Protein AF-A0A5C7N679-F1 (afdb_monomer_lite)

pLDDT: mean 85.64, std 17.84, range [25.0, 98.94]

Secondary structure (DSSP, 8-state):
----S----HHHHHTTS-HHHHHHHHHHH-S-HHHHHHHHHHHHHHHH---HHHHHHHHHTT--SEEEEES-TTSHHHHHHHHHHHHTT----EEEEEES-HHHHHHHHHHHTT-TTEEEEE--TTS--SPTT-EEEEEE-S-GGG-S-HHHHHHHHHHHEEEEEEEEEEEEBP--SS-HHHHHHHHHHHHHHHHTTS----B-HHHHHHHHHHTT-EEEEEEEETTEEEEEEE--------S---PPPPPPHHHHHHHHHGGGBTTB-HHHHHHHHH-EEEEE--STTHHHHHHHHHHHT--EEEEE---B--GGGTTT-TT-STTTTTSBHHHHHHHHHHHH-TT-EEEEETT---TTTHHHHHTT-SEEEE---TT-HHHHHHHHHHHHHTT--EEEEEEETTEEEEEEE-TTS--HHHHHT--TT--HHHHHHHHHHHHSTT-GGGGT--GGG-BTTTTB----HHHHHHHHHHHHHHHHHHHH-GGG---TTEEEEEETTTTEEEEEE-TTGGGSHHHHHHHHHHHHHHHHHHHHHTSTTSTTSS--PPP--

Sequence (557 aa):
MNDAREEETMEQVLKGFGPEKQAALERAYDSPSWWYDVRGFFILTFSYNSSLWRQIHFFEKNLSKEHLEVAVGSGTLLSMILAWHRLRGGRPGRLTGVDYAAPMLAGARRRFKNNPRVRLEQRDIVRLADPDNTYRTANIANAIHCFPDVDGGLREIFRVLRPGGTLRFNALLHPTQGPRFLRAIAARINRWGMRKGILHRPYTAADILGRARAAGFAIESVVRAGHSLEVVAVKPAALAVGTPLARPALPAADRFYREAFQRNVGILSEGSMERLRNACVAVPGLGGVGGQHALSLTRMGVGRLKLADMDQFEWANLNRQAGANARTIGRNKIDVMIEQTTAINPHLRVEAFPNGVTEGNMEEFLAGADAVVDGLDGFCVRVRRRMFQVAREKGIPVVTAGPMGHGAALLVFTPDGMSADDYFDWRDGMSDLELLIAFFAGLSPTLPHLRYMDPARVDLAAHRGPSVNSACLLCAGLATTEIVRCLTEPDQARPAPHYTTYDPYLRTLDTGRLWWGNRSPWRRLGRWWAYRRLESARSVLTRPGNVERSVETPNID

Foldseek 3Di:
DDDDPPPPDPVVVPVVDDPVVVVLVVVLLPDALVVVVVLLVVLCCLQQVFDLVVLLVLVLVQADQFEEEEQCFLVPSVVSSVVVCVVVVHDGHAYEYEHQDPNRLVSNCVVCVPPPRYHYDNDDLLDDPAAFQRGQEYEHRSPCQLHPDNLSNLLSVLRNHHAFGKYKYKFFAQQPDDDPVSSVVSVVSQVVCCVSSNGVDGDDPCVVVVSNVVSQWDWPDWDRGRRMIITITTNHRPPPPDDPPPPPPDDDQVVCLCVQQVVCDPVDPPLLLVLQQPAEEEQQAQAQQSLLLLQLSLSNNRQEYEYFDQDFAAPVRVQGGPQHDPVRGPPQSQVSSCVNSCVSPVRHHYHYHNNTQDLVCLLVSCPRHQEYEYNDQLLPLVSVLSNQVSCLVVQYKYWYWDQQQLKIKIAIAGNPEDGPCQQLVDDPPDDSLLSSLSCVCSRDVVSPSVVPADPVQDDPPVSDGDDGNNSSNNSSVRRSVLVSCCRRPVVPHDHPQWMWMQRVVVRDIDIDGPPRRCPPPVSVVVSVVVSVVVVVVVVVVPPPPPPPPDDDDDDDD

Radius of gyration: 36.44 Å; chains: 1; bounding box: 81×62×92 Å

Structure (mmCIF, N/CA/C/O backbone):
data_AF-A0A5C7N679-F1
#
_entry.id   AF-A0A5C7N679-F1
#
loop_
_atom_site.group_PDB
_atom_site.id
_atom_site.type_symbol
_atom_site.label_atom_id
_atom_site.label_alt_id
_atom_site.label_comp_id
_atom_site.label_asym_id
_atom_site.label_entity_id
_atom_site.label_seq_id
_atom_site.pdbx_PDB_ins_code
_atom_site.Cartn_x
_atom_site.Cartn_y
_atom_site.Cartn_z
_atom_site.occupancy
_atom_site.B_iso_or_equiv
_atom_site.auth_seq_id
_atom_site.auth_comp_id
_atom_site.auth_asym_id
_atom_site.auth_atom_id
_atom_site.pdbx_PDB_model_num
ATOM 1 N N . MET A 1 1 ? 14.368 -24.242 -59.804 1.00 26.20 1 MET A N 1
ATOM 2 C CA . MET A 1 1 ? 13.034 -23.929 -60.352 1.00 26.20 1 MET A CA 1
ATOM 3 C C . MET A 1 1 ? 12.296 -23.184 -59.250 1.00 26.20 1 MET A C 1
ATOM 5 O O . MET A 1 1 ? 11.711 -23.810 -58.381 1.00 26.20 1 MET A O 1
ATOM 9 N N . ASN A 1 2 ? 12.776 -21.971 -58.990 1.00 25.00 2 ASN A N 1
ATOM 10 C CA . ASN A 1 2 ? 12.304 -20.684 -59.531 1.00 25.00 2 ASN A CA 1
ATOM 11 C C . ASN A 1 2 ? 11.229 -20.136 -58.590 1.00 25.00 2 ASN A C 1
ATOM 13 O O . ASN A 1 2 ? 10.173 -20.738 -58.440 1.00 25.00 2 ASN A O 1
ATOM 17 N N . ASP A 1 3 ? 11.593 -19.156 -57.763 1.00 31.22 3 ASP A N 1
ATOM 18 C CA . ASP A 1 3 ? 11.579 -17.728 -58.139 1.00 31.22 3 ASP A CA 1
ATOM 19 C C . ASP A 1 3 ? 10.199 -17.334 -58.652 1.00 31.22 3 ASP A C 1
ATOM 21 O O . ASP A 1 3 ? 9.928 -17.414 -59.847 1.00 31.22 3 ASP A O 1
ATOM 25 N N . ALA A 1 4 ? 9.310 -16.967 -57.726 1.00 29.12 4 ALA A N 1
ATOM 26 C CA . ALA A 1 4 ? 8.029 -16.348 -58.073 1.00 29.12 4 ALA A CA 1
ATOM 27 C C . ALA A 1 4 ? 7.384 -15.519 -56.941 1.00 29.12 4 ALA A C 1
ATOM 29 O O . ALA A 1 4 ? 6.202 -15.200 -57.043 1.00 29.12 4 ALA A O 1
ATOM 30 N N . ARG A 1 5 ? 8.080 -15.189 -55.837 1.00 29.84 5 ARG A N 1
ATOM 31 C CA . ARG A 1 5 ? 7.468 -14.409 -54.733 1.00 29.84 5 ARG A CA 1
ATOM 32 C C . ARG A 1 5 ? 8.348 -13.330 -54.081 1.00 29.84 5 ARG A C 1
ATOM 34 O O . ARG A 1 5 ? 7.970 -12.818 -53.038 1.00 29.84 5 ARG A O 1
ATOM 41 N N . GLU A 1 6 ? 9.455 -12.934 -54.709 1.00 34.31 6 GLU A N 1
ATOM 42 C CA . GLU A 1 6 ? 10.266 -11.769 -54.292 1.00 34.31 6 GLU A CA 1
ATOM 43 C C . GLU A 1 6 ? 10.361 -10.707 -55.406 1.00 34.31 6 GLU A C 1
ATOM 45 O O . GLU A 1 6 ? 11.412 -10.132 -55.663 1.00 34.31 6 GLU A O 1
ATOM 50 N N . GLU A 1 7 ? 9.240 -10.422 -56.068 1.00 32.59 7 GLU A N 1
ATOM 51 C CA . GLU A 1 7 ? 9.049 -9.184 -56.835 1.00 32.59 7 GLU A CA 1
ATOM 52 C C . GLU A 1 7 ? 7.925 -8.372 -56.185 1.00 32.59 7 GLU A C 1
ATOM 54 O O . GLU A 1 7 ? 6.836 -8.202 -56.726 1.00 32.59 7 GLU A O 1
ATOM 59 N N . GLU A 1 8 ? 8.187 -7.873 -54.979 1.00 35.06 8 GLU A N 1
ATOM 60 C CA . GLU A 1 8 ? 7.526 -6.652 -54.526 1.00 35.06 8 GLU A CA 1
ATOM 61 C C . GLU A 1 8 ? 8.344 -5.497 -55.119 1.00 35.06 8 GLU A C 1
ATOM 63 O O . GLU A 1 8 ? 9.450 -5.172 -54.683 1.00 35.06 8 GLU A O 1
ATOM 68 N N . THR A 1 9 ? 7.865 -4.998 -56.255 1.00 38.69 9 THR A N 1
ATOM 69 C CA . THR A 1 9 ? 8.595 -4.148 -57.193 1.00 38.69 9 THR A CA 1
ATOM 70 C C . THR A 1 9 ? 9.058 -2.849 -56.528 1.00 38.69 9 THR A C 1
ATOM 72 O O . THR A 1 9 ? 8.274 -2.150 -55.885 1.00 38.69 9 THR A O 1
ATOM 75 N N . MET A 1 10 ? 10.317 -2.469 -56.775 1.00 34.78 10 MET A N 1
ATOM 76 C CA . MET A 1 10 ? 10.946 -1.167 -56.466 1.00 34.78 10 MET A CA 1
ATOM 77 C C . MET A 1 10 ? 10.026 0.045 -56.746 1.00 34.78 10 MET A C 1
ATOM 79 O O . MET A 1 10 ? 10.097 1.077 -56.082 1.00 34.78 10 MET A O 1
ATOM 83 N N . GLU A 1 11 ? 9.102 -0.114 -57.691 1.00 35.72 11 GLU A N 1
ATOM 84 C CA . GLU A 1 11 ? 8.033 0.815 -58.049 1.00 35.72 11 GLU A CA 1
ATOM 85 C C . GLU A 1 11 ? 7.125 1.231 -56.871 1.00 35.72 11 GLU A C 1
ATOM 87 O O . GLU A 1 11 ? 6.665 2.371 -56.822 1.00 35.72 11 GLU A O 1
ATOM 92 N N . GLN A 1 12 ? 6.887 0.355 -55.888 1.00 41.44 12 GLN A N 1
ATOM 93 C CA . GLN A 1 12 ? 6.050 0.662 -54.720 1.00 41.44 12 GLN A CA 1
ATOM 94 C C . GLN A 1 12 ? 6.784 1.493 -53.660 1.00 41.44 12 GLN A C 1
ATOM 96 O O . GLN A 1 12 ? 6.175 2.358 -53.032 1.00 41.44 12 GLN A O 1
ATOM 101 N N . VAL A 1 13 ? 8.097 1.300 -53.510 1.00 43.62 13 VAL A N 1
ATOM 102 C CA . VAL A 1 13 ? 8.947 2.088 -52.598 1.00 43.62 13 VAL A CA 1
ATOM 103 C C . VAL A 1 13 ? 9.184 3.498 -53.153 1.00 43.62 13 VAL A C 1
ATOM 105 O O . VAL A 1 13 ? 9.263 4.472 -52.404 1.00 43.62 13 VAL A O 1
ATOM 108 N N . LEU A 1 14 ? 9.239 3.629 -54.480 1.00 38.81 14 LEU A N 1
ATOM 109 C CA . LEU A 1 14 ? 9.498 4.896 -55.160 1.00 38.81 14 LEU A CA 1
ATOM 110 C C . LEU A 1 14 ? 8.283 5.845 -55.202 1.00 38.81 14 LEU A C 1
ATOM 112 O O . LEU A 1 14 ? 8.474 7.057 -55.282 1.00 38.81 14 LEU A O 1
ATOM 116 N N . LYS A 1 15 ? 7.049 5.338 -55.041 1.00 42.28 15 LYS A N 1
ATOM 117 C CA . LYS A 1 15 ? 5.807 6.147 -55.016 1.00 42.28 15 LYS A CA 1
ATOM 118 C C . LYS A 1 15 ? 5.725 7.170 -53.870 1.00 42.28 15 LYS A C 1
ATOM 120 O O . LYS A 1 15 ? 4.871 8.052 -53.913 1.00 42.28 15 LYS A O 1
ATOM 125 N N . GLY A 1 16 ? 6.598 7.082 -52.863 1.00 43.94 16 GLY A N 1
ATOM 126 C CA . GLY A 1 16 ? 6.663 8.033 -51.747 1.00 43.94 16 GLY A CA 1
ATOM 127 C C . GLY A 1 16 ? 7.459 9.317 -52.023 1.00 43.94 16 GLY A C 1
ATOM 128 O O . GLY A 1 16 ? 7.422 10.238 -51.206 1.00 43.94 16 GLY A O 1
ATOM 129 N N . PHE A 1 17 ? 8.180 9.413 -53.145 1.00 43.03 17 PHE A N 1
ATOM 130 C CA . PHE A 1 17 ? 9.034 10.560 -53.464 1.00 43.03 17 PHE A CA 1
ATOM 131 C C . PHE A 1 17 ? 8.640 11.199 -54.799 1.00 43.03 17 PHE A C 1
ATOM 133 O O . PHE A 1 17 ? 8.327 10.517 -55.765 1.00 43.03 17 PHE A O 1
ATOM 140 N N . GLY A 1 18 ? 8.668 12.534 -54.866 1.00 49.78 18 GLY A N 1
ATOM 141 C CA . GLY A 1 18 ? 8.356 13.259 -56.101 1.00 49.78 18 GLY A CA 1
ATOM 142 C C . GLY A 1 18 ? 9.326 12.931 -57.257 1.00 49.78 18 GLY A C 1
ATOM 143 O O . GLY A 1 18 ? 10.506 12.658 -57.005 1.00 49.78 18 GLY A O 1
ATOM 144 N N . PRO A 1 19 ? 8.869 13.027 -58.522 1.00 41.88 19 PRO A N 1
ATOM 145 C CA . PRO A 1 19 ? 9.570 12.518 -59.711 1.00 41.88 19 PRO A CA 1
ATOM 146 C C . PRO A 1 19 ? 10.970 13.118 -59.942 1.00 41.88 19 PRO A C 1
ATOM 148 O O . PRO A 1 19 ? 11.866 12.446 -60.451 1.00 41.88 19 PRO A O 1
ATOM 151 N N . GLU A 1 20 ? 11.219 14.355 -59.503 1.00 44.34 20 GLU A N 1
ATOM 152 C CA . GLU A 1 20 ? 12.545 14.984 -59.602 1.00 44.34 20 GLU A CA 1
ATOM 153 C C . GLU A 1 20 ? 13.582 14.388 -58.634 1.00 44.34 20 GLU A C 1
ATOM 155 O O . GLU A 1 20 ? 14.764 14.281 -58.969 1.00 44.34 20 GLU A O 1
ATOM 160 N N . LYS A 1 21 ? 13.155 13.970 -57.433 1.00 46.31 21 LYS A N 1
ATOM 161 C CA . LYS A 1 21 ? 14.034 13.350 -56.425 1.00 46.31 21 LYS A CA 1
ATOM 162 C C . LYS A 1 21 ? 14.440 11.937 -56.833 1.00 46.31 21 LYS A C 1
ATOM 164 O O . LYS A 1 21 ? 15.575 11.540 -56.588 1.00 46.31 21 LYS A O 1
ATOM 169 N N . GLN A 1 22 ? 13.526 11.221 -57.481 1.00 44.91 22 GLN A N 1
ATOM 170 C CA . GLN A 1 22 ? 13.715 9.864 -57.981 1.00 44.91 22 GLN A CA 1
ATOM 171 C C . GLN A 1 22 ? 14.787 9.822 -59.085 1.00 44.91 22 GLN A C 1
ATOM 173 O O . GLN A 1 22 ? 15.786 9.116 -58.958 1.00 44.91 22 GLN A O 1
ATOM 178 N N . ALA A 1 23 ? 14.673 10.710 -60.080 1.00 44.03 23 ALA A N 1
ATOM 179 C CA . ALA A 1 23 ? 15.636 10.826 -61.177 1.00 44.03 23 ALA A CA 1
ATOM 180 C C . ALA A 1 23 ? 17.018 11.362 -60.741 1.00 44.03 23 ALA A C 1
ATOM 182 O O . ALA A 1 23 ? 18.040 11.055 -61.363 1.00 44.03 23 ALA A O 1
ATOM 183 N N . ALA A 1 24 ? 17.068 12.187 -59.687 1.00 46.34 24 ALA A N 1
ATOM 184 C CA . ALA A 1 24 ? 18.317 12.691 -59.113 1.00 46.34 24 ALA A CA 1
ATOM 185 C C . ALA A 1 24 ? 19.047 11.637 -58.265 1.00 46.34 24 ALA A C 1
ATOM 187 O O . ALA A 1 24 ? 20.281 11.637 -58.252 1.00 46.34 24 ALA A O 1
ATOM 188 N N . LEU A 1 25 ? 18.304 10.746 -57.591 1.00 43.22 25 LEU A N 1
ATOM 189 C CA . LEU A 1 25 ? 18.869 9.566 -56.944 1.00 43.22 25 LEU A CA 1
ATOM 190 C C . LEU A 1 25 ? 19.418 8.626 -58.018 1.00 43.22 25 LEU A C 1
ATOM 192 O O . LEU A 1 25 ? 20.622 8.458 -58.072 1.00 43.22 25 LEU A O 1
ATOM 196 N N . GLU A 1 26 ? 18.616 8.117 -58.951 1.00 45.22 26 GLU A N 1
ATOM 197 C CA . GLU A 1 26 ? 19.078 7.137 -59.954 1.00 45.22 26 GLU A CA 1
ATOM 198 C C . GLU A 1 26 ? 20.355 7.576 -60.705 1.00 45.22 26 GLU A C 1
ATOM 200 O O . GLU A 1 26 ? 21.325 6.822 -60.771 1.00 45.22 26 GLU A O 1
ATOM 205 N N . ARG A 1 27 ? 20.449 8.846 -61.137 1.00 43.62 27 ARG A N 1
ATOM 206 C CA . ARG A 1 27 ? 21.659 9.381 -61.802 1.00 43.62 27 ARG A CA 1
ATOM 207 C C . ARG A 1 27 ? 22.878 9.554 -60.900 1.00 43.62 27 ARG A C 1
ATOM 209 O O . ARG A 1 27 ? 24.001 9.605 -61.402 1.00 43.62 27 ARG A O 1
ATOM 216 N N . ALA A 1 28 ? 22.700 9.719 -59.592 1.00 44.72 28 ALA A N 1
ATOM 217 C CA . ALA A 1 28 ? 23.833 9.799 -58.680 1.00 44.72 28 ALA A CA 1
ATOM 218 C C . ALA A 1 28 ? 24.531 8.433 -58.540 1.00 44.72 28 ALA A C 1
ATOM 220 O O . ALA A 1 28 ? 25.751 8.437 -58.376 1.00 44.72 28 ALA A O 1
ATOM 221 N N . TYR A 1 29 ? 23.789 7.319 -58.682 1.00 49.06 29 TYR A N 1
ATOM 222 C CA . TYR A 1 29 ? 24.202 5.941 -58.357 1.00 49.06 29 TYR A CA 1
ATOM 223 C C . TYR A 1 29 ? 24.706 5.069 -59.518 1.00 49.06 29 TYR A C 1
ATOM 225 O O . TYR A 1 29 ? 25.180 3.964 -59.265 1.00 49.06 29 TYR A O 1
ATOM 233 N N . ASP A 1 30 ? 24.773 5.605 -60.740 1.00 45.53 30 ASP A N 1
ATOM 234 C CA . ASP A 1 30 ? 25.374 4.947 -61.919 1.00 45.53 30 ASP A CA 1
ATOM 235 C C . ASP A 1 30 ? 26.914 5.072 -62.016 1.00 45.53 30 ASP A C 1
ATOM 237 O O . ASP A 1 30 ? 27.542 4.642 -62.985 1.00 45.53 30 ASP A O 1
ATOM 241 N N . SER A 1 31 ? 27.576 5.681 -61.025 1.00 50.59 31 SER A N 1
ATOM 242 C CA . SER A 1 31 ? 29.038 5.838 -61.043 1.00 50.59 31 SER A CA 1
ATOM 243 C C . SER A 1 31 ? 29.770 4.574 -60.550 1.00 50.59 31 SER A C 1
ATOM 245 O O . SER A 1 31 ? 29.370 3.998 -59.537 1.00 50.59 31 SER A O 1
ATOM 247 N N . PRO A 1 32 ? 30.903 4.170 -61.162 1.00 53.72 32 PRO A N 1
ATOM 248 C CA . PRO A 1 32 ? 31.710 3.044 -60.687 1.00 53.72 32 PRO A CA 1
ATOM 249 C C . PRO A 1 32 ? 32.093 3.167 -59.200 1.00 53.72 32 PRO A C 1
ATOM 251 O O . PRO A 1 32 ? 32.480 4.244 -58.747 1.00 53.72 32 PRO A O 1
ATOM 254 N N . SER A 1 33 ? 32.080 2.059 -58.444 1.00 54.28 33 SER A N 1
ATOM 255 C CA . SER A 1 33 ? 32.361 2.039 -56.989 1.00 54.28 33 SER A CA 1
ATOM 256 C C . SER A 1 33 ? 33.676 2.727 -56.575 1.00 54.28 33 SER A C 1
ATOM 258 O O . SER A 1 33 ? 33.769 3.221 -55.454 1.00 54.28 33 SER A O 1
ATOM 260 N N . TRP A 1 34 ? 34.685 2.794 -57.452 1.00 53.50 34 TRP A N 1
ATOM 261 C CA . TRP A 1 34 ? 35.951 3.486 -57.175 1.00 53.50 34 TRP A CA 1
ATOM 262 C C . TRP A 1 34 ? 35.807 5.020 -57.168 1.00 53.50 34 TRP A C 1
ATOM 264 O O . TRP A 1 34 ? 36.483 5.699 -56.400 1.00 53.50 34 TRP A O 1
ATOM 274 N N . TRP A 1 35 ? 34.890 5.579 -57.966 1.00 56.06 35 TRP A N 1
ATOM 275 C CA . TRP A 1 35 ? 34.603 7.018 -58.004 1.00 56.06 35 TRP A CA 1
ATOM 276 C C . TRP A 1 35 ? 33.903 7.490 -56.723 1.00 56.06 35 TRP A C 1
ATOM 278 O O . TRP A 1 35 ? 34.140 8.599 -56.241 1.00 56.06 35 TRP A O 1
ATOM 288 N N . TYR A 1 36 ? 33.090 6.613 -56.133 1.00 60.97 36 TYR A N 1
ATOM 289 C CA . TYR A 1 36 ? 32.485 6.799 -54.816 1.00 60.97 36 TYR A CA 1
ATOM 290 C C . TYR A 1 36 ? 33.511 6.799 -53.686 1.00 60.97 36 TYR A C 1
ATOM 292 O O . TYR A 1 36 ? 33.451 7.670 -52.821 1.00 60.97 36 TYR A O 1
ATOM 300 N N . ASP A 1 37 ? 34.476 5.878 -53.720 1.00 60.97 37 ASP A N 1
ATOM 301 C CA . ASP A 1 37 ? 35.570 5.830 -52.746 1.00 60.97 37 ASP A CA 1
ATOM 302 C C . ASP A 1 37 ? 36.425 7.111 -52.805 1.00 60.97 37 ASP A C 1
ATOM 304 O O . ASP A 1 37 ? 36.747 7.688 -51.767 1.00 60.97 37 ASP A O 1
ATOM 308 N N . VAL A 1 38 ? 36.712 7.621 -54.009 1.00 60.47 38 VAL A N 1
ATOM 309 C CA . VAL A 1 38 ? 37.451 8.881 -54.205 1.00 60.47 38 VAL A CA 1
ATOM 310 C C . VAL A 1 38 ? 36.631 10.091 -53.740 1.00 60.47 38 VAL A C 1
ATOM 312 O O . VAL A 1 38 ? 37.129 10.906 -52.965 1.00 60.47 38 VAL A O 1
ATOM 315 N N . ARG A 1 39 ? 35.357 10.218 -54.140 1.00 63.72 39 ARG A N 1
ATOM 316 C CA . ARG A 1 39 ? 34.488 11.330 -53.697 1.00 63.72 39 ARG A CA 1
ATOM 317 C C . ARG A 1 39 ? 34.245 11.316 -52.192 1.00 63.72 39 ARG A C 1
ATOM 319 O O . ARG A 1 39 ? 34.300 12.374 -51.569 1.00 63.72 39 ARG A O 1
ATOM 326 N N . GLY A 1 40 ? 33.994 10.142 -51.618 1.00 63.44 40 GLY A N 1
ATOM 327 C CA . GLY A 1 40 ? 33.841 9.948 -50.180 1.00 63.44 40 GLY A CA 1
ATOM 328 C C . GLY A 1 40 ? 35.111 10.339 -49.434 1.00 63.44 40 GLY A C 1
ATOM 329 O O . GLY A 1 40 ? 35.040 11.113 -48.487 1.00 63.44 40 GLY A O 1
ATOM 330 N N . PHE A 1 41 ? 36.281 9.914 -49.917 1.00 62.12 41 PHE A N 1
ATOM 331 C CA . PHE A 1 41 ? 37.571 10.322 -49.363 1.00 62.12 41 PHE A CA 1
ATOM 332 C C . PHE A 1 41 ? 37.755 11.847 -49.383 1.00 62.12 41 PHE A C 1
ATOM 334 O O . PHE A 1 41 ? 38.037 12.433 -48.343 1.00 62.12 41 PHE A O 1
ATOM 341 N N . PHE A 1 42 ? 37.500 12.521 -50.510 1.00 61.53 42 PHE A N 1
ATOM 342 C CA . PHE A 1 42 ? 37.608 13.984 -50.599 1.00 61.53 42 PHE A CA 1
ATOM 343 C C . PHE A 1 42 ? 36.637 14.720 -49.662 1.00 61.53 42 PHE A C 1
ATOM 345 O O . PHE A 1 42 ? 37.033 15.673 -48.989 1.00 61.53 42 PHE A O 1
ATOM 352 N N . ILE A 1 43 ? 35.376 14.283 -49.581 1.00 63.41 43 ILE A N 1
ATOM 353 C CA . ILE A 1 43 ? 34.402 14.869 -48.650 1.00 63.41 43 ILE A CA 1
ATOM 354 C C . ILE A 1 43 ? 34.868 14.646 -47.209 1.00 63.41 43 ILE A C 1
ATOM 356 O O . ILE A 1 43 ? 34.898 15.590 -46.430 1.00 63.41 43 ILE A O 1
ATOM 360 N N . LEU A 1 44 ? 35.301 13.441 -46.844 1.00 65.88 44 LEU A N 1
ATOM 361 C CA . LEU A 1 44 ? 35.725 13.133 -45.480 1.00 65.88 44 LEU A CA 1
ATOM 362 C C . LEU A 1 44 ? 36.993 13.895 -45.083 1.00 65.88 44 LEU A C 1
ATOM 364 O O . LEU A 1 44 ? 37.023 14.500 -44.016 1.00 65.88 44 LEU A O 1
ATOM 368 N N . THR A 1 45 ? 38.012 13.958 -45.937 1.00 62.62 45 THR A N 1
ATOM 369 C CA . THR A 1 45 ? 39.275 14.643 -45.625 1.00 62.62 45 THR A CA 1
ATOM 370 C C . THR A 1 45 ? 39.074 16.134 -45.348 1.00 62.62 45 THR A C 1
ATOM 372 O O . THR A 1 45 ? 39.597 16.645 -44.357 1.00 62.62 45 THR A O 1
ATOM 375 N N . PHE A 1 46 ? 38.276 16.834 -46.161 1.00 65.06 46 PHE A N 1
ATOM 376 C CA . PHE A 1 46 ? 38.078 18.280 -46.011 1.00 65.06 46 PHE A CA 1
ATOM 377 C C . PHE A 1 46 ? 36.900 18.652 -45.104 1.00 65.06 46 PHE A C 1
ATOM 379 O O . PHE A 1 46 ? 36.983 19.647 -44.383 1.00 65.06 46 PHE A O 1
ATOM 386 N N . SER A 1 47 ? 35.817 17.869 -45.101 1.00 69.81 47 SER A N 1
ATOM 387 C CA . SER A 1 47 ? 34.651 18.153 -44.261 1.00 69.81 47 SER A CA 1
ATOM 388 C C . SER A 1 47 ? 34.842 17.697 -42.824 1.00 69.81 47 SER A C 1
ATOM 390 O O . SER A 1 47 ? 34.390 18.421 -41.949 1.00 69.81 47 SER A O 1
ATOM 392 N N . TYR A 1 48 ? 35.515 16.569 -42.546 1.00 72.50 48 TYR A N 1
ATOM 393 C CA . TYR A 1 48 ? 35.801 16.165 -41.160 1.00 72.50 48 TYR A CA 1
ATOM 394 C C . TYR A 1 48 ? 37.030 16.881 -40.595 1.00 72.50 48 TYR A C 1
ATOM 396 O O . TYR A 1 48 ? 37.083 17.097 -39.386 1.00 72.50 48 TYR A O 1
ATOM 404 N N . ASN A 1 49 ? 38.009 17.253 -41.432 1.00 76.88 49 ASN A N 1
ATOM 405 C CA . ASN A 1 49 ? 39.305 17.776 -40.981 1.00 76.88 49 ASN A CA 1
ATOM 406 C C . ASN A 1 49 ? 39.926 16.885 -39.876 1.00 76.88 49 ASN A C 1
ATOM 408 O O . ASN A 1 49 ? 40.345 17.351 -38.816 1.00 76.88 49 ASN A O 1
ATOM 412 N N . SER A 1 50 ? 39.890 15.568 -40.103 1.00 77.88 50 SER A N 1
ATOM 413 C CA . SER A 1 50 ? 40.384 14.521 -39.202 1.00 77.88 50 SER A CA 1
ATOM 414 C C . SER A 1 50 ? 41.205 13.511 -40.002 1.00 77.88 50 SER A C 1
ATOM 416 O O . SER A 1 50 ? 40.899 13.249 -41.166 1.00 77.88 50 SER A O 1
ATOM 418 N N . SER A 1 51 ? 42.250 12.939 -39.399 1.00 82.69 51 SER A N 1
ATOM 419 C CA . SER A 1 51 ? 43.118 11.987 -40.093 1.00 82.69 51 SER A CA 1
ATOM 420 C C . SER A 1 51 ? 42.470 10.605 -40.208 1.00 82.69 51 SER A C 1
ATOM 422 O O . SER A 1 51 ? 41.788 10.128 -39.299 1.00 82.69 51 SER A O 1
ATOM 424 N N . LEU A 1 52 ? 42.733 9.922 -41.323 1.00 84.06 52 LEU A N 1
ATOM 425 C CA . LEU A 1 52 ? 42.255 8.558 -41.561 1.00 84.06 52 LEU A CA 1
ATOM 426 C C . LEU A 1 52 ? 42.736 7.581 -40.473 1.00 84.06 52 LEU A C 1
ATOM 428 O O . LEU A 1 52 ? 41.967 6.754 -39.992 1.00 84.06 52 LEU A O 1
ATOM 432 N N . TRP A 1 53 ? 43.982 7.731 -40.014 1.00 87.38 53 TRP A N 1
ATOM 433 C CA . TRP A 1 53 ? 44.546 6.931 -38.922 1.00 87.38 53 TRP A CA 1
ATOM 434 C C . TRP A 1 53 ? 43.796 7.092 -37.604 1.00 87.38 53 TRP A C 1
ATOM 436 O O . TRP A 1 53 ? 43.583 6.110 -36.892 1.00 87.38 53 TRP A O 1
ATOM 446 N N . ARG A 1 54 ? 43.350 8.313 -37.290 1.00 89.25 54 ARG A N 1
ATOM 447 C CA . ARG A 1 54 ? 42.541 8.565 -36.099 1.00 89.25 54 ARG A CA 1
ATOM 448 C C . ARG A 1 54 ? 41.205 7.831 -36.178 1.00 89.25 54 ARG A C 1
ATOM 450 O O . ARG A 1 54 ? 40.815 7.186 -35.209 1.00 89.25 54 ARG A O 1
ATOM 457 N N . GLN A 1 55 ? 40.548 7.873 -37.336 1.00 87.81 55 GLN A N 1
ATOM 458 C CA . GLN A 1 55 ? 39.277 7.179 -37.556 1.00 87.81 55 GLN A CA 1
ATOM 459 C C . GLN A 1 55 ? 39.442 5.660 -37.421 1.00 87.81 55 GLN A C 1
ATOM 461 O O . GLN A 1 55 ? 38.680 5.023 -36.697 1.00 87.81 55 GLN A O 1
ATOM 466 N N . ILE A 1 56 ? 40.486 5.090 -38.033 1.00 90.75 56 ILE A N 1
ATOM 467 C CA . ILE A 1 56 ? 40.817 3.664 -37.898 1.00 90.75 56 ILE A CA 1
ATOM 468 C C . ILE A 1 56 ? 41.011 3.293 -36.424 1.00 90.75 56 ILE A C 1
ATOM 470 O O . ILE A 1 56 ? 40.394 2.347 -35.940 1.00 90.75 56 ILE A O 1
ATOM 474 N N . HIS A 1 57 ? 41.814 4.065 -35.687 1.00 90.62 57 HIS A N 1
ATOM 475 C CA . HIS A 1 57 ? 42.086 3.817 -34.271 1.00 90.62 57 HIS A CA 1
ATOM 476 C C . HIS A 1 57 ? 40.837 3.948 -33.384 1.00 90.62 57 HIS A C 1
ATOM 478 O O . HIS A 1 57 ? 40.698 3.241 -32.384 1.00 90.62 57 HIS A O 1
ATOM 484 N N . PHE A 1 58 ? 39.930 4.862 -33.730 1.00 92.88 58 PHE A N 1
ATOM 485 C CA . PHE A 1 58 ? 38.693 5.081 -32.992 1.00 92.88 58 PHE A CA 1
ATOM 486 C C . PHE A 1 58 ? 37.715 3.907 -33.141 1.00 92.88 58 PHE A C 1
ATOM 488 O O . PHE A 1 58 ? 37.212 3.407 -32.130 1.00 92.88 58 PHE A O 1
ATOM 495 N N . PHE A 1 59 ? 37.475 3.445 -34.371 1.00 94.25 59 PHE A N 1
ATOM 496 C CA . PHE A 1 59 ? 36.505 2.381 -34.651 1.00 94.25 59 PHE A CA 1
ATOM 497 C C . PHE A 1 59 ? 37.037 0.974 -34.359 1.00 94.25 59 PHE A C 1
ATOM 499 O O . PHE A 1 59 ? 36.273 0.116 -33.917 1.00 94.25 59 PHE A O 1
ATOM 506 N N . GLU A 1 60 ? 38.343 0.735 -34.528 1.00 93.06 60 GLU A N 1
ATOM 507 C CA . GLU A 1 60 ? 38.963 -0.574 -34.270 1.00 93.06 60 GLU A CA 1
ATOM 508 C C . GLU A 1 60 ? 38.766 -1.042 -32.827 1.00 93.06 60 GLU A C 1
ATOM 510 O O . GLU A 1 60 ? 38.427 -2.198 -32.587 1.00 93.06 60 GLU A O 1
ATOM 515 N N . LYS A 1 61 ? 38.878 -0.122 -31.869 1.00 91.56 61 LYS A N 1
ATOM 516 C CA . LYS A 1 61 ? 38.675 -0.393 -30.440 1.00 91.56 61 LYS A CA 1
ATOM 517 C C . LYS A 1 61 ? 37.264 -0.877 -30.080 1.00 91.56 61 LYS A C 1
ATOM 519 O O . LYS A 1 61 ? 37.060 -1.294 -28.945 1.00 91.56 61 LYS A O 1
ATOM 524 N N . ASN A 1 62 ? 36.291 -0.780 -30.990 1.00 93.50 62 ASN A N 1
ATOM 525 C CA . ASN A 1 62 ? 34.928 -1.267 -30.770 1.00 93.50 62 ASN A CA 1
ATOM 526 C C . ASN A 1 62 ? 34.661 -2.633 -31.412 1.00 93.50 62 ASN A C 1
ATOM 528 O O . ASN A 1 62 ? 33.561 -3.167 -31.278 1.00 93.50 62 ASN A O 1
ATOM 532 N N . LEU A 1 63 ? 35.616 -3.203 -32.149 1.00 91.31 63 LEU A N 1
ATOM 533 C CA . LEU A 1 63 ? 35.415 -4.509 -32.764 1.00 91.31 63 LEU A CA 1
ATOM 534 C C . LEU A 1 63 ? 35.337 -5.600 -31.692 1.00 91.31 63 LEU A C 1
ATOM 536 O O . LEU A 1 63 ? 36.155 -5.669 -30.778 1.00 91.31 63 LEU A O 1
ATOM 540 N N . SER A 1 64 ? 34.332 -6.467 -31.816 1.00 86.75 64 SER A N 1
ATOM 541 C CA . SER A 1 64 ? 34.081 -7.560 -30.875 1.00 86.75 64 SER A CA 1
ATOM 542 C C . SER A 1 64 ? 33.757 -8.870 -31.603 1.00 86.75 64 SER A C 1
ATOM 544 O O . SER A 1 64 ? 33.906 -8.984 -32.823 1.00 86.75 64 SER A O 1
ATOM 546 N N . LYS A 1 65 ? 33.334 -9.897 -30.850 1.00 81.19 65 LYS A N 1
ATOM 547 C CA . LYS A 1 65 ? 32.949 -11.194 -31.423 1.00 81.19 65 LYS A CA 1
ATOM 548 C C . LYS A 1 65 ? 31.671 -11.132 -32.274 1.00 81.19 65 LYS A C 1
ATOM 550 O O . LYS A 1 65 ? 31.523 -11.969 -33.157 1.00 81.19 65 LYS A O 1
ATOM 555 N N . GLU A 1 66 ? 30.774 -10.183 -32.009 1.00 90.38 66 GLU A N 1
ATOM 556 C CA . GLU A 1 66 ? 29.485 -10.015 -32.698 1.00 90.38 66 GLU A CA 1
ATOM 557 C C . GLU A 1 66 ? 29.294 -8.527 -32.988 1.00 90.38 66 GLU A C 1
ATOM 559 O O . GLU A 1 66 ? 28.832 -7.766 -32.129 1.00 90.38 66 GLU A O 1
ATOM 564 N N . HIS A 1 67 ? 29.718 -8.119 -34.181 1.00 95.12 67 HIS A N 1
ATOM 565 C CA . HIS A 1 67 ? 29.806 -6.717 -34.569 1.00 95.12 67 HIS A CA 1
ATOM 566 C C . HIS A 1 67 ? 28.833 -6.369 -35.695 1.00 95.12 67 HIS A C 1
ATOM 568 O O . HIS A 1 67 ? 28.732 -7.114 -36.675 1.00 95.12 67 HIS A O 1
ATOM 574 N N . LEU A 1 68 ? 28.171 -5.221 -35.565 1.00 96.00 68 LEU A N 1
ATOM 575 C CA . LEU A 1 68 ? 27.354 -4.602 -36.605 1.00 96.00 68 LEU A CA 1
ATOM 576 C C . LEU A 1 68 ? 28.084 -3.384 -37.184 1.00 96.00 68 LEU A C 1
ATOM 578 O O . LEU A 1 68 ? 28.305 -2.401 -36.482 1.00 96.00 68 LEU A O 1
ATOM 582 N N . GLU A 1 69 ? 28.423 -3.429 -38.468 1.00 95.50 69 GLU A N 1
ATOM 583 C CA . GLU A 1 69 ? 28.931 -2.268 -39.201 1.00 95.50 69 GLU A CA 1
ATOM 584 C C . GLU A 1 69 ? 27.779 -1.662 -40.009 1.00 95.50 69 GLU A C 1
ATOM 586 O O . GLU A 1 69 ? 27.265 -2.276 -40.948 1.00 95.50 69 GLU A O 1
ATOM 591 N N . VAL A 1 70 ? 27.350 -0.466 -39.623 1.00 93.81 70 VAL A N 1
ATOM 592 C CA . VAL A 1 70 ? 26.214 0.228 -40.228 1.00 93.81 70 VAL A CA 1
ATOM 593 C C . VAL A 1 70 ? 26.689 1.172 -41.322 1.00 93.81 70 VAL A C 1
ATOM 595 O O . VAL A 1 70 ? 27.613 1.953 -41.098 1.00 93.81 70 VAL A O 1
ATOM 598 N N . ALA A 1 71 ? 25.998 1.147 -42.466 1.00 89.50 71 ALA A N 1
ATOM 599 C CA . ALA A 1 71 ? 26.356 1.902 -43.664 1.00 89.50 71 ALA A CA 1
ATOM 600 C C . ALA A 1 71 ? 27.795 1.583 -44.097 1.00 89.50 71 ALA A C 1
ATOM 602 O O . ALA A 1 71 ? 28.661 2.452 -44.203 1.00 89.50 71 ALA A O 1
ATOM 603 N N . VAL A 1 72 ? 28.045 0.285 -44.308 1.00 89.12 72 VAL A N 1
ATOM 604 C CA . VAL A 1 72 ? 29.370 -0.258 -44.648 1.00 89.12 72 VAL A CA 1
ATOM 605 C C . VAL A 1 72 ? 29.926 0.317 -45.958 1.00 89.12 72 VAL A C 1
ATOM 607 O O . VAL A 1 72 ? 31.143 0.293 -46.187 1.00 89.12 72 VAL A O 1
ATOM 610 N N . GLY A 1 73 ? 29.063 0.851 -46.825 1.00 87.25 73 GLY A N 1
ATOM 611 C CA . GLY A 1 73 ? 29.439 1.401 -48.112 1.00 87.25 73 GLY A CA 1
ATOM 612 C C . GLY A 1 73 ? 30.112 0.347 -48.988 1.00 87.25 73 GLY A C 1
ATOM 613 O O . GLY A 1 73 ? 29.762 -0.832 -48.972 1.00 87.25 73 GLY A O 1
ATOM 614 N N . SER A 1 74 ? 31.155 0.754 -49.712 1.00 84.81 74 SER A N 1
ATOM 615 C CA . SER A 1 74 ? 31.996 -0.181 -50.462 1.00 84.81 74 SER A CA 1
ATOM 616 C C . SER A 1 74 ? 32.795 -1.103 -49.530 1.00 84.81 74 SER A C 1
ATOM 618 O O . SER A 1 74 ? 33.354 -2.095 -49.984 1.00 84.81 74 SER A O 1
ATOM 620 N N . GLY A 1 75 ? 32.908 -0.802 -48.231 1.00 87.00 75 GLY A N 1
ATOM 621 C CA . GLY A 1 75 ? 33.715 -1.555 -47.271 1.00 87.00 75 GLY A CA 1
ATOM 622 C C . GLY A 1 75 ? 35.188 -1.140 -47.188 1.00 87.00 75 GLY A C 1
ATOM 623 O O . GLY A 1 75 ? 35.982 -1.854 -46.573 1.00 87.00 75 GLY A O 1
ATOM 624 N N . THR A 1 76 ? 35.585 -0.014 -47.796 1.00 87.81 76 THR A N 1
ATOM 625 C CA . THR A 1 76 ? 36.988 0.448 -47.823 1.00 87.81 76 THR A CA 1
ATOM 626 C C . THR A 1 76 ? 37.504 0.696 -46.410 1.00 87.81 76 THR A C 1
ATOM 628 O O . THR A 1 76 ? 38.471 0.063 -45.986 1.00 87.81 76 THR A O 1
ATOM 631 N N . LEU A 1 77 ? 36.816 1.546 -45.643 1.00 87.94 77 LEU A N 1
ATOM 632 C CA . LEU A 1 77 ? 37.219 1.876 -44.277 1.00 87.94 77 LEU A CA 1
ATOM 633 C C . LEU A 1 77 ? 37.167 0.650 -43.360 1.00 87.94 77 LEU A C 1
ATOM 635 O O . LEU A 1 77 ? 38.124 0.394 -42.632 1.00 87.94 77 LEU A O 1
ATOM 639 N N . LEU A 1 78 ? 36.113 -0.163 -43.469 1.00 91.38 78 LEU A N 1
ATOM 640 C CA . LEU A 1 78 ? 36.008 -1.412 -42.720 1.00 91.38 78 LEU A CA 1
ATOM 641 C C . LEU A 1 78 ? 37.202 -2.345 -42.993 1.00 91.38 78 LEU A C 1
ATOM 643 O O . LEU A 1 78 ? 37.738 -2.953 -42.068 1.00 91.38 78 LEU A O 1
ATOM 647 N N . SER A 1 79 ? 37.667 -2.442 -44.243 1.00 91.38 79 SER A N 1
ATOM 648 C CA . SER A 1 79 ? 38.820 -3.287 -44.574 1.00 91.38 79 SER A CA 1
ATOM 649 C C . SER A 1 79 ? 40.111 -2.805 -43.908 1.00 91.38 79 SER A C 1
ATOM 651 O O . SER A 1 79 ? 40.890 -3.626 -43.423 1.00 91.38 79 SER A O 1
ATOM 653 N N . MET A 1 80 ? 40.294 -1.486 -43.798 1.00 91.19 80 MET A N 1
ATOM 654 C CA . MET A 1 80 ? 41.434 -0.880 -43.110 1.00 91.19 80 MET A CA 1
ATOM 655 C C . MET A 1 80 ? 41.355 -1.086 -41.595 1.00 91.19 80 MET A C 1
ATOM 657 O O . MET A 1 80 ? 42.356 -1.449 -40.978 1.00 91.19 80 MET A O 1
ATOM 661 N N . ILE A 1 81 ? 40.167 -0.920 -41.001 1.00 91.69 81 ILE A N 1
ATOM 662 C CA . ILE A 1 81 ? 39.921 -1.185 -39.576 1.00 91.69 81 ILE A CA 1
ATOM 663 C C . ILE A 1 81 ? 40.241 -2.651 -39.256 1.00 91.69 81 ILE A C 1
ATOM 665 O O . ILE A 1 81 ? 40.964 -2.927 -38.302 1.00 91.69 81 ILE A O 1
ATOM 669 N N . LEU A 1 82 ? 39.767 -3.597 -40.074 1.00 90.88 82 LEU A N 1
ATOM 670 C CA . LEU A 1 82 ? 40.030 -5.025 -39.881 1.00 90.88 82 LEU A CA 1
ATOM 671 C C . LEU A 1 82 ? 41.509 -5.385 -40.070 1.00 90.88 82 LEU A C 1
ATOM 673 O O . LEU A 1 82 ? 42.026 -6.213 -39.320 1.00 90.88 82 LEU A O 1
ATOM 677 N N . ALA A 1 83 ? 42.192 -4.785 -41.049 1.00 91.00 83 ALA A N 1
ATOM 678 C CA . ALA A 1 83 ? 43.627 -4.981 -41.245 1.00 91.00 83 ALA A CA 1
ATOM 679 C C . ALA A 1 83 ? 44.420 -4.490 -40.025 1.00 91.00 83 ALA A C 1
ATOM 681 O O . ALA A 1 83 ? 45.237 -5.233 -39.484 1.00 91.00 83 ALA A O 1
ATOM 682 N N . TRP A 1 84 ? 44.115 -3.286 -39.535 1.00 91.50 84 TRP A N 1
ATOM 683 C CA . TRP A 1 84 ? 44.740 -2.720 -38.342 1.00 91.50 84 TRP A CA 1
ATOM 684 C C . TRP A 1 84 ? 44.457 -3.547 -37.082 1.00 91.50 84 TRP A C 1
ATOM 686 O O . TRP A 1 84 ? 45.378 -3.863 -36.332 1.00 91.50 84 TRP A O 1
ATOM 696 N N . HIS A 1 85 ? 43.209 -3.978 -36.883 1.00 90.00 85 HIS A N 1
ATOM 697 C CA . HIS A 1 85 ? 42.825 -4.831 -35.759 1.00 90.00 85 HIS A CA 1
ATOM 698 C C . HIS A 1 85 ? 43.630 -6.138 -35.739 1.00 90.00 85 HIS A C 1
ATOM 700 O O . HIS A 1 85 ? 44.137 -6.538 -34.694 1.00 90.00 85 HIS A O 1
ATOM 706 N N . ARG A 1 86 ? 43.821 -6.771 -36.908 1.00 88.44 86 ARG A N 1
ATOM 707 C CA . ARG A 1 86 ? 44.650 -7.981 -37.046 1.00 88.44 86 ARG A CA 1
ATOM 708 C C . ARG A 1 86 ? 46.120 -7.720 -36.739 1.00 88.44 86 ARG A C 1
ATOM 710 O O . ARG A 1 86 ? 46.728 -8.524 -36.041 1.00 88.44 86 ARG A O 1
ATOM 717 N N . LEU A 1 87 ? 46.675 -6.606 -37.221 1.00 89.62 87 LEU A N 1
ATOM 718 C CA . LEU A 1 87 ? 48.060 -6.214 -36.930 1.00 89.62 87 LEU A CA 1
ATOM 719 C C . LEU A 1 87 ? 48.303 -6.032 -35.425 1.00 89.62 87 LEU A C 1
ATOM 721 O O . LEU A 1 87 ? 49.394 -6.316 -34.945 1.00 89.62 87 LEU A O 1
ATOM 725 N N . ARG A 1 88 ? 47.280 -5.631 -34.660 1.00 87.88 88 ARG A N 1
ATOM 726 C CA . ARG A 1 88 ? 47.336 -5.524 -33.192 1.00 87.88 88 ARG A CA 1
ATOM 727 C C . ARG A 1 88 ? 47.045 -6.835 -32.449 1.00 87.88 88 ARG A C 1
ATOM 729 O O . ARG A 1 88 ? 46.846 -6.814 -31.238 1.00 87.88 88 ARG A O 1
ATOM 736 N N . GLY A 1 89 ? 46.992 -7.965 -33.154 1.00 82.19 89 GLY A N 1
ATOM 737 C CA . GLY A 1 89 ? 46.681 -9.279 -32.581 1.00 82.19 89 GLY A CA 1
ATOM 738 C C . GLY A 1 89 ? 45.186 -9.534 -32.351 1.00 82.19 89 GLY A C 1
ATOM 739 O O . GLY A 1 89 ? 44.810 -10.585 -31.829 1.00 82.19 89 GLY A O 1
ATOM 740 N N . GLY A 1 90 ? 44.318 -8.607 -32.760 1.00 81.62 90 GLY A N 1
ATOM 741 C CA . GLY A 1 90 ? 42.872 -8.745 -32.684 1.00 81.62 90 GLY A CA 1
ATOM 742 C C . GLY A 1 90 ? 42.343 -9.821 -33.633 1.00 81.62 90 GLY A C 1
ATOM 743 O O . GLY A 1 90 ? 42.768 -9.955 -34.784 1.00 81.62 90 GLY A O 1
ATOM 744 N N . ARG A 1 91 ? 41.376 -10.608 -33.156 1.00 77.62 91 ARG A N 1
ATOM 745 C CA . ARG A 1 91 ? 40.683 -11.625 -33.955 1.00 77.62 91 ARG A CA 1
ATOM 746 C C . ARG A 1 91 ? 39.213 -11.223 -34.075 1.00 77.62 91 ARG A C 1
ATOM 748 O O . ARG A 1 91 ? 38.448 -11.525 -33.158 1.00 77.62 91 ARG A O 1
ATOM 755 N N . PRO A 1 92 ? 38.800 -10.579 -35.183 1.00 68.69 92 PRO A N 1
ATOM 756 C CA . PRO A 1 92 ? 37.411 -10.175 -35.344 1.00 68.69 92 PRO A CA 1
ATOM 757 C C . PRO A 1 92 ? 36.539 -11.435 -35.397 1.00 68.69 92 PRO A C 1
ATOM 759 O O . PRO A 1 92 ? 36.912 -12.426 -36.045 1.00 68.69 92 PRO A O 1
ATOM 762 N N . GLY A 1 93 ? 35.423 -11.422 -34.664 1.00 79.00 93 GLY A N 1
ATOM 763 C CA . GLY A 1 93 ? 34.448 -12.512 -34.697 1.00 79.00 93 GLY A CA 1
ATOM 764 C C . GLY A 1 93 ? 33.551 -12.420 -35.926 1.00 79.00 93 GLY A C 1
ATOM 765 O O . GLY A 1 93 ? 34.032 -12.147 -37.023 1.00 79.00 93 GLY A O 1
ATOM 766 N N . ARG A 1 94 ? 32.251 -12.659 -35.751 1.00 88.25 94 ARG A N 1
ATOM 767 C CA . ARG A 1 94 ? 31.250 -12.497 -36.806 1.00 88.25 94 ARG A CA 1
ATOM 768 C C . ARG A 1 94 ? 30.923 -11.014 -36.968 1.00 88.25 94 ARG A C 1
ATOM 770 O O . ARG A 1 94 ? 30.500 -10.359 -36.015 1.00 88.25 94 ARG A O 1
ATOM 777 N N . LEU A 1 95 ? 31.102 -10.511 -38.183 1.00 93.44 95 LEU A N 1
ATOM 778 C CA . LEU A 1 95 ? 30.801 -9.137 -38.554 1.00 93.44 95 LEU A CA 1
ATOM 779 C C . LEU A 1 95 ? 29.652 -9.124 -39.556 1.00 93.44 95 LEU A C 1
ATOM 781 O O . LEU A 1 95 ? 29.707 -9.820 -40.569 1.00 93.44 95 LEU A O 1
ATOM 785 N N . THR A 1 96 ? 28.623 -8.333 -39.272 1.00 94.50 96 THR A N 1
ATOM 786 C CA . THR A 1 96 ? 27.515 -8.080 -40.199 1.00 94.50 96 THR A CA 1
ATOM 787 C C . THR A 1 96 ? 27.617 -6.640 -40.675 1.00 94.50 96 THR A C 1
ATOM 789 O O . THR A 1 96 ? 27.514 -5.727 -39.866 1.00 94.50 96 THR A O 1
ATOM 792 N N . GLY A 1 97 ? 27.885 -6.443 -41.962 1.00 93.38 97 GLY A N 1
ATOM 793 C CA . GLY A 1 97 ? 27.875 -5.134 -42.604 1.00 93.38 97 GLY A CA 1
ATOM 794 C C . GLY A 1 97 ? 26.551 -4.918 -43.321 1.00 93.38 97 GLY A C 1
ATOM 795 O O . GLY A 1 97 ? 26.149 -5.762 -44.125 1.00 93.38 97 GLY A O 1
ATOM 796 N N . VAL A 1 98 ? 25.887 -3.803 -43.037 1.00 92.94 98 VAL A N 1
ATOM 797 C CA . VAL A 1 98 ? 24.603 -3.450 -43.652 1.00 92.94 98 VAL A CA 1
ATOM 798 C C . VAL A 1 98 ? 24.715 -2.148 -44.428 1.00 92.94 98 VAL A C 1
ATOM 800 O O . VAL A 1 98 ? 25.399 -1.215 -44.005 1.00 92.94 98 VAL A O 1
ATOM 803 N N . ASP A 1 99 ? 24.044 -2.089 -45.571 1.00 89.62 99 ASP A N 1
ATOM 804 C CA . ASP A 1 99 ? 23.862 -0.866 -46.350 1.00 89.62 99 ASP A CA 1
ATOM 805 C C . ASP A 1 99 ? 22.509 -0.923 -47.062 1.00 89.62 99 ASP A C 1
ATOM 807 O O . ASP A 1 99 ? 22.037 -2.008 -47.406 1.00 89.62 99 ASP A O 1
ATOM 811 N N . TYR A 1 100 ? 21.889 0.226 -47.309 1.00 82.62 100 TYR A N 1
ATOM 812 C CA . TYR A 1 100 ? 20.615 0.272 -48.024 1.00 82.62 100 TYR A CA 1
ATOM 813 C C . TYR A 1 100 ? 20.819 0.180 -49.548 1.00 82.62 100 TYR A C 1
ATOM 815 O O . TYR A 1 100 ? 19.931 -0.287 -50.265 1.00 82.62 100 TYR A O 1
ATOM 823 N N . ALA A 1 101 ? 21.996 0.579 -50.052 1.00 79.44 101 ALA A N 1
ATOM 824 C CA . ALA A 1 101 ? 22.287 0.673 -51.478 1.00 79.44 101 ALA A CA 1
ATOM 825 C C . ALA A 1 101 ? 22.986 -0.590 -52.019 1.00 79.44 101 ALA A C 1
ATOM 827 O O . ALA A 1 101 ? 24.156 -0.861 -51.728 1.00 79.44 101 ALA A O 1
ATOM 828 N N . ALA A 1 102 ? 22.300 -1.328 -52.898 1.00 76.31 102 ALA A N 1
ATOM 829 C CA . ALA A 1 102 ? 22.850 -2.512 -53.569 1.00 76.31 102 ALA A CA 1
ATOM 830 C C . ALA A 1 102 ? 24.205 -2.268 -54.283 1.00 76.31 102 ALA A C 1
ATOM 832 O O . ALA A 1 102 ? 25.101 -3.111 -54.142 1.00 76.31 102 ALA A O 1
ATOM 833 N N . PRO A 1 103 ? 24.430 -1.129 -54.982 1.00 76.56 103 PRO A N 1
ATOM 834 C CA . PRO A 1 103 ? 25.717 -0.855 -55.630 1.00 76.56 103 PRO A CA 1
ATOM 835 C C . PRO A 1 103 ? 26.888 -0.730 -54.646 1.00 76.56 103 PRO A C 1
ATOM 837 O O . PRO A 1 103 ? 27.992 -1.197 -54.933 1.00 76.56 103 PRO A O 1
ATOM 840 N N . MET A 1 104 ? 26.653 -0.162 -53.458 1.00 79.62 104 MET A N 1
ATOM 841 C CA . MET A 1 104 ? 27.683 -0.030 -52.421 1.00 79.62 104 MET A CA 1
ATOM 842 C C . MET A 1 104 ? 28.091 -1.410 -51.895 1.00 79.62 104 MET A C 1
ATOM 844 O O . MET A 1 104 ? 29.280 -1.739 -51.824 1.00 79.62 104 MET A O 1
ATOM 848 N N . LEU A 1 105 ? 27.109 -2.285 -51.662 1.00 83.94 105 LEU A N 1
ATOM 849 C CA . LEU A 1 105 ? 27.363 -3.662 -51.242 1.00 83.94 105 LEU A CA 1
ATOM 850 C C . LEU A 1 105 ? 28.070 -4.501 -52.302 1.00 83.94 105 LEU A C 1
ATOM 852 O O . LEU A 1 105 ? 28.814 -5.408 -51.934 1.00 83.94 105 LEU A O 1
ATOM 856 N N . ALA A 1 106 ? 27.899 -4.224 -53.596 1.00 81.88 106 ALA A N 1
ATOM 857 C CA . ALA A 1 106 ? 28.641 -4.927 -54.643 1.00 81.88 106 ALA A CA 1
ATOM 858 C C . ALA A 1 106 ? 30.163 -4.726 -54.493 1.00 81.88 106 ALA A C 1
ATOM 860 O O . ALA A 1 106 ? 30.934 -5.689 -54.591 1.00 81.88 106 ALA A O 1
ATOM 861 N N . GLY A 1 107 ? 30.594 -3.500 -54.168 1.00 81.94 107 GLY A N 1
ATOM 862 C CA . GLY A 1 107 ? 31.987 -3.187 -53.838 1.00 81.94 107 GLY A CA 1
ATOM 863 C C . GLY A 1 107 ? 32.472 -3.937 -52.593 1.00 81.94 107 GLY A C 1
ATOM 864 O O . GLY A 1 107 ? 33.531 -4.574 -52.620 1.00 81.94 107 GLY A O 1
ATOM 865 N N . ALA A 1 108 ? 31.657 -3.955 -51.535 1.00 86.56 108 ALA A N 1
ATOM 866 C CA . ALA A 1 108 ? 31.977 -4.657 -50.291 1.00 86.56 108 ALA A CA 1
ATOM 867 C C . ALA A 1 108 ? 32.070 -6.172 -50.484 1.00 86.56 108 ALA A C 1
ATOM 869 O O . ALA A 1 108 ? 33.020 -6.800 -50.013 1.00 86.56 108 ALA A O 1
ATOM 870 N N . ARG A 1 109 ? 31.143 -6.764 -51.240 1.00 88.31 109 ARG A N 1
ATOM 871 C CA . ARG A 1 109 ? 31.126 -8.199 -51.558 1.00 88.31 109 ARG A CA 1
ATOM 872 C C . ARG A 1 109 ? 32.366 -8.607 -52.335 1.00 88.31 109 ARG A C 1
ATOM 874 O O . ARG A 1 109 ? 32.960 -9.634 -52.021 1.00 88.31 109 ARG A O 1
ATOM 881 N N . ARG A 1 110 ? 32.813 -7.789 -53.295 1.00 87.00 110 ARG A N 1
ATOM 882 C CA . ARG A 1 110 ? 34.077 -8.032 -54.005 1.00 87.00 110 ARG A CA 1
ATOM 883 C C . ARG A 1 110 ? 35.269 -7.984 -53.047 1.00 87.00 110 ARG A C 1
ATOM 885 O O . ARG A 1 110 ? 36.121 -8.866 -53.096 1.00 87.00 110 ARG A O 1
ATOM 892 N N . ARG A 1 111 ? 35.308 -6.990 -52.156 1.00 88.75 111 ARG A N 1
ATOM 893 C CA . ARG A 1 111 ? 36.408 -6.771 -51.203 1.00 88.75 111 ARG A CA 1
ATOM 894 C C . ARG A 1 111 ? 36.514 -7.861 -50.135 1.00 88.75 111 ARG A C 1
ATOM 896 O O . ARG A 1 111 ? 37.618 -8.242 -49.757 1.00 88.75 111 ARG A O 1
ATOM 903 N N . PHE A 1 112 ? 35.383 -8.384 -49.671 1.00 90.88 112 PHE A N 1
ATOM 904 C CA . PHE A 1 112 ? 35.319 -9.388 -48.608 1.00 90.88 112 PHE A CA 1
ATOM 905 C C . PHE A 1 112 ? 34.991 -10.804 -49.100 1.00 90.88 112 PHE A C 1
ATOM 907 O O . PHE A 1 112 ? 34.753 -11.678 -48.271 1.00 90.88 112 PHE A O 1
ATOM 914 N N . LYS A 1 113 ? 35.051 -11.066 -50.415 1.00 87.88 113 LYS A N 1
ATOM 915 C CA . LYS A 1 113 ? 34.701 -12.359 -51.039 1.00 87.88 113 LYS A CA 1
ATOM 916 C C . LYS A 1 113 ? 35.351 -13.571 -50.361 1.00 87.88 113 LYS A C 1
ATOM 918 O O . LYS A 1 113 ? 34.711 -14.602 -50.204 1.00 87.88 113 LYS A O 1
ATOM 923 N N . ASN A 1 114 ? 36.604 -13.427 -49.926 1.00 84.94 114 ASN A N 1
ATOM 924 C CA . ASN A 1 114 ? 37.388 -14.508 -49.317 1.00 84.94 114 ASN A CA 1
ATOM 925 C C . ASN A 1 114 ? 37.401 -14.456 -47.777 1.00 84.94 114 ASN A C 1
ATOM 927 O O . ASN A 1 114 ? 38.234 -15.101 -47.144 1.00 84.94 114 ASN A O 1
ATOM 931 N N . ASN A 1 115 ? 36.529 -13.658 -47.153 1.00 85.56 115 ASN A N 1
ATOM 932 C CA . ASN A 1 115 ? 36.464 -13.515 -45.703 1.00 85.56 115 ASN A CA 1
ATOM 933 C C . ASN A 1 115 ? 35.141 -14.085 -45.161 1.00 85.56 115 ASN A C 1
ATOM 935 O O . ASN A 1 115 ? 34.158 -13.349 -45.067 1.00 85.56 115 ASN A O 1
ATOM 939 N N . PRO A 1 116 ? 35.110 -15.358 -44.725 1.00 82.12 116 PRO A N 1
ATOM 940 C CA . PRO A 1 116 ? 33.875 -16.023 -44.297 1.00 82.12 116 PRO A CA 1
ATOM 941 C C . PRO A 1 116 ? 33.268 -15.436 -43.013 1.00 82.12 116 PRO A C 1
ATOM 943 O O . PRO A 1 116 ? 32.158 -15.792 -42.632 1.00 82.12 116 PRO A O 1
ATOM 946 N N . ARG A 1 117 ? 33.984 -14.543 -42.318 1.00 85.44 117 ARG A N 1
ATOM 947 C CA . ARG A 1 117 ? 33.508 -13.894 -41.089 1.00 85.44 117 ARG A CA 1
ATOM 948 C C . ARG A 1 117 ? 32.718 -12.611 -41.337 1.00 85.44 117 ARG A C 1
ATOM 950 O O . ARG A 1 117 ? 32.132 -12.090 -40.390 1.00 85.44 117 ARG A O 1
ATOM 957 N N . VAL A 1 118 ? 32.731 -12.093 -42.566 1.00 90.62 118 VAL A N 1
ATOM 958 C CA . VAL A 1 118 ? 32.038 -10.859 -42.948 1.00 90.62 118 VAL A CA 1
ATOM 959 C C . VAL A 1 118 ? 30.798 -11.223 -43.754 1.00 90.62 118 VAL A C 1
ATOM 961 O O . VAL A 1 118 ? 30.896 -11.711 -44.876 1.00 90.62 118 VAL A O 1
ATOM 964 N N . ARG A 1 119 ? 29.625 -10.970 -43.177 1.00 92.06 119 ARG A N 1
ATOM 965 C CA . ARG A 1 119 ? 28.331 -11.099 -43.847 1.00 92.06 119 ARG A CA 1
ATOM 966 C C . ARG A 1 119 ? 27.869 -9.716 -44.291 1.00 92.06 119 ARG A C 1
ATOM 968 O O . ARG A 1 119 ? 27.916 -8.787 -43.494 1.00 92.06 119 ARG A O 1
ATOM 975 N N . LEU A 1 120 ? 27.446 -9.582 -45.544 1.00 92.06 120 LEU A N 1
ATOM 976 C CA . LEU A 1 120 ? 27.036 -8.307 -46.135 1.00 92.06 120 LEU A CA 1
ATOM 977 C C . LEU A 1 120 ? 25.599 -8.391 -46.628 1.00 92.06 120 LEU A C 1
ATOM 979 O O . LEU A 1 120 ? 25.291 -9.226 -47.482 1.00 92.06 120 LEU A O 1
ATOM 983 N N . GLU A 1 121 ? 24.738 -7.522 -46.112 1.00 89.94 121 GLU A N 1
ATOM 984 C CA . GLU A 1 121 ? 23.293 -7.605 -46.324 1.00 89.94 121 GLU A CA 1
ATOM 985 C C . GLU A 1 121 ? 22.714 -6.250 -46.714 1.00 89.94 121 GLU A C 1
ATOM 987 O O . GLU A 1 121 ? 23.067 -5.225 -46.130 1.00 89.94 121 GLU A O 1
ATOM 992 N N . GLN A 1 122 ? 21.819 -6.257 -47.703 1.00 89.81 122 GLN A N 1
ATOM 993 C CA . GLN A 1 122 ? 21.073 -5.063 -48.079 1.00 89.81 122 GLN A CA 1
ATOM 994 C C . GLN A 1 122 ? 19.915 -4.888 -47.108 1.00 89.81 122 GLN A C 1
ATOM 996 O O . GLN A 1 122 ? 19.032 -5.741 -47.061 1.00 89.81 122 GLN A O 1
ATOM 1001 N N . ARG A 1 123 ? 19.963 -3.841 -46.283 1.00 86.12 123 ARG A N 1
ATOM 1002 C CA . ARG A 1 123 ? 18.995 -3.608 -45.203 1.00 86.12 123 ARG A CA 1
ATOM 1003 C C . ARG A 1 123 ? 18.824 -2.119 -44.941 1.00 86.12 123 ARG A C 1
ATOM 1005 O O . ARG A 1 123 ? 19.784 -1.356 -45.044 1.00 86.12 123 ARG A O 1
ATOM 1012 N N . ASP A 1 124 ? 17.615 -1.738 -44.548 1.00 84.69 124 ASP A N 1
ATOM 1013 C CA . ASP A 1 124 ? 17.335 -0.402 -44.035 1.00 84.69 124 ASP A CA 1
ATOM 1014 C C . ASP A 1 124 ? 17.701 -0.321 -42.546 1.00 84.69 124 ASP A C 1
ATOM 1016 O O . ASP A 1 124 ? 17.347 -1.192 -41.750 1.00 84.69 124 ASP A O 1
ATOM 1020 N N . ILE A 1 125 ? 18.424 0.731 -42.162 1.00 84.31 125 ILE A N 1
ATOM 1021 C CA . ILE A 1 125 ? 18.888 0.923 -40.790 1.00 84.31 125 ILE A CA 1
ATOM 1022 C C . ILE A 1 125 ? 17.764 1.300 -39.826 1.00 84.31 125 ILE A C 1
ATOM 1024 O O . ILE A 1 125 ? 17.917 1.092 -38.627 1.00 84.31 125 ILE A O 1
ATOM 1028 N N . VAL A 1 126 ? 16.637 1.822 -40.321 1.00 83.38 126 VAL A N 1
ATOM 1029 C CA . VAL A 1 126 ? 15.473 2.092 -39.460 1.00 83.38 126 VAL A CA 1
ATOM 1030 C C . VAL A 1 126 ? 14.665 0.833 -39.139 1.00 83.38 126 VAL A C 1
ATOM 1032 O O . VAL A 1 126 ? 13.796 0.879 -38.270 1.00 83.38 126 VAL A O 1
ATOM 1035 N N . ARG A 1 127 ? 14.937 -0.293 -39.817 1.00 85.19 127 ARG A N 1
ATOM 1036 C CA . ARG A 1 127 ? 14.238 -1.567 -39.611 1.00 85.19 127 ARG A CA 1
ATOM 1037 C C . ARG A 1 127 ? 15.155 -2.756 -39.905 1.00 85.19 127 ARG A C 1
ATOM 1039 O O . ARG A 1 127 ? 15.120 -3.358 -40.978 1.00 85.19 127 ARG A O 1
ATOM 1046 N N . LEU A 1 128 ? 15.965 -3.118 -38.919 1.00 86.69 128 LEU A N 1
ATOM 1047 C CA . LEU A 1 128 ? 16.823 -4.291 -38.967 1.00 86.69 128 LEU A CA 1
ATOM 1048 C C . LEU A 1 128 ? 15.994 -5.545 -38.664 1.00 86.69 128 LEU A C 1
ATOM 1050 O O . LEU A 1 128 ? 15.315 -5.636 -37.648 1.00 86.69 128 LEU A O 1
ATOM 1054 N N . ALA A 1 129 ? 16.093 -6.563 -39.517 1.00 83.88 129 ALA A N 1
ATOM 1055 C CA . ALA A 1 129 ? 15.409 -7.843 -39.306 1.00 83.88 129 ALA A CA 1
ATOM 1056 C C . ALA A 1 129 ? 15.983 -8.667 -38.130 1.00 83.88 129 ALA A C 1
ATOM 1058 O O . ALA A 1 129 ? 15.483 -9.749 -37.827 1.00 83.88 129 ALA A O 1
ATOM 1059 N N . ASP A 1 130 ? 17.055 -8.194 -37.489 1.00 89.69 130 ASP A N 1
ATOM 1060 C CA . ASP A 1 130 ? 17.705 -8.903 -36.392 1.00 89.69 130 ASP A CA 1
ATOM 1061 C C . ASP A 1 130 ? 16.865 -8.832 -35.103 1.00 89.69 130 ASP A C 1
ATOM 1063 O O . ASP A 1 130 ? 16.277 -7.786 -34.802 1.00 89.69 130 ASP A O 1
ATOM 1067 N N . PRO A 1 131 ? 16.836 -9.906 -34.294 1.00 89.81 131 PRO A N 1
ATOM 1068 C CA . PRO A 1 131 ? 16.223 -9.875 -32.972 1.00 89.81 131 PRO A CA 1
ATOM 1069 C C . PRO A 1 131 ? 16.860 -8.835 -32.041 1.00 89.81 131 PRO A C 1
ATOM 1071 O O . PRO A 1 131 ? 18.002 -8.398 -32.228 1.00 89.81 131 PRO A O 1
ATOM 1074 N N . ASP A 1 132 ? 16.137 -8.480 -30.985 1.00 90.00 132 ASP A N 1
ATOM 1075 C CA . ASP A 1 132 ? 16.658 -7.642 -29.908 1.00 90.00 132 ASP A CA 1
ATOM 1076 C C . ASP A 1 132 ? 17.938 -8.250 -29.316 1.00 90.00 132 ASP A C 1
ATOM 1078 O O . ASP A 1 132 ? 18.057 -9.467 -29.161 1.00 90.00 132 ASP A O 1
ATOM 1082 N N . ASN A 1 133 ? 18.893 -7.402 -28.924 1.00 91.56 133 ASN A N 1
ATOM 1083 C CA . ASN A 1 133 ? 20.117 -7.831 -28.232 1.00 91.56 133 ASN A CA 1
ATOM 1084 C C . ASN A 1 133 ? 20.997 -8.830 -29.028 1.00 91.56 133 ASN A C 1
ATOM 1086 O O . ASN A 1 133 ? 21.715 -9.660 -28.458 1.00 91.56 133 ASN A O 1
ATOM 1090 N N . THR A 1 134 ? 20.985 -8.740 -30.355 1.00 91.69 134 THR A N 1
ATOM 1091 C CA . THR A 1 134 ? 21.815 -9.560 -31.247 1.00 91.69 134 THR A CA 1
ATOM 1092 C C . THR A 1 134 ? 23.306 -9.214 -31.150 1.00 91.69 134 THR A C 1
ATOM 1094 O O . THR A 1 134 ? 24.138 -10.111 -30.992 1.00 91.69 134 THR A O 1
ATOM 1097 N N . TYR A 1 135 ? 23.662 -7.927 -31.202 1.00 94.12 135 TYR A N 1
ATOM 1098 C CA . TYR A 1 135 ? 25.046 -7.466 -31.358 1.00 94.12 135 TYR A CA 1
ATOM 1099 C C . TYR A 1 135 ? 25.662 -6.984 -30.046 1.00 94.12 135 TYR A C 1
ATOM 1101 O O . TYR A 1 135 ? 25.000 -6.366 -29.216 1.00 94.12 135 TYR A O 1
ATOM 1109 N N . ARG A 1 136 ? 26.965 -7.221 -29.858 1.00 93.44 136 ARG A N 1
ATOM 1110 C CA . ARG A 1 136 ? 27.712 -6.670 -28.713 1.00 93.44 136 ARG A CA 1
ATOM 1111 C C . ARG A 1 136 ? 28.204 -5.262 -28.981 1.00 93.44 136 ARG A C 1
ATOM 1113 O O . ARG A 1 136 ? 28.226 -4.442 -28.071 1.00 93.44 136 ARG A O 1
ATOM 1120 N N . THR A 1 137 ? 28.624 -5.001 -30.212 1.00 96.00 137 THR A N 1
ATOM 1121 C CA . THR A 1 137 ? 29.161 -3.701 -30.598 1.00 96.00 137 THR A CA 1
ATOM 1122 C C . THR A 1 137 ? 28.659 -3.294 -31.972 1.00 96.00 137 THR A C 1
ATOM 1124 O O . THR A 1 137 ? 28.460 -4.146 -32.838 1.00 96.00 137 THR A O 1
ATOM 1127 N N . ALA A 1 138 ? 28.468 -1.994 -32.174 1.00 97.00 138 ALA A N 1
ATOM 1128 C CA . ALA A 1 138 ? 28.057 -1.427 -33.449 1.00 97.00 138 ALA A CA 1
ATOM 1129 C C . ALA A 1 138 ? 28.901 -0.201 -33.802 1.00 97.00 138 ALA A C 1
ATOM 1131 O O . ALA A 1 138 ? 29.244 0.597 -32.928 1.00 97.00 138 ALA A O 1
ATOM 1132 N N . ASN A 1 139 ? 29.223 -0.042 -35.080 1.00 97.31 139 ASN A N 1
ATOM 1133 C CA . ASN A 1 139 ? 29.891 1.141 -35.607 1.00 97.31 139 ASN A CA 1
ATOM 1134 C C . ASN A 1 139 ? 29.015 1.824 -36.659 1.00 97.31 139 ASN A C 1
ATOM 1136 O O . ASN A 1 139 ? 28.429 1.155 -37.505 1.00 97.31 139 ASN A O 1
ATOM 1140 N N . ILE A 1 140 ? 28.979 3.157 -36.632 1.00 95.19 140 ILE A N 1
ATOM 1141 C CA . ILE A 1 140 ? 28.549 3.985 -37.767 1.00 95.19 140 ILE A CA 1
ATOM 1142 C C . ILE A 1 140 ? 29.766 4.802 -38.199 1.00 95.19 140 ILE A C 1
ATOM 1144 O O . ILE A 1 140 ? 30.010 5.907 -37.696 1.00 95.19 140 ILE A O 1
ATOM 1148 N N . ALA A 1 141 ? 30.568 4.234 -39.093 1.00 91.31 141 ALA A N 1
ATOM 1149 C CA . ALA A 1 141 ? 31.799 4.861 -39.536 1.00 91.31 141 ALA A CA 1
ATOM 1150 C C . ALA A 1 141 ? 31.529 5.864 -40.662 1.00 91.31 141 ALA A C 1
ATOM 1152 O O . ALA A 1 141 ? 31.192 5.489 -41.778 1.00 91.31 141 ALA A O 1
ATOM 1153 N N . ASN A 1 142 ? 31.700 7.157 -40.376 1.00 87.81 142 ASN A N 1
ATOM 1154 C CA . ASN A 1 142 ? 31.602 8.253 -41.345 1.00 87.81 142 ASN A CA 1
ATOM 1155 C C . ASN A 1 142 ? 30.258 8.369 -42.084 1.00 87.81 142 ASN A C 1
ATOM 1157 O O . ASN A 1 142 ? 30.224 8.911 -43.185 1.00 87.81 142 ASN A O 1
ATOM 1161 N N . ALA A 1 143 ? 29.158 7.888 -41.501 1.00 88.38 143 ALA A N 1
ATOM 1162 C CA . ALA A 1 143 ? 27.902 7.749 -42.244 1.00 88.38 143 ALA A CA 1
ATOM 1163 C C . ALA A 1 143 ? 26.658 8.333 -41.560 1.00 88.38 143 ALA A C 1
ATOM 1165 O O . ALA A 1 143 ? 25.635 8.500 -42.215 1.00 88.38 143 ALA A O 1
ATOM 1166 N N . ILE A 1 144 ? 26.716 8.715 -40.278 1.00 89.31 144 ILE A N 1
ATOM 1167 C CA . ILE A 1 144 ? 25.513 9.159 -39.540 1.00 89.31 144 ILE A CA 1
ATOM 1168 C C . ILE A 1 144 ? 24.861 10.422 -40.135 1.00 89.31 144 ILE A C 1
ATOM 1170 O O . ILE A 1 144 ? 23.673 10.673 -39.976 1.00 89.31 144 ILE A O 1
ATOM 1174 N N . HIS A 1 145 ? 25.637 11.235 -40.851 1.00 86.31 145 HIS A N 1
ATOM 1175 C CA . HIS A 1 145 ? 25.166 12.431 -41.549 1.00 86.31 145 HIS A CA 1
ATOM 1176 C C . HIS A 1 145 ? 24.520 12.141 -42.910 1.00 86.31 145 HIS A C 1
ATOM 1178 O O . HIS A 1 145 ? 23.970 13.051 -43.530 1.00 86.31 145 HIS A O 1
ATOM 1184 N N . CYS A 1 146 ? 24.580 10.891 -43.367 1.00 83.12 146 CYS A N 1
ATOM 1185 C CA . CYS A 1 146 ? 23.940 10.406 -44.584 1.00 83.12 146 CYS A CA 1
ATOM 1186 C C . CYS A 1 146 ? 22.570 9.771 -44.306 1.00 83.12 146 CYS A C 1
ATOM 1188 O O . CYS A 1 146 ? 21.861 9.448 -45.251 1.00 83.12 146 CYS A O 1
ATOM 1190 N N . PHE A 1 147 ? 22.199 9.568 -43.036 1.00 86.19 147 PHE A N 1
ATOM 1191 C CA . PHE A 1 147 ? 20.953 8.890 -42.681 1.00 86.19 147 PHE A CA 1
ATOM 1192 C C . PHE A 1 147 ? 19.759 9.820 -42.942 1.00 86.19 147 PHE A C 1
ATOM 1194 O O . PHE A 1 147 ? 19.769 10.943 -42.431 1.00 86.19 147 PHE A O 1
ATOM 1201 N N . PRO A 1 148 ? 18.731 9.373 -43.690 1.00 81.38 148 PRO A N 1
ATOM 1202 C CA . PRO A 1 148 ? 17.480 10.118 -43.842 1.00 81.38 148 PRO A CA 1
ATOM 1203 C C . PRO A 1 148 ? 16.728 10.257 -42.512 1.00 81.38 148 PRO A C 1
ATOM 1205 O O . PRO A 1 148 ? 16.262 11.344 -42.183 1.00 81.38 148 PRO A O 1
ATOM 1208 N N . ASP A 1 149 ? 16.678 9.178 -41.723 1.00 86.00 149 ASP A N 1
ATOM 1209 C CA . ASP A 1 149 ? 16.119 9.153 -40.369 1.00 86.00 149 ASP A CA 1
ATOM 1210 C C . ASP A 1 149 ? 17.161 8.641 -39.364 1.00 86.00 149 ASP A C 1
ATOM 1212 O O . ASP A 1 149 ? 17.389 7.444 -39.172 1.00 86.00 149 ASP A O 1
ATOM 1216 N N . VAL A 1 150 ? 17.824 9.596 -38.719 1.00 92.06 150 VAL A N 1
ATOM 1217 C CA . VAL A 1 150 ? 18.852 9.340 -37.703 1.00 92.06 150 VAL A CA 1
ATOM 1218 C C . VAL A 1 150 ? 18.232 8.819 -36.413 1.00 92.06 150 VAL A C 1
ATOM 1220 O O . VAL A 1 150 ? 18.846 7.994 -35.741 1.00 92.06 150 VAL A O 1
ATOM 1223 N N . ASP A 1 151 ? 17.035 9.286 -36.056 1.00 91.31 151 ASP A N 1
ATOM 1224 C CA . ASP A 1 151 ? 16.399 8.922 -34.790 1.00 91.31 151 ASP A CA 1
ATOM 1225 C C . ASP A 1 151 ? 15.895 7.479 -34.850 1.00 91.31 151 ASP A C 1
ATOM 1227 O O . ASP A 1 151 ? 16.125 6.709 -33.917 1.00 91.31 151 ASP A O 1
ATOM 1231 N N . GLY A 1 152 ? 15.271 7.091 -35.967 1.00 89.00 152 GLY A N 1
ATOM 1232 C CA . GLY A 1 152 ? 14.908 5.706 -36.257 1.00 89.00 152 GLY A CA 1
ATOM 1233 C C . GLY A 1 152 ? 16.130 4.795 -36.283 1.00 89.00 152 GLY A C 1
ATOM 1234 O O . GLY A 1 152 ? 16.140 3.784 -35.585 1.00 89.00 152 GLY A O 1
ATOM 1235 N N . GLY A 1 153 ? 17.197 5.194 -36.984 1.00 92.81 153 GLY A N 1
ATOM 1236 C CA . GLY A 1 153 ? 18.433 4.411 -37.041 1.00 92.81 153 GLY A CA 1
ATOM 1237 C C . GLY A 1 153 ? 19.081 4.215 -35.666 1.00 92.81 153 GLY A C 1
ATOM 1238 O O . GLY A 1 153 ? 19.482 3.107 -35.320 1.00 92.81 153 GLY A O 1
ATOM 1239 N N . LEU A 1 154 ? 19.148 5.262 -34.836 1.00 95.88 154 LEU A N 1
ATOM 1240 C CA . LEU A 1 154 ? 19.694 5.156 -33.478 1.00 95.88 154 LEU A CA 1
ATOM 1241 C C . LEU A 1 154 ? 18.817 4.287 -32.564 1.00 95.88 154 LEU A C 1
ATOM 1243 O O . LEU A 1 154 ? 19.367 3.485 -31.810 1.00 95.88 154 LEU A O 1
ATOM 1247 N N . ARG A 1 155 ? 17.481 4.400 -32.638 1.00 94.12 155 ARG A N 1
ATOM 1248 C CA . ARG A 1 155 ? 16.555 3.530 -31.884 1.00 94.12 155 ARG A CA 1
ATOM 1249 C C . ARG A 1 155 ? 16.706 2.067 -32.280 1.00 94.12 155 ARG A C 1
ATOM 1251 O O . ARG A 1 155 ? 16.733 1.196 -31.413 1.00 94.12 155 ARG A O 1
ATOM 1258 N N . GLU A 1 156 ? 16.849 1.797 -33.568 1.00 94.38 156 GLU A N 1
ATOM 1259 C CA . GLU A 1 156 ? 16.965 0.432 -34.060 1.00 94.38 156 GLU A CA 1
ATOM 1260 C C . GLU A 1 156 ? 18.313 -0.195 -33.688 1.00 94.38 156 GLU A C 1
ATOM 1262 O O . GLU A 1 156 ? 18.370 -1.330 -33.212 1.00 94.38 156 GLU A O 1
ATOM 1267 N N . ILE A 1 157 ? 19.401 0.576 -33.770 1.00 95.81 157 ILE A N 1
ATOM 1268 C CA . ILE A 1 157 ? 20.715 0.151 -33.270 1.00 95.81 157 ILE A CA 1
ATOM 1269 C C . ILE A 1 157 ? 20.667 -0.095 -31.755 1.00 95.81 157 ILE A C 1
ATOM 1271 O O . ILE A 1 157 ? 21.228 -1.080 -31.270 1.00 95.81 157 ILE A O 1
ATOM 1275 N N . PHE A 1 158 ? 19.974 0.759 -30.994 1.00 94.81 158 PHE A N 1
ATOM 1276 C CA . PHE A 1 158 ? 19.755 0.544 -29.564 1.00 94.81 158 PHE A CA 1
ATOM 1277 C C . PHE A 1 158 ? 19.006 -0.768 -29.297 1.00 94.81 158 PHE A C 1
ATOM 1279 O O . PHE A 1 158 ? 19.389 -1.524 -28.402 1.00 94.81 158 PHE A O 1
ATOM 1286 N N . ARG A 1 159 ? 17.973 -1.087 -30.083 1.00 94.38 159 ARG A N 1
ATOM 1287 C CA . ARG A 1 159 ? 17.200 -2.331 -29.960 1.00 94.38 159 ARG A CA 1
ATOM 1288 C C . ARG A 1 159 ? 18.076 -3.571 -30.167 1.00 94.38 159 ARG A C 1
ATOM 1290 O O . ARG A 1 159 ? 18.096 -4.460 -29.310 1.00 94.38 159 ARG A O 1
ATOM 1297 N N . VAL A 1 160 ? 18.851 -3.612 -31.253 1.00 94.50 160 VAL A N 1
ATOM 1298 C CA . VAL A 1 160 ? 19.660 -4.791 -31.615 1.00 94.50 160 VAL A CA 1
ATOM 1299 C C . VAL A 1 160 ? 20.959 -4.925 -30.815 1.00 94.50 160 VAL A C 1
ATOM 1301 O O . VAL A 1 160 ? 21.545 -6.007 -30.794 1.00 94.50 160 VAL A O 1
ATOM 1304 N N . LEU A 1 161 ? 21.434 -3.874 -30.141 1.00 94.31 161 LEU A N 1
ATOM 1305 C CA . LEU A 1 161 ? 22.573 -3.977 -29.226 1.00 94.31 161 LEU A CA 1
ATOM 1306 C C . LEU A 1 161 ? 22.184 -4.680 -27.923 1.00 94.31 161 LEU A C 1
ATOM 1308 O O . LEU A 1 161 ? 21.100 -4.476 -27.385 1.00 94.31 161 LEU A O 1
ATOM 1312 N N . ARG A 1 162 ? 23.086 -5.495 -27.375 1.00 92.75 162 ARG A N 1
ATOM 1313 C CA . ARG A 1 162 ? 22.941 -6.104 -26.043 1.00 92.75 162 ARG A CA 1
ATOM 1314 C C . ARG A 1 162 ? 23.010 -5.043 -24.943 1.00 92.75 162 ARG A C 1
ATOM 1316 O O . ARG A 1 162 ? 23.692 -4.036 -25.133 1.00 92.75 162 ARG A O 1
ATOM 1323 N N . PRO A 1 163 ? 22.378 -5.256 -23.775 1.00 89.75 163 PRO A N 1
ATOM 1324 C CA . PRO A 1 163 ? 22.628 -4.422 -22.602 1.00 89.75 163 PRO A CA 1
ATOM 1325 C C . PRO A 1 163 ? 24.129 -4.424 -22.268 1.00 89.75 163 PRO A C 1
ATOM 1327 O O . PRO A 1 163 ? 24.764 -5.478 -22.279 1.00 89.75 163 PRO A O 1
ATOM 1330 N N . GLY A 1 164 ? 24.708 -3.247 -22.030 1.00 89.88 164 GLY A N 1
ATOM 1331 C CA . GLY A 1 164 ? 26.158 -3.052 -21.903 1.00 89.88 164 GLY A CA 1
ATOM 1332 C C . GLY A 1 164 ? 26.925 -3.012 -23.234 1.00 89.88 164 GLY A C 1
ATOM 1333 O O . GLY A 1 164 ? 28.143 -2.856 -23.228 1.00 89.88 164 GLY A O 1
ATOM 1334 N N . GLY A 1 165 ? 26.246 -3.155 -24.375 1.00 93.50 165 GLY A N 1
ATOM 1335 C CA . GLY A 1 165 ? 26.847 -3.062 -25.703 1.00 93.50 165 GLY A CA 1
ATOM 1336 C C . GLY A 1 165 ? 27.186 -1.625 -26.104 1.00 93.50 165 GLY A C 1
ATOM 1337 O O . GLY A 1 165 ? 26.515 -0.675 -25.693 1.00 93.50 165 GLY A O 1
ATOM 1338 N N . THR A 1 166 ? 28.218 -1.466 -26.933 1.00 96.19 166 THR A N 1
ATOM 1339 C CA . THR A 1 166 ? 28.765 -0.157 -27.324 1.00 96.19 166 THR A CA 1
ATOM 1340 C C . THR A 1 166 ? 28.509 0.187 -28.788 1.00 96.19 166 THR A C 1
ATOM 1342 O O . THR A 1 166 ? 28.883 -0.547 -29.707 1.00 96.19 166 THR A O 1
ATOM 1345 N N . LEU A 1 167 ? 27.950 1.373 -29.008 1.00 97.62 167 LEU A N 1
ATOM 1346 C CA . LEU A 1 167 ? 27.885 2.056 -30.291 1.00 97.62 167 LEU A CA 1
ATOM 1347 C C . LEU A 1 167 ? 29.016 3.089 -30.378 1.00 97.62 167 LEU A C 1
ATOM 1349 O O . LEU A 1 167 ? 29.127 3.970 -29.525 1.00 97.62 167 LEU A O 1
ATOM 1353 N N . ARG A 1 168 ? 29.826 3.033 -31.438 1.00 97.56 168 ARG A N 1
ATOM 1354 C CA . ARG A 1 168 ? 30.725 4.135 -31.803 1.00 97.56 168 ARG A CA 1
ATOM 1355 C C . ARG A 1 168 ? 30.301 4.761 -33.113 1.00 97.56 168 ARG A C 1
ATOM 1357 O O . ARG A 1 168 ? 30.091 4.067 -34.102 1.00 97.56 168 ARG A O 1
ATOM 1364 N N . PHE A 1 169 ? 30.223 6.081 -33.140 1.00 96.50 169 PHE A N 1
ATOM 1365 C CA . PHE A 1 169 ? 29.951 6.817 -34.367 1.00 96.50 169 PHE A CA 1
ATOM 1366 C C . PHE A 1 169 ? 30.723 8.123 -34.393 1.00 96.50 169 PHE A C 1
ATOM 1368 O O . PHE A 1 169 ? 31.156 8.632 -33.356 1.00 96.50 169 PHE A O 1
ATOM 1375 N N . ASN A 1 170 ? 30.884 8.678 -35.590 1.00 93.75 170 ASN A N 1
ATOM 1376 C CA . ASN A 1 170 ? 31.401 10.024 -35.745 1.00 93.75 170 ASN A CA 1
ATOM 1377 C C . ASN A 1 170 ? 30.469 10.912 -36.579 1.00 93.75 170 ASN A C 1
ATOM 1379 O O . ASN A 1 170 ? 30.058 10.582 -37.691 1.00 93.75 170 ASN A O 1
ATOM 1383 N N . ALA A 1 171 ? 30.127 12.071 -36.025 1.00 92.19 171 ALA A N 1
ATOM 1384 C CA . ALA A 1 171 ? 29.183 13.000 -36.627 1.00 92.19 171 ALA A CA 1
ATOM 1385 C C . ALA A 1 171 ? 29.899 14.190 -37.262 1.00 92.19 171 ALA A C 1
ATOM 1387 O O . ALA A 1 171 ? 30.747 14.820 -36.628 1.00 92.19 171 ALA A O 1
ATOM 1388 N N . LEU A 1 172 ? 29.519 14.521 -38.497 1.00 91.00 172 LEU A N 1
ATOM 1389 C CA . LEU A 1 172 ? 29.979 15.731 -39.167 1.00 91.00 172 LEU A CA 1
ATOM 1390 C C . LEU A 1 172 ? 29.318 16.955 -38.525 1.00 91.00 172 LEU A C 1
ATOM 1392 O O . LEU A 1 172 ? 28.093 17.058 -38.480 1.00 91.00 172 LEU A O 1
ATOM 1396 N N . LEU A 1 173 ? 30.126 17.895 -38.054 1.00 90.56 173 LEU A N 1
ATOM 1397 C CA . LEU A 1 173 ? 29.677 19.118 -37.403 1.00 90.56 173 LEU A CA 1
ATOM 1398 C C . LEU A 1 173 ? 29.683 20.300 -38.370 1.00 90.56 173 LEU A C 1
ATOM 1400 O O . LEU A 1 173 ? 30.408 20.324 -39.366 1.00 90.56 173 LEU A O 1
ATOM 1404 N N . HIS A 1 174 ? 28.917 21.338 -38.037 1.00 89.12 174 HIS A N 1
ATOM 1405 C CA . HIS A 1 174 ? 29.075 22.626 -38.708 1.00 89.12 174 HIS A CA 1
ATOM 1406 C C . HIS A 1 174 ? 30.523 23.141 -38.560 1.00 89.12 174 HIS A C 1
ATOM 1408 O O . HIS A 1 174 ? 31.083 23.084 -37.457 1.00 89.12 174 HIS A O 1
ATOM 1414 N N . PRO A 1 175 ? 31.141 23.667 -39.638 1.00 84.62 175 PRO A N 1
ATOM 1415 C CA . PRO A 1 175 ? 32.529 24.115 -39.617 1.00 84.62 175 PRO A CA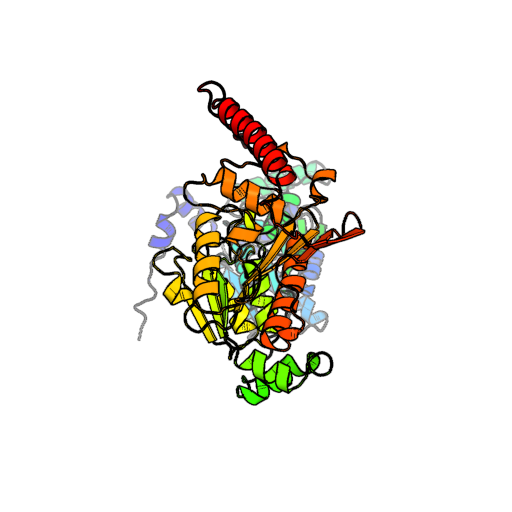 1
ATOM 1416 C C . PRO A 1 175 ? 32.675 25.442 -38.858 1.00 84.62 175 PRO A C 1
ATOM 1418 O O . PRO A 1 175 ? 32.707 26.522 -39.445 1.00 84.62 175 PRO A O 1
ATOM 1421 N N . THR A 1 176 ? 32.754 25.359 -37.528 1.00 80.56 176 THR A N 1
ATOM 1422 C CA . THR A 1 176 ? 32.804 26.519 -36.620 1.00 80.56 176 THR A CA 1
ATOM 1423 C C . THR A 1 176 ? 34.200 26.840 -36.077 1.00 80.56 176 THR A C 1
ATOM 1425 O O . THR A 1 176 ? 34.378 27.875 -35.445 1.00 80.56 176 THR A O 1
ATOM 1428 N N . GLN A 1 177 ? 35.208 25.996 -36.328 1.00 75.31 177 GLN A N 1
ATOM 1429 C CA . GLN A 1 177 ? 36.564 26.110 -35.758 1.00 75.31 177 GLN A CA 1
ATOM 1430 C C . GLN A 1 177 ? 37.664 26.042 -36.835 1.00 75.31 177 GLN A C 1
ATOM 1432 O O . GLN A 1 177 ? 37.413 25.583 -37.942 1.00 75.31 177 GLN A O 1
ATOM 1437 N N . GLY A 1 178 ? 38.881 26.503 -36.530 1.00 77.69 178 GLY A N 1
ATOM 1438 C CA . GLY A 1 178 ? 40.021 26.510 -37.466 1.00 77.69 178 GLY A CA 1
ATOM 1439 C C . GLY A 1 178 ? 40.074 27.735 -38.396 1.00 77.69 178 GLY A C 1
ATOM 1440 O O . GLY A 1 178 ? 39.217 28.609 -38.288 1.00 77.69 178 GLY A O 1
ATOM 1441 N N . PRO A 1 179 ? 41.069 27.847 -39.295 1.00 81.62 179 PRO A N 1
ATOM 1442 C CA . PRO A 1 179 ? 41.271 29.014 -40.163 1.00 81.62 179 PRO A CA 1
ATOM 1443 C C . PRO A 1 179 ? 40.062 29.354 -41.046 1.00 81.62 179 PRO A C 1
ATOM 1445 O O . PRO A 1 179 ? 39.420 28.471 -41.615 1.00 81.62 179 PRO A O 1
ATOM 1448 N N . ARG A 1 180 ? 39.769 30.653 -41.215 1.00 82.25 180 ARG A N 1
ATOM 1449 C CA . ARG A 1 180 ? 38.576 31.147 -41.936 1.00 82.25 180 ARG A CA 1
ATOM 1450 C C . ARG A 1 180 ? 38.457 30.595 -43.362 1.00 82.25 180 ARG A C 1
ATOM 1452 O O . ARG A 1 180 ? 37.349 30.270 -43.783 1.00 82.25 180 ARG A O 1
ATOM 1459 N N . PHE A 1 181 ? 39.575 30.448 -44.074 1.00 81.44 181 PHE A N 1
ATOM 1460 C CA . PHE A 1 181 ? 39.587 29.911 -45.436 1.00 81.44 181 PHE A CA 1
ATOM 1461 C C . PHE A 1 181 ? 39.224 28.414 -45.480 1.00 81.44 181 PHE A C 1
ATOM 1463 O O . PHE A 1 181 ? 38.391 28.018 -46.293 1.00 81.44 181 PHE A O 1
ATOM 1470 N N . LEU A 1 182 ? 39.747 27.597 -44.555 1.00 79.94 182 LEU A N 1
ATOM 1471 C CA . LEU A 1 182 ? 39.416 26.168 -44.460 1.00 79.94 182 LEU A CA 1
ATOM 1472 C C . LEU A 1 182 ? 37.947 25.954 -44.088 1.00 79.94 182 LEU A C 1
ATOM 1474 O O . LEU A 1 182 ? 37.279 25.118 -44.694 1.00 79.94 182 LEU A O 1
ATOM 1478 N N . ARG A 1 183 ? 37.402 26.771 -43.175 1.00 84.94 183 ARG A N 1
ATOM 1479 C CA . ARG A 1 183 ? 35.966 26.738 -42.842 1.00 84.94 183 ARG A CA 1
ATOM 1480 C C . ARG A 1 183 ? 35.090 27.063 -44.052 1.00 84.94 183 ARG A C 1
ATOM 1482 O O . ARG A 1 183 ? 34.054 26.432 -44.247 1.00 84.94 183 ARG A O 1
ATOM 1489 N N . ALA A 1 184 ? 35.495 28.036 -44.871 1.00 82.81 184 ALA A N 1
ATOM 1490 C CA . ALA A 1 184 ? 34.760 28.416 -46.076 1.00 82.81 184 ALA A CA 1
ATOM 1491 C C . ALA A 1 184 ? 34.761 27.295 -47.129 1.00 82.81 184 ALA A C 1
ATOM 1493 O O . ALA A 1 184 ? 33.719 27.025 -47.733 1.00 82.81 184 ALA A O 1
ATOM 1494 N N . ILE A 1 185 ? 35.897 26.609 -47.300 1.00 82.81 185 ILE A N 1
ATOM 1495 C CA . ILE A 1 185 ? 36.024 25.434 -48.172 1.00 82.81 185 ILE A CA 1
ATOM 1496 C C . ILE A 1 185 ? 35.136 24.295 -47.658 1.00 82.81 185 ILE A C 1
ATOM 1498 O O . ILE A 1 185 ? 34.286 23.815 -48.407 1.00 82.81 185 ILE A O 1
ATOM 1502 N N . ALA A 1 186 ? 35.242 23.932 -46.376 1.00 82.62 186 ALA A N 1
ATOM 1503 C CA . ALA A 1 186 ? 34.421 22.887 -45.761 1.00 82.62 186 ALA A CA 1
ATOM 1504 C C . ALA A 1 186 ? 32.917 23.190 -45.890 1.00 82.62 186 ALA A C 1
ATOM 1506 O O . ALA A 1 186 ? 32.129 22.333 -46.285 1.00 82.62 186 ALA A O 1
ATOM 1507 N N . ALA A 1 187 ? 32.502 24.440 -45.659 1.00 84.12 187 ALA A N 1
ATOM 1508 C CA . ALA A 1 187 ? 31.113 24.855 -45.835 1.00 84.12 187 ALA A CA 1
ATOM 1509 C C . ALA A 1 187 ? 30.645 24.753 -47.299 1.00 84.12 187 ALA A C 1
ATOM 1511 O O . ALA A 1 187 ? 29.499 24.379 -47.559 1.00 84.12 187 ALA A O 1
ATOM 1512 N N . ARG A 1 188 ? 31.513 25.070 -48.270 1.00 84.50 188 ARG A N 1
ATOM 1513 C CA . ARG A 1 188 ? 31.207 24.944 -49.704 1.00 84.50 188 ARG A CA 1
ATOM 1514 C C . ARG A 1 188 ? 31.071 23.478 -50.120 1.00 84.50 188 ARG A C 1
ATOM 1516 O O . ARG A 1 188 ? 30.138 23.163 -50.858 1.00 84.50 188 ARG A O 1
ATOM 1523 N N . ILE A 1 189 ? 31.938 22.605 -49.608 1.00 81.81 189 ILE A N 1
ATOM 1524 C CA . ILE A 1 189 ? 31.875 21.154 -49.827 1.00 81.81 189 ILE A CA 1
ATOM 1525 C C . ILE A 1 189 ? 30.601 20.580 -49.202 1.00 81.81 189 ILE A C 1
ATOM 1527 O O . ILE A 1 189 ? 29.861 19.891 -49.897 1.00 81.81 189 ILE A O 1
ATOM 1531 N N . ASN A 1 190 ? 30.260 20.949 -47.963 1.00 83.19 190 ASN A N 1
ATOM 1532 C CA . ASN A 1 190 ? 29.022 20.504 -47.312 1.00 83.19 190 ASN A CA 1
ATOM 1533 C C . ASN A 1 190 ? 27.779 20.933 -48.110 1.00 83.19 190 ASN A C 1
ATOM 1535 O O . ASN A 1 190 ? 26.900 20.117 -48.374 1.00 83.19 190 ASN A O 1
ATOM 1539 N N . ARG A 1 191 ? 27.717 22.192 -48.575 1.00 83.56 191 ARG A N 1
ATOM 1540 C CA . ARG A 1 191 ? 26.616 22.673 -49.437 1.00 83.56 191 ARG A CA 1
ATOM 1541 C C . ARG A 1 191 ? 26.536 21.946 -50.774 1.00 83.56 191 ARG A C 1
ATOM 1543 O O . ARG A 1 191 ? 25.455 21.810 -51.341 1.00 83.56 191 ARG A O 1
ATOM 1550 N N . TRP A 1 192 ? 27.670 21.543 -51.333 1.00 82.56 192 TRP A N 1
ATOM 1551 C CA . TRP A 1 192 ? 27.690 20.745 -52.553 1.00 82.56 192 TRP A CA 1
ATOM 1552 C C . TRP A 1 192 ? 27.236 19.302 -52.292 1.00 82.56 192 TRP A C 1
ATOM 1554 O O . TRP A 1 192 ? 26.405 18.800 -53.042 1.00 82.56 192 TRP A O 1
ATOM 1564 N N . GLY A 1 193 ? 27.692 18.682 -51.199 1.00 75.88 193 GLY A N 1
ATOM 1565 C CA . GLY A 1 193 ? 27.274 17.345 -50.772 1.00 75.88 193 GLY A CA 1
ATOM 1566 C C . GLY A 1 193 ? 25.770 17.254 -50.509 1.00 75.88 193 GLY A C 1
ATOM 1567 O O . GLY A 1 193 ? 25.133 16.324 -50.998 1.00 75.88 193 GLY A O 1
ATOM 1568 N N . MET A 1 194 ? 25.191 18.262 -49.843 1.00 81.06 194 MET A N 1
ATOM 1569 C CA . MET A 1 194 ? 23.739 18.360 -49.621 1.00 81.06 194 MET A CA 1
ATOM 1570 C C . MET A 1 194 ? 22.956 18.499 -50.930 1.00 81.06 194 MET A C 1
ATOM 1572 O O . MET A 1 194 ? 21.991 17.777 -51.149 1.00 81.06 194 MET A O 1
ATOM 1576 N N . ARG A 1 195 ? 23.412 19.350 -51.862 1.00 80.25 195 ARG A N 1
ATOM 1577 C CA . ARG A 1 195 ? 22.777 19.486 -53.190 1.00 80.25 195 ARG A CA 1
ATOM 1578 C C . ARG A 1 195 ? 22.849 18.219 -54.041 1.00 80.25 195 ARG A C 1
ATOM 1580 O O . ARG A 1 195 ? 22.027 18.045 -54.929 1.00 80.25 195 ARG A O 1
ATOM 1587 N N . LYS A 1 196 ? 23.853 17.370 -53.819 1.00 70.62 196 LYS A N 1
ATOM 1588 C CA . LYS A 1 196 ? 24.026 16.099 -54.534 1.00 70.62 196 LYS A CA 1
ATOM 1589 C C . LYS A 1 196 ? 23.382 14.907 -53.818 1.00 70.62 196 LYS A C 1
ATOM 1591 O O . LYS A 1 196 ? 23.533 13.797 -54.308 1.00 70.62 196 LYS A O 1
ATOM 1596 N N . GLY A 1 197 ? 22.700 15.121 -52.687 1.00 65.88 197 GLY A N 1
ATOM 1597 C CA . GLY A 1 197 ? 22.049 14.054 -51.919 1.00 65.88 197 GLY A CA 1
ATOM 1598 C C . GLY A 1 197 ? 23.017 13.088 -51.226 1.00 65.88 197 GLY A C 1
ATOM 1599 O O . GLY A 1 197 ? 22.610 12.009 -50.821 1.00 65.88 197 GLY A O 1
ATOM 1600 N N . ILE A 1 198 ? 24.296 13.459 -51.101 1.00 67.62 198 ILE A N 1
ATOM 1601 C CA . ILE A 1 198 ? 25.352 12.617 -50.507 1.00 67.62 198 ILE A CA 1
ATOM 1602 C C . ILE A 1 198 ? 25.435 12.839 -48.990 1.00 67.62 198 ILE A C 1
ATOM 1604 O O . ILE A 1 198 ? 25.764 11.935 -48.235 1.00 67.62 198 ILE A O 1
ATOM 1608 N N . LEU A 1 199 ? 25.148 14.063 -48.551 1.00 74.00 199 LEU A N 1
ATOM 1609 C CA . LEU A 1 199 ? 25.140 14.495 -47.157 1.00 74.00 199 LEU A CA 1
ATOM 1610 C C . LEU A 1 199 ? 23.728 14.988 -46.848 1.00 74.00 199 LEU A C 1
ATOM 1612 O O . LEU A 1 199 ? 23.264 15.890 -47.537 1.00 74.00 199 LEU A O 1
ATOM 1616 N N . HIS A 1 200 ? 23.055 14.464 -45.824 1.00 80.38 200 HIS A N 1
ATOM 1617 C CA . HIS A 1 200 ? 21.739 14.987 -45.465 1.00 80.38 200 HIS A CA 1
ATOM 1618 C C . HIS A 1 200 ? 21.872 16.315 -44.718 1.00 80.38 200 HIS A C 1
ATOM 1620 O O . HIS A 1 200 ? 21.312 17.325 -45.149 1.00 80.38 200 HIS A O 1
ATOM 1626 N N . ARG A 1 201 ? 22.642 16.326 -43.621 1.00 82.94 201 ARG A N 1
ATOM 1627 C CA . ARG A 1 201 ? 22.929 17.539 -42.845 1.00 82.94 201 ARG A CA 1
ATOM 1628 C C . ARG A 1 201 ? 24.148 17.379 -41.923 1.00 82.94 201 ARG A C 1
ATOM 1630 O O . ARG A 1 201 ? 24.387 16.282 -41.420 1.00 82.94 201 ARG A O 1
ATOM 1637 N N . PRO A 1 202 ? 24.912 18.455 -41.669 1.00 86.12 202 PRO A N 1
ATOM 1638 C CA . PRO A 1 202 ? 25.818 18.535 -40.523 1.00 86.12 202 PRO A CA 1
ATOM 1639 C C . PRO A 1 202 ? 25.045 18.791 -39.213 1.00 86.12 202 PRO A C 1
ATOM 1641 O O . PRO A 1 202 ? 23.900 19.237 -39.243 1.00 86.12 202 PRO A O 1
ATOM 1644 N N . TYR A 1 203 ? 25.687 18.546 -38.067 1.00 91.00 203 TYR A N 1
ATOM 1645 C CA . TYR A 1 203 ? 25.080 18.667 -36.734 1.00 91.00 203 TYR A CA 1
ATOM 1646 C C . TYR A 1 203 ? 25.770 19.711 -35.851 1.00 91.00 203 TYR A C 1
ATOM 1648 O O . TYR A 1 203 ? 26.923 20.104 -36.062 1.00 91.00 203 TYR A O 1
ATOM 1656 N N . THR A 1 204 ? 25.082 20.125 -34.789 1.00 92.44 204 THR A N 1
ATOM 1657 C CA . THR A 1 204 ? 25.746 20.643 -33.587 1.00 92.44 204 THR A CA 1
ATOM 1658 C C . THR A 1 204 ? 26.055 19.481 -32.640 1.00 92.44 204 THR A C 1
ATOM 1660 O O . THR A 1 204 ? 25.446 18.415 -32.726 1.00 92.44 204 THR A O 1
ATOM 1663 N N . ALA A 1 205 ? 27.005 19.667 -31.717 1.00 91.31 205 ALA A N 1
ATOM 1664 C CA . ALA A 1 205 ? 27.310 18.621 -30.739 1.00 91.31 205 ALA A CA 1
ATOM 1665 C C . ALA A 1 205 ? 26.107 18.328 -29.825 1.00 91.31 205 ALA A C 1
ATOM 1667 O O . ALA A 1 205 ? 25.833 17.169 -29.533 1.00 91.31 205 ALA A O 1
ATOM 1668 N N . ALA A 1 206 ? 25.364 19.365 -29.423 1.00 91.62 206 ALA A N 1
ATOM 1669 C CA . ALA A 1 206 ? 24.169 19.215 -28.600 1.00 91.62 206 ALA A CA 1
ATOM 1670 C C . ALA A 1 206 ? 23.068 18.414 -29.314 1.00 91.62 206 ALA A C 1
ATOM 1672 O O . ALA A 1 206 ? 22.504 17.510 -28.705 1.00 91.62 206 ALA A O 1
ATOM 1673 N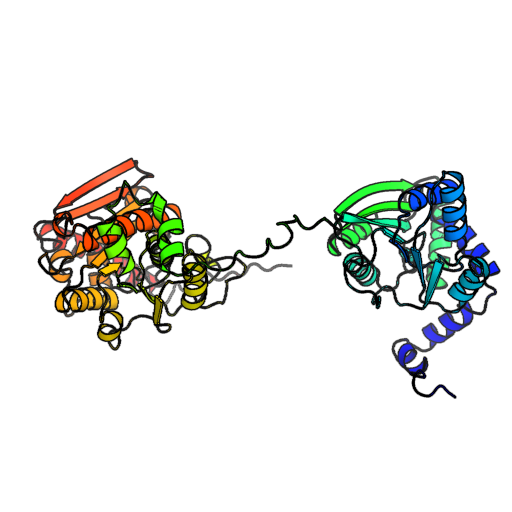 N . ASP A 1 207 ? 22.822 18.686 -30.602 1.00 92.88 207 ASP A N 1
ATOM 1674 C CA . ASP A 1 207 ? 21.796 17.997 -31.399 1.00 92.88 207 ASP A CA 1
ATOM 1675 C C . ASP A 1 207 ? 22.074 16.488 -31.482 1.00 92.88 207 ASP A C 1
ATOM 1677 O O . ASP A 1 207 ? 21.259 15.673 -31.051 1.00 92.88 207 ASP A O 1
ATOM 1681 N N . ILE A 1 208 ? 23.264 16.090 -31.944 1.00 94.25 208 ILE A N 1
ATOM 1682 C CA . ILE A 1 208 ? 23.548 14.664 -32.155 1.00 94.25 208 ILE A CA 1
ATOM 1683 C C . ILE A 1 208 ? 23.663 13.867 -30.846 1.00 94.25 208 ILE A C 1
ATOM 1685 O O . ILE A 1 208 ? 23.233 12.716 -30.782 1.00 94.25 208 ILE A O 1
ATOM 1689 N N . LEU A 1 209 ? 24.190 14.477 -29.778 1.00 95.25 209 LEU A N 1
ATOM 1690 C CA . LEU A 1 209 ? 24.223 13.845 -28.457 1.00 95.25 209 LEU A CA 1
ATOM 1691 C C . LEU A 1 209 ? 22.822 13.754 -27.842 1.00 95.25 209 LEU A C 1
ATOM 1693 O O . LEU A 1 209 ? 22.521 12.770 -27.170 1.00 95.25 209 LEU A O 1
ATOM 1697 N N . GLY A 1 210 ? 21.966 14.755 -28.069 1.00 90.88 210 GLY A N 1
ATOM 1698 C CA . GLY A 1 210 ? 20.562 14.733 -27.662 1.00 90.88 210 GLY A CA 1
ATOM 1699 C C . GLY A 1 210 ? 19.807 13.569 -28.301 1.00 90.88 210 GLY A C 1
ATOM 1700 O O . GLY A 1 210 ? 19.145 12.816 -27.594 1.00 90.88 210 GLY A O 1
ATOM 1701 N N . ARG A 1 211 ? 20.000 13.347 -29.605 1.00 95.88 211 ARG A N 1
ATOM 1702 C CA . ARG A 1 211 ? 19.393 12.226 -30.347 1.00 95.88 211 ARG A CA 1
ATOM 1703 C C . ARG A 1 211 ? 19.851 10.862 -29.846 1.00 95.88 211 ARG A C 1
ATOM 1705 O O . ARG A 1 211 ? 19.026 9.985 -29.612 1.00 95.88 211 ARG A O 1
ATOM 1712 N N . ALA A 1 212 ? 21.152 10.695 -29.603 1.00 93.88 212 ALA A N 1
ATOM 1713 C CA . ALA A 1 212 ? 21.682 9.459 -29.027 1.00 93.88 212 ALA A CA 1
ATOM 1714 C C . ALA A 1 212 ? 21.092 9.169 -27.633 1.00 93.88 212 ALA A C 1
ATOM 1716 O O . ALA A 1 212 ? 20.713 8.033 -27.354 1.00 93.88 212 ALA A O 1
ATOM 1717 N N . ARG A 1 213 ? 20.942 10.194 -26.781 1.00 93.56 213 ARG A N 1
ATOM 1718 C CA . ARG A 1 213 ? 20.285 10.050 -25.469 1.00 93.56 213 ARG A CA 1
ATOM 1719 C C . ARG A 1 213 ? 18.797 9.731 -25.593 1.00 93.56 213 ARG A C 1
ATOM 1721 O O . ARG A 1 213 ? 18.314 8.864 -24.875 1.00 93.56 213 ARG A O 1
ATOM 1728 N N . ALA A 1 214 ? 18.088 10.381 -26.515 1.00 88.06 214 ALA A N 1
ATOM 1729 C CA . ALA A 1 214 ? 16.670 10.124 -26.771 1.00 88.06 214 ALA A CA 1
ATOM 1730 C C . ALA A 1 214 ? 16.414 8.691 -27.269 1.00 88.06 214 ALA A C 1
ATOM 1732 O O . ALA A 1 214 ? 15.378 8.110 -26.962 1.00 88.06 214 ALA A O 1
ATOM 1733 N N . ALA A 1 215 ? 17.376 8.093 -27.980 1.00 90.75 215 ALA A N 1
ATOM 1734 C CA . ALA A 1 215 ? 17.342 6.681 -28.361 1.00 90.75 215 ALA A CA 1
ATOM 1735 C C . ALA A 1 215 ? 17.634 5.708 -27.196 1.00 90.75 215 ALA A C 1
ATOM 1737 O O . ALA A 1 215 ? 17.512 4.502 -27.380 1.00 90.75 215 ALA A O 1
ATOM 1738 N N . GLY A 1 216 ? 18.009 6.208 -26.012 1.00 90.62 216 GLY A N 1
ATOM 1739 C CA . GLY A 1 216 ? 18.244 5.418 -24.798 1.00 90.62 216 GLY A CA 1
ATOM 1740 C C . GLY A 1 216 ? 19.716 5.198 -24.437 1.00 90.62 216 GLY A C 1
ATOM 1741 O O . GLY A 1 216 ? 20.002 4.575 -23.413 1.00 90.62 216 GLY A O 1
ATOM 1742 N N . PHE A 1 217 ? 20.671 5.693 -25.232 1.00 94.75 217 PHE A N 1
ATOM 1743 C CA . PHE A 1 217 ? 22.094 5.503 -24.943 1.00 94.75 217 PHE A CA 1
ATOM 1744 C C . PHE A 1 217 ? 22.601 6.403 -23.807 1.00 94.75 217 PHE A C 1
ATOM 1746 O O . PHE A 1 217 ? 22.316 7.601 -23.755 1.00 94.75 217 PHE A O 1
ATOM 1753 N N . ALA A 1 218 ? 23.477 5.849 -22.967 1.00 94.19 218 ALA A N 1
ATOM 1754 C CA . ALA A 1 218 ? 24.368 6.631 -22.118 1.00 94.19 218 ALA A CA 1
ATOM 1755 C C . ALA A 1 218 ? 25.610 7.049 -22.921 1.00 94.19 218 ALA A C 1
ATOM 1757 O O . ALA A 1 218 ? 26.203 6.237 -23.628 1.00 94.19 218 ALA A O 1
ATOM 1758 N N . ILE A 1 219 ? 26.020 8.314 -22.820 1.00 96.06 219 ILE A N 1
ATOM 1759 C CA . ILE A 1 219 ? 27.218 8.817 -23.506 1.00 96.06 219 ILE A CA 1
ATOM 1760 C C . ILE A 1 219 ? 28.430 8.602 -22.602 1.00 96.06 219 ILE A C 1
ATOM 1762 O O . ILE A 1 219 ? 28.528 9.236 -21.556 1.00 96.06 219 ILE A O 1
ATOM 1766 N N . GLU A 1 220 ? 29.341 7.723 -23.011 1.00 93.44 220 GLU A N 1
ATOM 1767 C CA . GLU A 1 220 ? 30.543 7.373 -22.247 1.00 93.44 220 GLU A CA 1
ATOM 1768 C C . GLU A 1 220 ? 31.686 8.353 -22.522 1.00 93.44 220 GLU A C 1
ATOM 1770 O O . GLU A 1 220 ? 32.335 8.841 -21.601 1.00 93.44 220 GLU A O 1
ATOM 1775 N N . SER A 1 221 ? 31.935 8.674 -23.795 1.00 95.38 221 SER A N 1
ATOM 1776 C CA . SER A 1 221 ? 32.954 9.660 -24.156 1.00 95.38 221 SER A CA 1
ATOM 1777 C C . SER A 1 221 ? 32.625 10.397 -25.445 1.00 95.38 221 SER A C 1
ATOM 1779 O O . SER A 1 221 ? 31.953 9.881 -26.342 1.00 95.38 221 SER A O 1
ATOM 1781 N N . VAL A 1 222 ? 33.108 11.638 -25.519 1.00 95.31 222 VAL A N 1
ATOM 1782 C CA . VAL A 1 222 ? 32.944 12.525 -26.668 1.00 95.31 222 VAL A CA 1
ATOM 1783 C C . VAL A 1 222 ? 34.270 13.213 -26.937 1.00 95.31 222 VAL A C 1
ATOM 1785 O O . VAL A 1 222 ? 34.812 13.877 -26.056 1.00 95.31 222 VAL A O 1
ATOM 1788 N N . VAL A 1 223 ? 34.782 13.096 -28.160 1.00 94.12 223 VAL A N 1
ATOM 1789 C CA . VAL A 1 223 ? 36.018 13.767 -28.568 1.00 94.12 223 VAL A CA 1
ATOM 1790 C C . VAL A 1 223 ? 35.792 14.506 -29.878 1.00 94.12 223 VAL A C 1
ATOM 1792 O O . VAL A 1 223 ? 35.328 13.939 -30.865 1.00 94.12 223 VAL A O 1
ATOM 1795 N N . ARG A 1 224 ? 36.139 15.794 -29.921 1.00 89.94 224 ARG A N 1
ATOM 1796 C CA . ARG A 1 224 ? 36.101 16.567 -31.166 1.00 89.94 224 ARG A CA 1
ATOM 1797 C C . ARG A 1 224 ? 37.416 16.400 -31.941 1.00 89.94 224 ARG A C 1
ATOM 1799 O O . ARG A 1 224 ? 38.504 16.448 -31.370 1.00 89.94 224 ARG A O 1
ATOM 1806 N N . ALA A 1 225 ? 37.309 16.202 -33.250 1.00 85.44 225 ALA A N 1
ATOM 1807 C CA . ALA A 1 225 ? 38.409 16.000 -34.188 1.00 85.44 225 ALA A CA 1
ATOM 1808 C C . ALA A 1 225 ? 38.201 16.902 -35.408 1.00 85.44 225 ALA A C 1
ATOM 1810 O O . ALA A 1 225 ? 37.478 16.528 -36.327 1.00 85.44 225 ALA A O 1
ATOM 1811 N N . GLY A 1 226 ? 38.747 18.120 -35.392 1.00 85.31 226 GLY A N 1
ATOM 1812 C CA . GLY A 1 226 ? 38.439 19.109 -36.427 1.00 85.31 226 GLY A CA 1
ATOM 1813 C C . GLY A 1 226 ? 36.942 19.442 -36.457 1.00 85.31 226 GLY A C 1
ATOM 1814 O O . GLY A 1 226 ? 36.406 20.042 -35.525 1.00 85.31 226 GLY A O 1
ATOM 1815 N N . HIS A 1 227 ? 36.263 19.036 -37.524 1.00 87.50 227 HIS A N 1
ATOM 1816 C CA . HIS A 1 227 ? 34.821 19.188 -37.734 1.00 87.50 227 HIS A CA 1
ATOM 1817 C C . HIS A 1 227 ? 34.038 17.893 -37.478 1.00 87.50 227 HIS A C 1
ATOM 1819 O O . HIS A 1 227 ? 32.876 17.790 -37.852 1.00 87.50 227 HIS A O 1
ATOM 1825 N N . SER A 1 228 ? 34.651 16.907 -36.835 1.00 88.25 228 SER A N 1
ATOM 1826 C CA . SER A 1 228 ? 34.023 15.644 -36.462 1.00 88.25 228 SER A CA 1
ATOM 1827 C C . SER A 1 228 ? 33.803 15.551 -34.959 1.00 88.25 228 SER A C 1
ATOM 1829 O O . SER A 1 228 ? 34.656 15.978 -34.179 1.00 88.25 228 SER A O 1
ATOM 1831 N N . LEU A 1 229 ? 32.698 14.938 -34.545 1.00 93.06 229 LEU A N 1
ATOM 1832 C CA . LEU A 1 229 ? 32.456 14.525 -33.165 1.00 93.06 229 LEU A CA 1
ATOM 1833 C C . LEU A 1 229 ? 32.505 13.004 -33.071 1.00 93.06 229 LEU A C 1
ATOM 1835 O O . LEU A 1 229 ? 31.611 12.344 -33.581 1.00 93.06 229 LEU A O 1
ATOM 1839 N N . GLU A 1 230 ? 33.534 12.458 -32.440 1.00 95.31 230 GLU A N 1
ATOM 1840 C CA . GLU A 1 230 ? 33.650 11.034 -32.120 1.00 95.31 230 GLU A CA 1
ATOM 1841 C C . GLU A 1 230 ? 32.883 10.760 -30.825 1.00 95.31 230 GLU A C 1
ATOM 1843 O O . GLU A 1 230 ? 33.135 11.413 -29.812 1.00 95.31 230 GLU A O 1
ATOM 1848 N N . VAL A 1 231 ? 31.936 9.824 -30.861 1.00 96.75 231 VAL A N 1
ATOM 1849 C CA . VAL A 1 231 ? 31.049 9.513 -29.736 1.00 96.75 231 VAL A CA 1
ATOM 1850 C C . VAL A 1 231 ? 31.112 8.025 -29.428 1.00 96.75 231 VAL A C 1
ATOM 1852 O O . VAL A 1 231 ? 30.916 7.191 -30.316 1.00 96.75 231 VAL A O 1
ATOM 1855 N N . VAL A 1 232 ? 31.358 7.701 -28.160 1.00 97.50 232 VAL A N 1
ATOM 1856 C CA . VAL A 1 232 ? 31.167 6.360 -27.604 1.00 97.50 232 VAL A CA 1
ATOM 1857 C C . VAL A 1 232 ? 29.895 6.382 -26.770 1.00 97.50 232 VAL A C 1
ATOM 1859 O O . VAL A 1 232 ? 29.789 7.126 -25.794 1.00 97.50 232 VAL A O 1
ATOM 1862 N N . ALA A 1 233 ? 28.920 5.592 -27.195 1.00 96.62 233 ALA A N 1
ATOM 1863 C CA . ALA A 1 233 ? 27.610 5.476 -26.587 1.00 96.62 233 ALA A CA 1
ATOM 1864 C C . ALA A 1 233 ? 27.394 4.029 -26.127 1.00 96.62 233 ALA A C 1
ATOM 1866 O O . ALA A 1 233 ? 27.721 3.084 -26.841 1.00 96.62 233 ALA A O 1
ATOM 1867 N N . VAL A 1 234 ? 26.846 3.844 -24.933 1.00 95.06 234 VAL A N 1
ATOM 1868 C CA . VAL A 1 234 ? 26.620 2.536 -24.312 1.00 95.06 234 VAL A CA 1
ATOM 1869 C C . VAL A 1 234 ? 25.122 2.339 -24.164 1.00 95.06 234 VAL A C 1
ATOM 1871 O O . VAL A 1 234 ? 24.434 3.225 -23.653 1.00 95.06 234 VAL A O 1
ATOM 1874 N N . LYS A 1 235 ? 24.599 1.190 -24.600 1.00 93.75 235 LYS A N 1
ATOM 1875 C CA . LYS A 1 235 ? 23.259 0.764 -24.192 1.00 93.75 235 LYS A CA 1
ATOM 1876 C C . LYS A 1 235 ? 23.357 0.448 -22.706 1.00 93.75 235 LYS A C 1
ATOM 1878 O O . LYS A 1 235 ? 24.069 -0.508 -22.381 1.00 93.75 235 LYS A O 1
ATOM 1883 N N . PRO A 1 236 ? 22.717 1.219 -21.805 1.00 87.31 236 PRO A N 1
ATOM 1884 C CA . PRO A 1 236 ? 22.814 0.948 -20.383 1.00 87.31 236 PRO A CA 1
ATOM 1885 C C . PRO A 1 236 ? 22.497 -0.523 -20.161 1.00 87.31 236 PRO A C 1
ATOM 1887 O O . PRO A 1 236 ? 21.505 -1.037 -20.690 1.00 87.31 236 PRO A O 1
ATOM 1890 N N . ALA A 1 237 ? 23.366 -1.228 -19.435 1.00 71.75 237 ALA A N 1
ATOM 1891 C CA . ALA A 1 237 ? 22.919 -2.471 -18.848 1.00 71.75 237 ALA A CA 1
ATOM 1892 C C . ALA A 1 237 ? 21.666 -2.081 -18.065 1.00 71.75 237 ALA A C 1
ATOM 1894 O O . ALA A 1 237 ? 21.740 -1.192 -17.212 1.00 71.75 237 ALA A O 1
ATOM 1895 N N . ALA A 1 238 ? 20.508 -2.664 -18.396 1.00 57.62 238 ALA A N 1
ATOM 1896 C CA . ALA A 1 238 ? 19.418 -2.649 -17.438 1.00 57.62 238 ALA A CA 1
ATOM 1897 C C . ALA A 1 238 ? 20.072 -3.022 -16.108 1.00 57.62 238 ALA A C 1
ATOM 1899 O O . ALA A 1 238 ? 20.873 -3.963 -16.097 1.00 57.62 238 ALA A O 1
ATOM 1900 N N . LEU A 1 239 ? 19.837 -2.242 -15.046 1.00 45.09 239 LEU A N 1
ATOM 1901 C CA . LEU A 1 239 ? 20.117 -2.707 -13.694 1.00 45.09 239 LEU A CA 1
ATOM 1902 C C . LEU A 1 239 ? 19.571 -4.124 -13.674 1.00 45.09 239 LEU A C 1
ATOM 1904 O O . LEU A 1 239 ? 18.356 -4.310 -13.749 1.00 45.09 239 LEU A O 1
ATOM 1908 N N . ALA A 1 240 ? 20.467 -5.105 -13.730 1.00 42.62 240 ALA A N 1
ATOM 1909 C CA . ALA A 1 240 ? 20.094 -6.491 -13.709 1.00 42.62 240 ALA A CA 1
ATOM 1910 C C . ALA A 1 240 ? 19.678 -6.722 -12.263 1.00 42.62 240 ALA A C 1
ATOM 1912 O O . ALA A 1 240 ? 20.429 -7.247 -11.451 1.00 42.62 240 ALA A O 1
ATOM 1913 N N . VAL A 1 241 ? 18.456 -6.298 -11.931 1.00 46.41 241 VAL A N 1
ATOM 1914 C CA . VAL A 1 241 ? 17.576 -7.157 -11.158 1.00 46.41 241 VAL A CA 1
ATOM 1915 C C . VAL A 1 241 ? 17.704 -8.479 -11.893 1.00 46.41 241 VAL A C 1
ATOM 1917 O O . VAL A 1 241 ? 17.382 -8.528 -13.080 1.00 46.41 241 VAL A O 1
ATOM 1920 N N . GLY A 1 242 ? 18.420 -9.417 -11.269 1.00 42.69 242 GLY A N 1
ATOM 1921 C CA . GLY A 1 242 ? 19.038 -10.545 -11.953 1.00 42.69 242 GLY A CA 1
ATOM 1922 C C . GLY A 1 242 ? 18.064 -11.286 -12.860 1.00 42.69 242 GLY A C 1
ATOM 1923 O O . GLY A 1 242 ? 16.848 -11.103 -12.772 1.00 42.69 242 GLY A O 1
ATOM 1924 N N . THR A 1 243 ? 18.599 -12.168 -13.708 1.00 43.59 243 THR A N 1
ATOM 1925 C CA . THR A 1 243 ? 17.822 -13.270 -14.295 1.00 43.59 243 THR A CA 1
ATOM 1926 C C . THR A 1 243 ? 16.752 -13.681 -13.289 1.00 43.59 243 THR A C 1
ATOM 1928 O O . THR A 1 243 ? 17.156 -13.912 -12.142 1.00 43.59 243 THR A O 1
ATOM 1931 N N . PRO A 1 244 ? 15.444 -13.683 -13.631 1.00 42.81 244 PRO A N 1
ATOM 1932 C CA . PRO A 1 244 ? 14.414 -14.030 -12.668 1.00 42.81 244 PRO A CA 1
ATOM 1933 C C . PRO A 1 244 ? 14.869 -15.323 -12.019 1.00 42.81 244 PRO A C 1
ATOM 1935 O O . PRO A 1 244 ? 15.000 -16.336 -12.712 1.00 42.81 244 PRO A O 1
ATOM 1938 N N . LEU A 1 245 ? 15.248 -15.259 -10.737 1.00 48.25 245 LEU A N 1
ATOM 1939 C CA . LEU A 1 245 ? 15.591 -16.466 -10.009 1.00 48.25 245 LEU A CA 1
ATOM 1940 C C . LEU A 1 245 ? 14.388 -17.368 -10.227 1.00 48.25 245 LEU A C 1
ATOM 1942 O O . LEU A 1 245 ? 13.255 -16.896 -10.069 1.00 48.25 245 LEU A O 1
ATOM 1946 N N . ALA A 1 246 ? 14.627 -18.597 -10.694 1.00 51.41 246 ALA A N 1
ATOM 1947 C CA . ALA A 1 246 ? 13.555 -19.561 -10.865 1.00 51.41 246 ALA A CA 1
ATOM 1948 C C . ALA A 1 246 ? 12.733 -19.512 -9.578 1.00 51.41 246 ALA A C 1
ATOM 1950 O O . ALA A 1 246 ? 13.281 -19.735 -8.494 1.00 51.41 246 ALA A O 1
ATOM 1951 N N . ARG A 1 247 ? 11.472 -19.066 -9.680 1.00 60.00 247 ARG A N 1
ATOM 1952 C CA . ARG A 1 247 ? 10.636 -18.905 -8.494 1.00 60.00 247 ARG A CA 1
ATOM 1953 C C . ARG A 1 247 ? 10.591 -20.282 -7.840 1.00 60.00 247 ARG A C 1
ATOM 1955 O O . ARG A 1 247 ? 10.228 -21.235 -8.534 1.00 60.00 247 ARG A O 1
ATOM 1962 N N . PRO A 1 248 ? 11.013 -20.419 -6.571 1.00 70.12 248 PRO A N 1
ATOM 1963 C CA . PRO A 1 248 ? 10.941 -21.708 -5.911 1.00 70.12 248 PRO A CA 1
ATOM 1964 C C . PRO A 1 248 ? 9.496 -22.199 -5.986 1.00 70.12 248 PRO A C 1
ATOM 1966 O O . PRO A 1 248 ? 8.561 -21.395 -5.917 1.00 70.12 248 PRO A O 1
ATOM 1969 N N . ALA A 1 249 ? 9.317 -23.507 -6.178 1.00 84.00 249 ALA A N 1
ATOM 1970 C CA . ALA A 1 249 ? 7.988 -24.099 -6.170 1.00 84.00 249 ALA A CA 1
ATOM 1971 C C . ALA A 1 249 ? 7.273 -23.703 -4.871 1.00 84.00 249 ALA A C 1
ATOM 1973 O O . ALA A 1 249 ? 7.873 -23.752 -3.794 1.00 84.00 249 ALA A O 1
ATOM 1974 N N . LEU A 1 250 ? 6.008 -23.291 -4.982 1.00 87.12 250 LEU A N 1
ATOM 1975 C CA . LEU A 1 250 ? 5.217 -22.909 -3.821 1.00 87.12 250 LEU A CA 1
ATOM 1976 C C . LEU A 1 250 ? 5.079 -24.131 -2.896 1.00 87.12 250 LEU A C 1
ATOM 1978 O O . LEU A 1 250 ? 4.556 -25.157 -3.338 1.00 87.12 250 LEU A O 1
ATOM 1982 N N . PRO A 1 251 ? 5.540 -24.066 -1.635 1.00 91.44 251 PRO A N 1
ATOM 1983 C CA . PRO A 1 251 ? 5.354 -25.175 -0.714 1.00 91.44 251 PRO A CA 1
ATOM 1984 C C . PRO A 1 251 ? 3.866 -25.376 -0.395 1.00 91.44 251 PRO A C 1
ATOM 1986 O O . PRO A 1 251 ? 3.058 -24.447 -0.488 1.00 91.44 251 PRO A O 1
ATOM 1989 N N . ALA A 1 252 ? 3.513 -26.595 0.028 1.00 94.56 252 ALA A N 1
ATOM 1990 C CA . ALA A 1 252 ? 2.182 -26.900 0.552 1.00 94.56 252 ALA A CA 1
ATOM 1991 C C . ALA A 1 252 ? 1.795 -25.927 1.679 1.00 94.56 252 ALA A C 1
ATOM 1993 O O . ALA A 1 252 ? 2.669 -25.456 2.414 1.00 94.56 252 ALA A O 1
ATOM 1994 N N . ALA A 1 253 ? 0.495 -25.655 1.829 1.00 93.31 253 ALA A N 1
ATOM 1995 C CA . ALA A 1 253 ? -0.023 -24.600 2.703 1.00 93.31 253 ALA A CA 1
ATOM 1996 C C . ALA A 1 253 ? 0.535 -24.652 4.137 1.00 93.31 253 ALA A C 1
ATOM 1998 O O . ALA A 1 253 ? 0.974 -23.627 4.652 1.00 93.31 253 ALA A O 1
ATOM 1999 N N . ASP A 1 254 ? 0.605 -25.837 4.754 1.00 95.56 254 ASP A N 1
ATOM 2000 C CA . ASP A 1 254 ? 1.139 -26.004 6.116 1.00 95.56 254 ASP A CA 1
ATOM 2001 C C . ASP A 1 254 ? 2.624 -25.657 6.227 1.00 95.56 254 ASP A C 1
ATOM 2003 O O . ASP A 1 254 ? 3.069 -25.026 7.187 1.00 95.56 254 ASP A O 1
ATOM 2007 N N . ARG A 1 255 ? 3.420 -26.080 5.240 1.00 96.25 255 ARG A N 1
ATOM 2008 C CA . ARG A 1 255 ? 4.852 -25.786 5.214 1.00 96.25 255 ARG A CA 1
ATOM 2009 C C . ARG A 1 255 ? 5.085 -24.300 4.958 1.00 96.25 255 ARG A C 1
ATOM 2011 O O . ARG A 1 255 ? 5.878 -23.701 5.676 1.00 96.25 255 ARG A O 1
ATOM 2018 N N . PHE A 1 256 ? 4.372 -23.719 3.987 1.00 96.62 256 PHE A N 1
ATOM 2019 C CA . PHE A 1 256 ? 4.421 -22.284 3.712 1.00 96.62 256 PHE A CA 1
ATOM 2020 C C . PHE A 1 256 ? 4.126 -21.476 4.976 1.00 96.62 256 PHE A C 1
ATOM 2022 O O . PHE A 1 256 ? 4.924 -20.622 5.344 1.00 96.62 256 PHE A O 1
ATOM 2029 N N . TYR A 1 257 ? 3.010 -21.771 5.651 1.00 97.38 257 TYR A N 1
ATOM 2030 C CA . TYR A 1 257 ? 2.553 -20.999 6.802 1.00 97.38 257 TYR A CA 1
ATOM 2031 C C . TYR A 1 257 ? 3.580 -21.014 7.939 1.00 97.38 257 TYR A C 1
ATOM 2033 O O . TYR A 1 257 ? 3.973 -19.958 8.434 1.00 97.38 257 TYR A O 1
ATOM 2041 N N . ARG A 1 258 ? 4.086 -22.204 8.293 1.00 95.50 258 ARG A N 1
ATOM 2042 C CA . ARG A 1 258 ? 5.124 -22.338 9.324 1.00 95.50 258 ARG A CA 1
ATOM 2043 C C . ARG A 1 258 ? 6.391 -21.568 8.959 1.00 95.50 258 ARG A C 1
ATOM 2045 O O . ARG A 1 258 ? 6.879 -20.803 9.775 1.00 95.50 258 ARG A O 1
ATOM 2052 N N . GLU A 1 259 ? 6.909 -21.714 7.740 1.00 96.31 259 GLU A N 1
ATOM 2053 C CA . GLU A 1 259 ? 8.159 -21.049 7.339 1.00 96.31 259 GLU A CA 1
ATOM 2054 C C . GLU A 1 259 ? 8.013 -19.523 7.199 1.00 96.31 259 GLU A C 1
ATOM 2056 O O . GLU A 1 259 ? 8.906 -18.779 7.617 1.00 96.31 259 GLU A O 1
ATOM 2061 N N . ALA A 1 260 ? 6.903 -19.048 6.624 1.00 96.38 260 ALA A N 1
ATOM 2062 C CA . ALA A 1 260 ? 6.673 -17.633 6.337 1.00 96.38 260 ALA A CA 1
ATOM 2063 C C . ALA A 1 260 ? 6.398 -16.811 7.604 1.00 96.38 260 ALA A C 1
ATOM 2065 O O . ALA A 1 260 ? 6.863 -15.674 7.702 1.00 96.38 260 ALA A O 1
ATOM 2066 N N . PHE A 1 261 ? 5.684 -17.386 8.578 1.00 97.38 261 PHE A N 1
ATOM 2067 C CA . PHE A 1 261 ? 5.241 -16.675 9.781 1.00 97.38 261 PHE A CA 1
ATOM 2068 C C . PHE A 1 261 ? 5.962 -17.101 11.069 1.00 97.38 261 PHE A C 1
ATOM 2070 O O . PHE A 1 261 ? 5.652 -16.563 12.129 1.00 97.38 261 PHE A O 1
ATOM 2077 N N . GLN A 1 262 ? 6.971 -17.986 11.007 1.00 96.50 262 GLN A N 1
ATOM 2078 C CA . GLN A 1 262 ? 7.740 -18.435 12.188 1.00 96.50 262 GLN A CA 1
ATOM 2079 C C . GLN A 1 262 ? 8.291 -17.293 13.053 1.00 96.50 262 GLN A C 1
ATOM 2081 O O . GLN A 1 262 ? 8.442 -17.457 14.255 1.00 96.50 262 GLN A O 1
ATOM 2086 N N . ARG A 1 263 ? 8.591 -16.123 12.468 1.00 97.50 263 ARG A N 1
ATOM 2087 C CA . ARG A 1 263 ? 9.125 -14.971 13.219 1.00 97.50 263 ARG A CA 1
ATOM 2088 C C . ARG A 1 263 ? 8.088 -14.275 14.102 1.00 97.50 263 ARG A C 1
ATOM 2090 O O . ARG A 1 263 ? 8.472 -13.441 14.914 1.00 97.50 263 ARG A O 1
ATOM 2097 N N . ASN A 1 264 ? 6.809 -14.611 13.952 1.00 96.94 264 ASN A N 1
ATOM 2098 C CA . ASN A 1 264 ? 5.761 -14.167 14.864 1.00 96.94 264 ASN A CA 1
ATOM 2099 C C . ASN A 1 264 ? 5.751 -15.022 16.143 1.00 96.94 264 ASN A C 1
ATOM 2101 O O . ASN A 1 264 ? 5.342 -14.535 17.197 1.00 96.94 264 ASN A O 1
ATOM 2105 N N . VAL A 1 265 ? 6.219 -16.275 16.070 1.00 95.81 265 VAL A N 1
ATOM 2106 C CA . VAL A 1 265 ? 6.263 -17.199 17.210 1.00 95.81 265 VAL A CA 1
ATOM 2107 C C . VAL A 1 265 ? 7.280 -16.710 18.243 1.00 95.81 265 VAL A C 1
ATOM 2109 O O . VAL A 1 265 ? 8.397 -16.322 17.906 1.00 95.81 265 VAL A O 1
ATOM 2112 N N . GLY A 1 266 ? 6.873 -16.700 19.513 1.00 94.25 266 GLY A N 1
ATOM 2113 C CA . GLY A 1 266 ? 7.643 -16.151 20.638 1.00 94.25 266 GLY A CA 1
ATOM 2114 C C . GLY A 1 266 ? 7.188 -14.749 21.054 1.00 94.25 266 GLY A C 1
ATOM 2115 O O . GLY A 1 266 ? 7.314 -14.398 22.223 1.00 94.25 266 GLY A O 1
ATOM 2116 N N . ILE A 1 267 ? 6.587 -13.992 20.128 1.00 96.06 267 ILE A N 1
ATOM 2117 C CA . ILE A 1 267 ? 5.727 -12.842 20.454 1.00 96.06 267 ILE A CA 1
ATOM 2118 C C . ILE A 1 267 ? 4.276 -13.323 20.565 1.00 96.06 267 ILE A C 1
ATOM 2120 O O . ILE A 1 267 ? 3.581 -12.989 21.518 1.00 96.06 267 ILE A O 1
ATOM 2124 N N . LEU A 1 268 ? 3.841 -14.143 19.604 1.00 96.56 268 LEU A N 1
ATOM 2125 C CA . LEU A 1 268 ? 2.569 -14.856 19.614 1.00 96.56 268 LEU A CA 1
ATOM 2126 C C . LEU A 1 268 ? 2.800 -16.338 19.924 1.00 96.56 268 LEU A C 1
ATOM 2128 O O . LEU A 1 268 ? 3.832 -16.916 19.569 1.00 96.56 268 LEU A O 1
ATOM 2132 N N . SER A 1 269 ? 1.824 -16.965 20.579 1.00 96.88 269 SER A N 1
ATOM 2133 C CA . SER A 1 269 ? 1.832 -18.414 20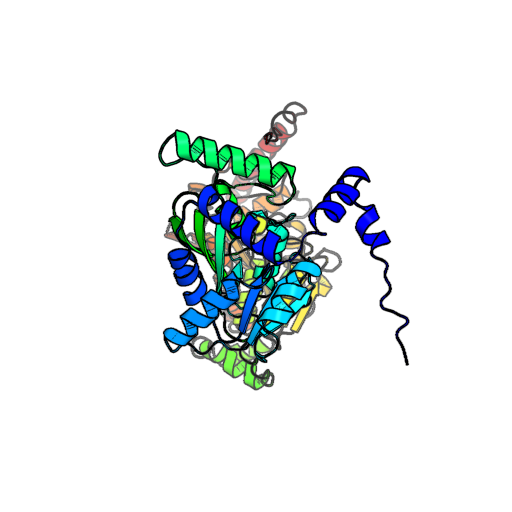.790 1.00 96.88 269 SER A CA 1
ATOM 2134 C C . SER A 1 269 ? 1.507 -19.166 19.494 1.00 96.88 269 SER A C 1
ATOM 2136 O O . SER A 1 269 ? 0.837 -18.630 18.611 1.00 96.88 269 SER A O 1
ATOM 2138 N N . GLU A 1 270 ? 1.900 -20.436 19.401 1.00 96.75 270 GLU A N 1
ATOM 2139 C CA . GLU A 1 270 ? 1.484 -21.319 18.296 1.00 96.75 270 GLU A CA 1
ATOM 2140 C C . GLU A 1 270 ? -0.050 -21.404 18.182 1.00 96.75 270 GLU A C 1
ATOM 2142 O O . GLU A 1 270 ? -0.609 -21.349 17.088 1.00 96.75 270 GLU A O 1
ATOM 2147 N N . GLY A 1 271 ? -0.758 -21.437 19.318 1.00 97.62 271 GLY A N 1
ATOM 2148 C CA . GLY A 1 271 ? -2.223 -21.408 19.338 1.00 97.62 271 GLY A CA 1
ATOM 2149 C C . GLY A 1 271 ? -2.801 -20.101 18.785 1.00 97.62 271 GLY A C 1
ATOM 2150 O O . GLY A 1 271 ? -3.793 -20.123 18.061 1.00 97.62 271 GLY A O 1
ATOM 2151 N N . SER A 1 272 ? -2.167 -18.962 19.075 1.00 97.81 272 SER A N 1
ATOM 2152 C CA . SER A 1 272 ? -2.526 -17.661 18.494 1.00 97.81 272 SER A CA 1
ATOM 2153 C C . SER A 1 272 ? -2.304 -17.662 16.979 1.00 97.81 272 SER A C 1
ATOM 2155 O O . SER A 1 272 ? -3.168 -17.206 16.234 1.00 97.81 272 SER A O 1
ATOM 2157 N N . MET A 1 273 ? -1.189 -18.231 16.512 1.00 98.12 273 MET A N 1
ATOM 2158 C CA . MET A 1 273 ? -0.893 -18.361 15.084 1.00 98.12 273 MET A CA 1
ATOM 2159 C C . MET A 1 273 ? -1.908 -19.241 14.353 1.00 98.12 273 MET A C 1
ATOM 2161 O O . MET A 1 273 ? -2.312 -18.886 13.246 1.00 98.12 273 MET A O 1
ATOM 2165 N N . GLU A 1 274 ? -2.361 -20.341 14.958 1.00 97.94 274 GLU A N 1
ATOM 2166 C CA . GLU A 1 274 ? -3.399 -21.203 14.378 1.00 97.94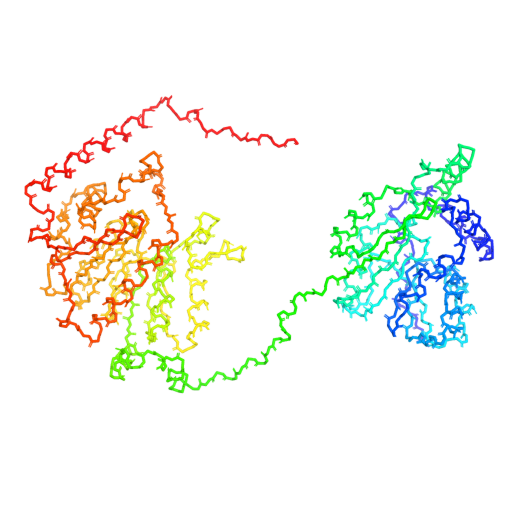 274 GLU A CA 1
ATOM 2167 C C . GLU A 1 274 ? -4.777 -20.520 14.369 1.00 97.94 274 GLU A C 1
ATOM 2169 O O . GLU A 1 274 ? -5.531 -20.651 13.403 1.00 97.94 274 GLU A O 1
ATOM 2174 N N . ARG A 1 275 ? -5.106 -19.718 15.392 1.00 98.31 275 ARG A N 1
ATOM 2175 C CA . ARG A 1 275 ? -6.318 -18.880 15.363 1.00 98.31 275 ARG A CA 1
ATOM 2176 C C . ARG A 1 275 ? -6.273 -17.871 14.219 1.00 98.31 275 ARG A C 1
ATOM 2178 O O . ARG A 1 275 ? -7.229 -17.798 13.456 1.00 98.31 275 ARG A O 1
ATOM 2185 N N . LEU A 1 276 ? -5.163 -17.145 14.051 1.00 98.50 276 LEU A N 1
ATOM 2186 C CA . LEU A 1 276 ? -4.994 -16.194 12.942 1.00 98.50 276 LEU A CA 1
ATOM 2187 C C . LEU A 1 276 ? -5.098 -16.889 11.581 1.00 98.50 276 LEU A C 1
ATOM 2189 O O . LEU A 1 276 ? -5.804 -16.407 10.694 1.00 98.50 276 LEU A O 1
ATOM 2193 N N . ARG A 1 277 ? -4.479 -18.066 11.445 1.00 98.38 277 ARG A N 1
ATOM 2194 C CA . ARG A 1 277 ? -4.542 -18.884 10.230 1.00 98.38 277 ARG A CA 1
ATOM 2195 C C . ARG A 1 277 ? -5.975 -19.198 9.812 1.00 98.38 277 ARG A C 1
ATOM 2197 O O . ARG A 1 277 ? -6.276 -19.230 8.622 1.00 98.38 277 ARG A O 1
ATOM 2204 N N . ASN A 1 278 ? -6.846 -19.449 10.783 1.00 98.44 278 ASN A N 1
ATOM 2205 C CA . ASN A 1 278 ? -8.237 -19.806 10.543 1.00 98.44 278 ASN A CA 1
ATOM 2206 C C . ASN A 1 278 ? -9.187 -18.604 10.572 1.00 98.44 278 ASN A C 1
ATOM 2208 O O . ASN A 1 278 ? -10.352 -18.777 10.231 1.00 98.44 278 ASN A O 1
ATOM 2212 N N . ALA A 1 279 ? -8.722 -17.408 10.932 1.00 98.69 279 ALA A N 1
ATOM 2213 C CA . ALA A 1 279 ? -9.565 -16.227 11.053 1.00 98.69 279 ALA A CA 1
ATOM 2214 C C . ALA A 1 279 ? -9.940 -15.614 9.692 1.00 98.69 279 ALA A C 1
ATOM 2216 O O . ALA A 1 279 ? -9.173 -15.651 8.724 1.00 98.69 279 ALA A O 1
ATOM 2217 N N . CYS A 1 280 ? -11.125 -15.010 9.647 1.00 98.88 280 CYS A N 1
ATOM 2218 C CA . CYS A 1 280 ? -11.641 -14.174 8.577 1.00 98.88 280 CYS A CA 1
ATOM 2219 C C . CYS A 1 280 ? -11.784 -12.728 9.046 1.00 98.88 280 CYS A C 1
ATOM 2221 O O . CYS A 1 280 ? -12.587 -12.439 9.928 1.00 98.88 280 CYS A O 1
ATOM 2223 N N . VAL A 1 281 ? -11.049 -11.805 8.426 1.00 98.94 281 VAL A N 1
ATOM 2224 C CA . VAL A 1 281 ? -11.124 -10.378 8.767 1.00 98.94 281 VAL A CA 1
ATOM 2225 C C . VAL A 1 281 ? -11.717 -9.582 7.610 1.00 98.94 281 VAL A C 1
ATOM 2227 O O . VAL A 1 281 ? -11.240 -9.670 6.476 1.00 98.94 281 VAL A O 1
ATOM 2230 N N . ALA A 1 282 ? -12.754 -8.796 7.895 1.00 98.88 282 ALA A N 1
ATOM 2231 C CA . ALA A 1 282 ? -13.384 -7.917 6.918 1.00 98.88 282 ALA A CA 1
ATOM 2232 C C . ALA A 1 282 ? -12.736 -6.522 6.926 1.00 98.88 282 ALA A C 1
ATOM 2234 O O . ALA A 1 282 ? -12.535 -5.922 7.984 1.00 98.88 282 ALA A O 1
ATOM 2235 N N . VAL A 1 283 ? -12.423 -6.003 5.738 1.00 98.75 283 VAL A N 1
ATOM 2236 C CA . VAL A 1 283 ? -11.790 -4.695 5.518 1.00 98.75 283 VAL A CA 1
ATOM 2237 C C . VAL A 1 283 ? -12.653 -3.879 4.541 1.00 98.75 283 VAL A C 1
ATOM 2239 O O . VAL A 1 283 ? -12.481 -3.988 3.321 1.00 98.75 283 VAL A O 1
ATOM 2242 N N . PRO A 1 284 ? -13.634 -3.105 5.042 1.00 97.50 284 PRO A N 1
ATOM 2243 C CA . PRO A 1 284 ? -14.442 -2.221 4.215 1.00 97.50 284 PRO A CA 1
ATOM 2244 C C . PRO A 1 284 ? -13.658 -0.946 3.895 1.00 97.50 284 PRO A C 1
ATOM 2246 O O . PRO A 1 284 ? -13.417 -0.135 4.780 1.00 97.50 284 PRO A O 1
ATOM 2249 N N . GLY A 1 285 ? -13.274 -0.770 2.632 1.00 97.19 285 GLY A N 1
ATOM 2250 C CA . GLY A 1 285 ? -12.436 0.321 2.135 1.00 97.19 285 GLY A CA 1
ATOM 2251 C C . GLY A 1 285 ? -10.954 -0.058 2.061 1.00 97.19 285 GLY A C 1
ATOM 2252 O O . GLY A 1 285 ? -10.384 -0.605 3.000 1.00 97.19 285 GLY A O 1
ATOM 2253 N N . LEU A 1 286 ? -10.303 0.270 0.943 1.00 97.75 286 LEU A N 1
ATOM 2254 C CA . LEU A 1 286 ? -8.891 0.002 0.634 1.00 97.75 286 LEU A CA 1
ATOM 2255 C C . LEU A 1 286 ? -8.117 1.297 0.325 1.00 97.75 286 LEU A C 1
ATOM 2257 O O . LEU A 1 286 ? -7.116 1.290 -0.392 1.00 97.75 286 LEU A O 1
ATOM 2261 N N . GLY A 1 287 ? -8.573 2.416 0.896 1.00 93.88 287 GLY A N 1
ATOM 2262 C CA . GLY A 1 287 ? -7.967 3.738 0.753 1.00 93.88 287 GLY A CA 1
ATOM 2263 C C . GLY A 1 287 ? -6.688 3.933 1.579 1.00 93.88 287 GLY A C 1
ATOM 2264 O O . GLY A 1 287 ? -5.792 3.092 1.602 1.00 93.88 287 GLY A O 1
ATOM 2265 N N . GLY A 1 288 ? -6.578 5.084 2.257 1.00 92.06 288 GLY A N 1
ATOM 2266 C CA . GLY A 1 288 ? -5.362 5.482 2.988 1.00 92.06 288 GLY A CA 1
ATOM 2267 C C . GLY A 1 288 ? -4.872 4.447 4.004 1.00 92.06 288 GLY A C 1
ATOM 2268 O O . GLY A 1 288 ? -3.688 4.122 4.018 1.00 92.06 288 GLY A O 1
ATOM 2269 N N . VAL A 1 289 ? -5.785 3.906 4.814 1.00 96.69 289 VAL A N 1
ATOM 2270 C CA . VAL A 1 289 ? -5.460 2.922 5.862 1.00 96.69 289 VAL A CA 1
ATOM 2271 C C . VAL A 1 289 ? -5.845 1.494 5.482 1.00 96.69 289 VAL A C 1
ATOM 2273 O O . VAL A 1 289 ? -5.071 0.575 5.732 1.00 96.69 289 VAL A O 1
ATOM 2276 N N . GLY A 1 290 ? -6.978 1.299 4.802 1.00 97.56 290 GLY A N 1
ATOM 2277 C CA . GLY A 1 290 ? -7.524 -0.025 4.496 1.00 97.56 290 GLY A CA 1
ATOM 2278 C C . GLY A 1 290 ? -6.587 -0.934 3.700 1.00 97.56 290 GLY A C 1
ATOM 2279 O O . GLY A 1 290 ? -6.382 -2.091 4.066 1.00 97.56 290 GLY A O 1
ATOM 2280 N N . GLY A 1 291 ? -5.916 -0.399 2.672 1.00 97.88 291 GLY A N 1
ATOM 2281 C CA . GLY A 1 291 ? -4.915 -1.166 1.925 1.00 97.88 291 GLY A CA 1
ATOM 2282 C C . GLY A 1 291 ? -3.733 -1.598 2.803 1.00 97.88 291 GLY A C 1
ATOM 2283 O O . GLY A 1 291 ? -3.262 -2.730 2.706 1.00 97.88 291 GLY A O 1
ATOM 2284 N N . GLN A 1 292 ? -3.295 -0.730 3.722 1.00 98.25 292 GLN A N 1
ATOM 2285 C CA . GLN A 1 292 ? -2.230 -1.053 4.674 1.00 98.25 292 GLN A CA 1
ATOM 2286 C C . GLN A 1 292 ? -2.695 -2.086 5.712 1.00 98.25 292 GLN A C 1
ATOM 2288 O O . GLN A 1 292 ? -1.916 -2.973 6.063 1.00 98.25 292 GLN A O 1
ATOM 2293 N N . HIS A 1 293 ? -3.956 -2.032 6.161 1.00 98.56 293 HIS A N 1
ATOM 2294 C CA . HIS A 1 293 ? -4.554 -3.053 7.028 1.00 98.56 293 HIS A CA 1
ATOM 2295 C C . HIS A 1 293 ? -4.542 -4.426 6.355 1.00 98.56 293 HIS A C 1
ATOM 2297 O O . HIS A 1 293 ? -4.025 -5.376 6.937 1.00 98.56 293 HIS A O 1
ATOM 2303 N N . ALA A 1 294 ? -5.017 -4.523 5.109 1.00 98.75 294 ALA A N 1
ATOM 2304 C CA . ALA A 1 294 ? -5.051 -5.782 4.365 1.00 98.75 294 ALA A CA 1
ATOM 2305 C C . ALA A 1 294 ? -3.651 -6.410 4.217 1.00 98.75 294 ALA A C 1
ATOM 2307 O O . ALA A 1 294 ? -3.466 -7.599 4.494 1.00 98.75 294 ALA A O 1
ATOM 2308 N N . LEU A 1 295 ? -2.637 -5.613 3.853 1.00 98.75 295 LEU A N 1
ATOM 2309 C CA . LEU A 1 295 ? -1.254 -6.100 3.752 1.00 98.75 295 LEU A CA 1
ATOM 2310 C C . LEU A 1 295 ? -0.680 -6.508 5.111 1.00 98.75 295 LEU A C 1
ATOM 2312 O O . LEU A 1 295 ? -0.005 -7.532 5.205 1.00 98.75 295 LEU A O 1
ATOM 2316 N N . SER A 1 296 ? -0.943 -5.723 6.156 1.00 98.44 296 SER A N 1
ATOM 2317 C CA . SER A 1 296 ? -0.427 -5.989 7.503 1.00 98.44 296 SER A CA 1
ATOM 2318 C C . SER A 1 296 ? -1.034 -7.263 8.086 1.00 98.44 296 SER A C 1
ATOM 2320 O O . SER A 1 296 ? -0.295 -8.129 8.541 1.00 98.44 296 SER A O 1
ATOM 2322 N N . LEU A 1 297 ? -2.350 -7.449 7.967 1.00 98.75 297 LEU A N 1
ATOM 2323 C CA . LEU A 1 297 ? -3.044 -8.669 8.390 1.00 98.75 297 LEU A CA 1
ATOM 2324 C C . LEU A 1 297 ? -2.575 -9.903 7.616 1.00 98.75 297 LEU A C 1
ATOM 2326 O O . LEU A 1 297 ? -2.317 -10.945 8.218 1.00 98.75 297 LEU A O 1
ATOM 2330 N N . THR A 1 298 ? -2.372 -9.769 6.301 1.00 98.75 298 THR A N 1
ATOM 2331 C CA . THR A 1 298 ? -1.799 -10.847 5.480 1.00 98.75 298 THR A CA 1
ATOM 2332 C C . THR A 1 298 ? -0.414 -11.252 5.992 1.00 98.75 298 THR A C 1
ATOM 2334 O O . THR A 1 298 ? -0.104 -12.437 6.087 1.00 98.75 298 THR A O 1
ATOM 2337 N N . ARG A 1 299 ? 0.424 -10.274 6.366 1.00 98.38 299 ARG A N 1
ATOM 2338 C CA . ARG A 1 299 ? 1.766 -10.509 6.926 1.00 98.38 299 ARG A CA 1
ATOM 2339 C C . ARG A 1 299 ? 1.750 -11.047 8.358 1.00 98.38 299 ARG A C 1
ATOM 2341 O O . ARG A 1 299 ? 2.718 -11.691 8.752 1.00 98.38 299 ARG A O 1
ATOM 2348 N N . MET A 1 300 ? 0.674 -10.824 9.111 1.00 98.00 300 MET A N 1
ATOM 2349 C CA . MET A 1 300 ? 0.477 -11.420 10.436 1.00 98.00 300 MET A CA 1
ATOM 2350 C C . MET A 1 300 ? 0.038 -12.887 10.386 1.00 98.00 300 MET A C 1
ATOM 2352 O O . MET A 1 300 ? 0.068 -13.550 11.420 1.00 98.00 300 MET A O 1
ATOM 2356 N N . GLY A 1 301 ? -0.331 -13.403 9.210 1.00 98.00 301 GLY A N 1
ATOM 2357 C CA . GLY A 1 301 ? -0.790 -14.782 9.044 1.00 98.00 301 GLY A CA 1
ATOM 2358 C C . GLY A 1 301 ? -2.310 -14.943 9.060 1.00 98.00 301 GLY A C 1
ATOM 2359 O O . GLY A 1 301 ? -2.793 -16.063 9.178 1.00 98.00 301 GLY A O 1
ATOM 2360 N N . VAL A 1 302 ? -3.091 -13.867 8.906 1.00 98.75 302 VAL A N 1
ATOM 2361 C CA . VAL A 1 302 ? -4.543 -14.016 8.715 1.00 98.75 302 VAL A CA 1
ATOM 2362 C C . VAL A 1 302 ? -4.809 -14.830 7.446 1.00 98.75 302 VAL A C 1
ATOM 2364 O O . VAL A 1 302 ? -4.282 -14.509 6.379 1.00 98.75 302 VAL A O 1
ATOM 2367 N N . GLY A 1 303 ? -5.593 -15.905 7.559 1.00 98.38 303 GLY A N 1
ATOM 2368 C CA . GLY A 1 303 ? -5.811 -16.835 6.446 1.00 98.38 303 GLY A CA 1
ATOM 2369 C C . GLY A 1 303 ? -6.960 -16.476 5.511 1.00 98.38 303 GLY A C 1
ATOM 2370 O O . GLY A 1 303 ? -6.991 -16.971 4.378 1.00 98.38 303 GLY A O 1
ATOM 2371 N N . ARG A 1 304 ? -7.899 -15.625 5.946 1.00 98.88 304 ARG A N 1
ATOM 2372 C CA . ARG A 1 304 ? -9.030 -15.181 5.121 1.00 98.88 304 ARG A CA 1
ATOM 2373 C C . ARG A 1 304 ? -9.273 -13.680 5.255 1.00 98.88 304 ARG A C 1
ATOM 2375 O O . ARG A 1 304 ? -9.325 -13.154 6.365 1.00 98.88 304 ARG A O 1
ATOM 2382 N N . LEU A 1 305 ? -9.460 -12.998 4.128 1.00 98.88 305 LEU A N 1
ATOM 2383 C CA . LEU A 1 305 ? -9.854 -11.590 4.090 1.00 98.88 305 LEU A CA 1
ATOM 2384 C C . LEU A 1 305 ? -11.130 -11.408 3.271 1.00 98.88 305 LEU A C 1
ATOM 2386 O O . LEU A 1 305 ? -11.259 -11.978 2.189 1.00 98.88 305 LEU A O 1
ATOM 2390 N N . LYS A 1 306 ? -12.031 -10.551 3.753 1.00 98.81 306 LYS A N 1
ATOM 2391 C CA . LYS A 1 306 ? -13.100 -9.975 2.932 1.00 98.81 306 LYS A CA 1
ATOM 2392 C C . LYS A 1 306 ? -12.742 -8.533 2.617 1.00 98.81 306 LYS A C 1
ATOM 2394 O O . LYS A 1 306 ? -12.590 -7.732 3.536 1.00 98.81 306 LYS A O 1
ATOM 2399 N N . LEU A 1 307 ? -12.558 -8.207 1.344 1.00 98.81 307 LEU A N 1
ATOM 2400 C CA . LEU A 1 307 ? -12.092 -6.891 0.907 1.00 98.81 307 LEU A CA 1
ATOM 2401 C C . LEU A 1 307 ? -13.181 -6.193 0.099 1.00 98.81 307 LEU A C 1
ATOM 2403 O O . LEU A 1 307 ? -13.754 -6.800 -0.803 1.00 98.81 307 LEU A O 1
ATOM 2407 N N . ALA A 1 308 ? -13.430 -4.917 0.384 1.00 98.31 308 ALA A N 1
ATOM 2408 C CA . ALA A 1 308 ? -14.398 -4.117 -0.357 1.00 98.31 308 ALA A CA 1
ATOM 2409 C C . ALA A 1 308 ? -13.826 -2.746 -0.711 1.00 98.31 308 ALA A C 1
ATOM 2411 O O . ALA A 1 308 ? -13.370 -2.026 0.171 1.00 98.31 308 ALA A O 1
ATOM 2412 N N . ASP A 1 309 ? -13.871 -2.368 -1.984 1.00 97.75 309 ASP A N 1
ATOM 2413 C CA . ASP A 1 309 ? -13.574 -1.015 -2.462 1.00 97.75 309 ASP A CA 1
ATOM 2414 C C . ASP A 1 309 ? -14.131 -0.874 -3.883 1.00 97.75 309 ASP A C 1
ATOM 2416 O O . ASP A 1 309 ? -14.111 -1.849 -4.634 1.00 97.75 309 ASP A O 1
ATOM 2420 N N . MET A 1 310 ? -14.639 0.310 -4.221 1.00 94.81 310 MET A N 1
ATOM 2421 C CA . MET A 1 310 ? -15.285 0.624 -5.505 1.00 94.81 310 MET A CA 1
ATOM 2422 C C . MET A 1 310 ? -14.465 1.572 -6.386 1.00 94.81 310 MET A C 1
ATOM 2424 O O . MET A 1 310 ? -14.840 1.841 -7.525 1.00 94.81 310 MET A O 1
ATOM 2428 N N . ASP A 1 311 ? -13.355 2.093 -5.867 1.00 95.88 311 ASP A N 1
ATOM 2429 C CA . ASP A 1 311 ? -12.563 3.112 -6.535 1.00 95.88 311 ASP A CA 1
ATOM 2430 C C . ASP A 1 311 ? -11.428 2.509 -7.376 1.00 95.88 311 ASP A C 1
ATOM 2432 O O . ASP A 1 311 ? -10.998 1.359 -7.225 1.00 95.88 311 ASP A O 1
ATOM 2436 N N . GLN A 1 312 ? -10.846 3.369 -8.207 1.00 97.12 312 GLN A N 1
ATOM 2437 C CA . GLN A 1 312 ? -9.580 3.137 -8.893 1.00 97.12 312 GLN A CA 1
ATOM 2438 C C . GLN A 1 312 ? -8.453 3.948 -8.249 1.00 97.12 312 GLN A C 1
ATOM 2440 O O . GLN A 1 312 ? -8.689 4.910 -7.516 1.00 97.12 312 GLN A O 1
ATOM 2445 N N . PHE A 1 313 ? -7.205 3.562 -8.515 1.00 97.50 313 PHE A N 1
ATOM 2446 C CA . PHE A 1 313 ? -6.059 4.358 -8.090 1.00 97.50 313 PHE A CA 1
ATOM 2447 C C . PHE A 1 313 ? -5.867 5.596 -8.964 1.00 97.50 313 PHE A C 1
ATOM 2449 O O . PHE A 1 313 ? -5.747 5.511 -10.185 1.00 97.50 313 PHE A O 1
ATOM 2456 N N . GLU A 1 314 ? -5.717 6.742 -8.311 1.00 96.12 314 GLU A N 1
ATOM 2457 C CA . GLU A 1 314 ? -5.430 8.034 -8.930 1.00 96.12 314 GLU A CA 1
ATOM 2458 C C . GLU A 1 314 ? -4.076 8.591 -8.474 1.00 96.12 314 GLU A C 1
ATOM 2460 O O . GLU A 1 314 ? -3.528 8.205 -7.438 1.00 96.12 314 GLU A O 1
ATOM 2465 N N . TRP A 1 315 ? -3.544 9.573 -9.207 1.00 96.44 315 TRP A N 1
ATOM 2466 C CA . TRP A 1 315 ? -2.297 10.262 -8.845 1.00 96.44 315 TRP A CA 1
ATOM 2467 C C . TRP A 1 315 ? -2.323 10.830 -7.417 1.00 96.44 315 TRP A C 1
ATOM 2469 O O . TRP A 1 315 ? -1.331 10.743 -6.693 1.00 96.44 315 TRP A O 1
ATOM 2479 N N . ALA A 1 316 ? -3.479 11.329 -6.967 1.00 94.19 316 ALA A N 1
ATOM 2480 C CA . ALA A 1 316 ? -3.680 11.851 -5.615 1.00 94.19 316 ALA A CA 1
ATOM 2481 C C . ALA A 1 316 ? -3.587 10.780 -4.506 1.00 94.19 316 ALA A C 1
ATOM 2483 O O . ALA A 1 316 ? -3.622 11.106 -3.317 1.00 94.19 316 ALA A O 1
ATOM 2484 N N . ASN A 1 317 ? -3.507 9.494 -4.857 1.00 96.31 317 ASN A N 1
ATOM 2485 C CA . ASN A 1 317 ? -3.389 8.390 -3.905 1.00 96.31 317 ASN A CA 1
ATOM 2486 C C . ASN A 1 317 ? -1.928 8.012 -3.612 1.00 96.31 317 ASN A C 1
ATOM 2488 O O . ASN A 1 317 ? -1.661 7.411 -2.567 1.00 96.31 317 ASN A O 1
ATOM 2492 N N . LEU A 1 318 ? -0.984 8.405 -4.480 1.00 97.19 318 LEU A N 1
ATOM 2493 C CA . LEU A 1 318 ? 0.439 8.045 -4.387 1.00 97.19 318 LEU A CA 1
ATOM 2494 C C . LEU A 1 318 ? 1.111 8.476 -3.081 1.00 97.19 318 LEU A C 1
ATOM 2496 O O . LEU A 1 318 ? 2.113 7.894 -2.678 1.00 97.19 318 LEU A O 1
ATOM 2500 N N . ASN A 1 319 ? 0.578 9.494 -2.408 1.00 96.31 319 ASN A N 1
ATOM 2501 C CA . ASN A 1 319 ? 1.164 9.993 -1.172 1.00 96.31 319 ASN A CA 1
ATOM 2502 C C . ASN A 1 319 ? 0.984 9.044 0.025 1.00 96.31 319 ASN A C 1
ATOM 2504 O O . ASN A 1 319 ? 1.635 9.285 1.037 1.00 96.31 319 ASN A O 1
ATOM 2508 N N . ARG A 1 320 ? 0.079 8.048 -0.030 1.00 96.00 320 ARG A N 1
ATOM 2509 C CA . ARG A 1 320 ? -0.282 7.242 1.159 1.00 96.00 320 ARG A CA 1
ATOM 2510 C C . ARG A 1 320 ? -0.902 5.858 0.922 1.00 96.00 320 ARG A C 1
ATOM 2512 O O . ARG A 1 320 ? -0.856 5.032 1.827 1.00 96.00 320 ARG A O 1
ATOM 2519 N N . GLN A 1 321 ? -1.530 5.593 -0.227 1.00 97.50 321 GLN A N 1
ATOM 2520 C CA . GLN A 1 321 ? -2.278 4.342 -0.421 1.00 97.50 321 GLN A CA 1
ATOM 2521 C C . GLN A 1 321 ? -1.364 3.211 -0.905 1.00 97.50 321 GLN A C 1
ATOM 2523 O O . GLN A 1 321 ? -0.609 3.387 -1.857 1.00 97.50 321 GLN A O 1
ATOM 2528 N N . ALA A 1 322 ? -1.457 2.038 -0.273 1.00 96.56 322 ALA A N 1
ATOM 2529 C CA . ALA A 1 322 ? -0.499 0.941 -0.447 1.00 96.56 322 ALA A CA 1
ATOM 2530 C C . ALA A 1 322 ? -0.379 0.411 -1.889 1.00 96.56 322 ALA A C 1
ATOM 2532 O O . ALA A 1 322 ? 0.719 0.113 -2.365 1.00 96.56 322 ALA A O 1
ATOM 2533 N N . GLY A 1 323 ? -1.506 0.307 -2.595 1.00 96.25 323 GLY A N 1
ATOM 2534 C CA . GLY A 1 323 ? -1.542 -0.174 -3.974 1.00 96.25 323 GLY A CA 1
ATOM 2535 C C . GLY A 1 323 ? -1.221 0.894 -5.022 1.00 96.25 323 GLY A C 1
ATOM 2536 O O . GLY A 1 323 ? -1.012 0.546 -6.184 1.00 96.25 323 GLY A O 1
ATOM 2537 N N . ALA A 1 324 ? -1.134 2.175 -4.648 1.00 97.75 324 ALA A N 1
ATOM 2538 C CA . ALA A 1 324 ? -0.951 3.277 -5.586 1.00 97.75 324 ALA A CA 1
ATOM 2539 C C . ALA A 1 324 ? 0.526 3.438 -5.987 1.00 97.75 324 ALA A C 1
ATOM 2541 O O . ALA A 1 324 ? 1.391 3.739 -5.167 1.00 97.75 324 ALA A O 1
ATOM 2542 N N . ASN A 1 325 ? 0.829 3.271 -7.271 1.00 96.94 325 ASN A N 1
ATOM 2543 C CA . ASN A 1 325 ? 2.124 3.568 -7.877 1.00 96.94 325 ASN A CA 1
ATOM 2544 C C . ASN A 1 325 ? 1.935 3.908 -9.364 1.00 96.94 325 ASN A C 1
ATOM 2546 O O . ASN A 1 325 ? 0.860 3.702 -9.921 1.00 96.94 325 ASN A O 1
ATOM 2550 N N . ALA A 1 326 ? 2.986 4.392 -10.033 1.00 94.88 326 ALA A N 1
ATOM 2551 C CA . ALA A 1 326 ? 2.913 4.822 -11.436 1.00 94.88 326 ALA A CA 1
ATOM 2552 C C . ALA A 1 326 ? 2.402 3.741 -12.415 1.00 94.88 326 ALA A C 1
ATOM 2554 O O . ALA A 1 326 ? 1.958 4.079 -13.505 1.00 94.88 326 ALA A O 1
ATOM 2555 N N . ARG A 1 327 ? 2.462 2.451 -12.049 1.00 93.62 327 ARG A N 1
ATOM 2556 C CA . ARG A 1 327 ? 1.978 1.331 -12.874 1.00 93.62 327 ARG A CA 1
ATOM 2557 C C . ARG A 1 327 ? 0.546 0.907 -12.549 1.00 93.62 327 ARG A C 1
ATOM 2559 O O . ARG A 1 327 ? -0.022 0.120 -13.297 1.00 93.62 327 ARG A O 1
ATOM 2566 N N . THR A 1 328 ? -0.008 1.351 -11.424 1.00 94.38 328 THR A N 1
ATOM 2567 C CA . THR A 1 328 ? -1.344 0.948 -10.961 1.00 94.38 328 THR A CA 1
ATOM 2568 C C . THR A 1 328 ? -2.385 2.051 -11.076 1.00 94.38 328 THR A C 1
ATOM 2570 O O . THR A 1 328 ? -3.559 1.771 -10.859 1.00 94.38 328 THR A O 1
ATOM 2573 N N . ILE A 1 329 ? -1.992 3.271 -11.458 1.00 97.75 329 ILE A N 1
ATOM 2574 C CA . ILE A 1 329 ? -2.938 4.351 -11.767 1.00 97.75 329 ILE A CA 1
ATOM 2575 C C . ILE A 1 329 ? -3.940 3.888 -12.838 1.00 97.75 329 ILE A C 1
ATOM 2577 O O . ILE A 1 329 ? -3.544 3.313 -13.850 1.00 97.75 329 ILE A O 1
ATOM 2581 N N . GLY A 1 330 ? -5.232 4.129 -12.597 1.00 95.81 330 GLY A N 1
ATOM 2582 C CA . GLY A 1 330 ? -6.350 3.708 -13.450 1.00 95.81 330 GLY A CA 1
ATOM 2583 C C . GLY A 1 330 ? -6.803 2.256 -13.258 1.00 95.81 330 GLY A C 1
ATOM 2584 O O . GLY A 1 330 ? -7.726 1.813 -13.932 1.00 95.81 330 GLY A O 1
ATOM 2585 N N . ARG A 1 331 ? -6.174 1.488 -12.359 1.00 96.50 331 ARG A N 1
ATOM 2586 C CA . ARG A 1 331 ? -6.626 0.133 -12.000 1.00 96.50 331 ARG A CA 1
ATOM 2587 C C . ARG A 1 331 ? -7.536 0.183 -10.776 1.00 96.50 331 ARG A C 1
ATOM 2589 O O . ARG A 1 331 ? -7.313 1.007 -9.887 1.00 96.50 331 ARG A O 1
ATOM 2596 N N . ASN A 1 332 ? -8.504 -0.732 -10.695 1.00 96.19 332 ASN A N 1
ATOM 2597 C CA . ASN A 1 332 ? -9.350 -0.881 -9.509 1.00 96.19 332 ASN A CA 1
ATOM 2598 C C . ASN A 1 332 ? -8.490 -1.188 -8.280 1.00 96.19 332 ASN A C 1
ATOM 2600 O O . ASN A 1 332 ? -7.577 -2.023 -8.341 1.00 96.19 332 ASN A O 1
ATOM 2604 N N . LYS A 1 333 ? -8.798 -0.540 -7.153 1.00 98.31 333 LYS A N 1
ATOM 2605 C CA . LYS A 1 333 ? -8.050 -0.747 -5.908 1.00 98.31 333 LYS A CA 1
ATOM 2606 C C . LYS A 1 333 ? -8.137 -2.198 -5.453 1.00 98.31 333 LYS A C 1
ATOM 2608 O O . LYS A 1 333 ? -7.119 -2.781 -5.088 1.00 98.31 333 LYS A O 1
ATOM 2613 N N . ILE A 1 334 ? -9.327 -2.793 -5.531 1.00 96.94 334 ILE A N 1
ATOM 2614 C CA . ILE A 1 334 ? -9.567 -4.167 -5.085 1.00 96.94 334 ILE A CA 1
ATOM 2615 C C . ILE A 1 334 ? -8.700 -5.189 -5.833 1.00 96.94 334 ILE A C 1
ATOM 2617 O O . ILE A 1 334 ? -8.030 -5.989 -5.186 1.00 96.94 334 ILE A O 1
ATOM 2621 N N . ASP A 1 335 ? -8.608 -5.097 -7.162 1.00 96.88 335 ASP A N 1
ATOM 2622 C CA . ASP A 1 335 ? -7.830 -6.029 -7.989 1.00 96.88 335 ASP A CA 1
ATOM 2623 C C . ASP A 1 335 ? -6.341 -5.981 -7.627 1.00 96.88 335 ASP A C 1
ATOM 2625 O O . ASP A 1 335 ? -5.698 -7.003 -7.385 1.00 96.88 335 ASP A O 1
ATOM 2629 N N . VAL A 1 336 ? -5.793 -4.770 -7.516 1.00 98.12 336 VAL A N 1
ATOM 2630 C CA . VAL A 1 336 ? -4.389 -4.557 -7.144 1.00 98.12 336 VAL A CA 1
ATOM 2631 C C . VAL A 1 336 ? -4.116 -5.037 -5.717 1.00 98.12 336 VAL A C 1
ATOM 2633 O O . VAL A 1 336 ? -3.064 -5.620 -5.457 1.00 98.12 336 VAL A O 1
ATOM 2636 N N . MET A 1 337 ? -5.036 -4.815 -4.776 1.00 98.50 337 MET A N 1
ATOM 2637 C CA . MET A 1 337 ? -4.848 -5.271 -3.398 1.00 98.50 337 MET A CA 1
ATOM 2638 C C . MET A 1 337 ? -4.950 -6.796 -3.274 1.00 98.50 337 MET A C 1
ATOM 2640 O O . MET A 1 337 ? -4.201 -7.382 -2.490 1.00 98.50 337 MET A O 1
ATOM 2644 N N . ILE A 1 338 ? -5.798 -7.459 -4.066 1.00 98.38 338 ILE A N 1
ATOM 2645 C CA . ILE A 1 338 ? -5.825 -8.927 -4.168 1.00 98.38 338 ILE A CA 1
ATOM 2646 C C . ILE A 1 338 ? -4.490 -9.436 -4.719 1.00 98.38 338 ILE A C 1
ATOM 2648 O O . ILE A 1 338 ? -3.890 -10.331 -4.124 1.00 98.38 338 ILE A O 1
ATOM 2652 N N . GLU A 1 339 ? -3.967 -8.836 -5.793 1.00 97.88 339 GLU A N 1
ATOM 2653 C CA . GLU A 1 339 ? -2.650 -9.189 -6.344 1.00 97.88 339 GLU A CA 1
ATOM 2654 C C . GLU A 1 339 ? -1.538 -9.051 -5.299 1.00 97.88 339 GLU A C 1
ATOM 2656 O O . GLU A 1 339 ? -0.708 -9.946 -5.143 1.00 97.88 339 GLU A O 1
ATOM 2661 N N . GLN A 1 340 ? -1.513 -7.944 -4.553 1.00 98.44 340 GLN A N 1
ATOM 2662 C CA . GLN A 1 340 ? -0.474 -7.698 -3.554 1.00 98.44 340 GLN A CA 1
ATOM 2663 C C . GLN A 1 340 ? -0.579 -8.633 -2.344 1.00 98.44 340 GLN A C 1
ATOM 2665 O O . GLN A 1 340 ? 0.440 -9.135 -1.871 1.00 98.44 340 GLN A O 1
ATOM 2670 N N . THR A 1 341 ? -1.787 -8.873 -1.832 1.00 98.50 341 THR A N 1
ATOM 2671 C CA . THR A 1 341 ? -1.995 -9.749 -0.668 1.00 98.50 341 THR A CA 1
ATOM 2672 C C . THR A 1 341 ? -1.717 -11.212 -1.016 1.00 98.50 341 THR A C 1
ATOM 2674 O O . THR A 1 341 ? -0.966 -11.876 -0.302 1.00 98.50 341 THR A O 1
ATOM 2677 N N . THR A 1 342 ? -2.192 -11.699 -2.163 1.00 96.75 342 THR A N 1
ATOM 2678 C CA . THR A 1 342 ? -1.909 -13.072 -2.625 1.00 96.75 342 THR A CA 1
ATOM 2679 C C . THR A 1 342 ? -0.447 -13.270 -3.036 1.00 96.75 342 THR A C 1
ATOM 2681 O O . THR A 1 342 ? 0.099 -14.358 -2.862 1.00 96.75 342 THR A O 1
ATOM 2684 N N . ALA A 1 343 ? 0.252 -12.220 -3.484 1.00 96.06 343 ALA A N 1
ATOM 2685 C CA . ALA A 1 343 ? 1.702 -12.270 -3.682 1.00 96.06 343 ALA A CA 1
ATOM 2686 C C . ALA A 1 343 ? 2.492 -12.405 -2.365 1.00 96.06 343 ALA A C 1
ATOM 2688 O O . ALA A 1 343 ? 3.613 -12.916 -2.382 1.00 96.06 343 ALA A O 1
ATOM 2689 N N . ILE A 1 344 ? 1.936 -11.949 -1.234 1.00 97.25 344 ILE A N 1
ATOM 2690 C CA . ILE A 1 344 ? 2.526 -12.120 0.104 1.00 97.25 344 ILE A CA 1
ATOM 2691 C C . ILE A 1 344 ? 2.192 -13.503 0.666 1.00 97.25 344 ILE A C 1
ATOM 2693 O O . ILE A 1 344 ? 3.090 -14.197 1.138 1.00 97.25 344 ILE A O 1
ATOM 2697 N N . ASN A 1 345 ? 0.920 -13.898 0.627 1.00 97.50 345 ASN A N 1
ATOM 2698 C CA . ASN A 1 345 ? 0.442 -15.199 1.082 1.00 97.50 345 ASN A CA 1
ATOM 2699 C C . ASN A 1 345 ? -0.346 -15.880 -0.051 1.00 97.50 345 ASN A C 1
ATOM 2701 O O . ASN A 1 345 ? -1.543 -15.634 -0.193 1.00 97.50 345 ASN A O 1
ATOM 2705 N N . PRO A 1 346 ? 0.291 -16.769 -0.833 1.00 95.81 346 PRO A N 1
ATOM 2706 C CA . PRO A 1 346 ? -0.361 -17.449 -1.956 1.00 95.81 346 PRO A CA 1
ATOM 2707 C C . PRO A 1 346 ? -1.479 -18.422 -1.557 1.00 95.81 346 PRO A C 1
ATOM 2709 O O . PRO A 1 346 ? -2.217 -18.881 -2.422 1.00 95.81 346 PRO A O 1
ATOM 2712 N N . HIS A 1 347 ? -1.602 -18.744 -0.264 1.00 96.62 347 HIS A N 1
ATOM 2713 C CA . HIS A 1 347 ? -2.669 -19.586 0.289 1.00 96.62 347 HIS A CA 1
ATOM 2714 C C . HIS A 1 347 ? -3.774 -18.765 0.978 1.00 96.62 347 HIS A C 1
ATOM 2716 O O . HIS A 1 347 ? -4.693 -19.345 1.559 1.00 96.62 347 HIS A O 1
ATOM 2722 N N . LEU A 1 348 ? -3.690 -17.429 0.930 1.00 98.31 348 LEU A N 1
ATOM 2723 C CA . LEU A 1 348 ? -4.716 -16.523 1.439 1.00 98.31 348 LEU A CA 1
ATOM 2724 C C . LEU A 1 348 ? -6.019 -16.711 0.661 1.00 98.31 348 LEU A C 1
ATOM 2726 O O . LEU A 1 348 ? -6.025 -16.676 -0.569 1.00 98.31 348 LEU A O 1
ATOM 2730 N N . ARG A 1 349 ? -7.139 -16.844 1.373 1.00 98.50 349 ARG A N 1
ATOM 2731 C CA . ARG A 1 349 ? -8.464 -16.805 0.744 1.00 98.50 349 ARG A CA 1
ATOM 2732 C C . ARG A 1 349 ? -8.993 -15.383 0.792 1.00 98.50 349 ARG A C 1
ATOM 2734 O O . ARG A 1 349 ? -9.057 -14.792 1.868 1.00 98.50 349 ARG A O 1
ATOM 2741 N N . VAL A 1 350 ? -9.381 -14.850 -0.359 1.00 98.62 350 VAL A N 1
ATOM 2742 C CA . VAL A 1 350 ? -9.951 -13.506 -0.452 1.00 98.62 350 VAL A CA 1
ATOM 2743 C C . VAL A 1 350 ? -11.348 -13.579 -1.045 1.00 98.62 350 VAL A C 1
ATOM 2745 O O . VAL A 1 350 ? -11.539 -14.165 -2.107 1.00 98.62 350 VAL A O 1
ATOM 2748 N N . GLU A 1 351 ? -12.309 -12.970 -0.358 1.00 98.56 351 GLU A N 1
ATOM 2749 C CA . GLU A 1 351 ? -13.651 -12.698 -0.872 1.00 98.56 351 GLU A CA 1
ATOM 2750 C C . GLU A 1 351 ? -13.734 -11.210 -1.225 1.00 98.56 351 GLU A C 1
ATOM 2752 O O . GLU A 1 351 ? -13.405 -10.347 -0.406 1.00 98.56 351 GLU A O 1
ATOM 2757 N N . ALA A 1 352 ? -14.103 -10.909 -2.467 1.00 97.75 352 ALA A N 1
ATOM 2758 C CA . ALA A 1 352 ? -13.996 -9.574 -3.038 1.00 97.75 352 ALA A CA 1
ATOM 2759 C C . ALA A 1 352 ? -15.375 -8.945 -3.255 1.00 97.75 352 ALA A C 1
ATOM 2761 O O . ALA A 1 352 ? -16.244 -9.544 -3.882 1.00 97.75 352 ALA A O 1
ATOM 2762 N N . PHE A 1 353 ? -15.534 -7.704 -2.803 1.00 98.25 353 PHE A N 1
ATOM 2763 C CA . PHE A 1 353 ? -16.730 -6.881 -2.965 1.00 98.25 353 PHE A CA 1
ATOM 2764 C C . PHE A 1 353 ? -16.369 -5.620 -3.776 1.00 98.25 353 PHE A C 1
ATOM 2766 O O . PHE A 1 353 ? -16.139 -4.551 -3.203 1.00 98.25 353 PHE A O 1
ATOM 2773 N N . PRO A 1 354 ? -16.270 -5.727 -5.117 1.00 95.25 354 PRO A N 1
ATOM 2774 C CA . PRO A 1 354 ? -15.742 -4.666 -5.987 1.00 95.25 354 PRO A CA 1
ATOM 2775 C C . PRO A 1 354 ? -16.659 -3.447 -6.123 1.00 95.25 354 PRO A C 1
ATOM 2777 O O . PRO A 1 354 ? -16.244 -2.422 -6.642 1.00 95.25 354 PRO A O 1
ATOM 2780 N N . ASN A 1 355 ? -17.906 -3.543 -5.660 1.00 93.19 355 ASN A N 1
ATOM 2781 C CA . ASN A 1 355 ? -18.850 -2.422 -5.634 1.00 93.19 355 ASN A CA 1
ATOM 2782 C C . ASN A 1 355 ? -18.857 -1.706 -4.273 1.00 93.19 355 ASN A C 1
ATOM 2784 O O . ASN A 1 355 ? -19.770 -0.938 -3.978 1.00 93.19 355 ASN A O 1
ATOM 2788 N N . GLY A 1 356 ? -17.857 -1.977 -3.426 1.00 94.56 356 GLY A N 1
ATOM 2789 C CA . GLY A 1 356 ? -17.803 -1.470 -2.062 1.00 94.56 356 GLY A CA 1
ATOM 2790 C C . GLY A 1 356 ? -18.872 -2.083 -1.153 1.00 94.56 356 GLY A C 1
ATOM 2791 O O . GLY A 1 356 ? -19.546 -3.063 -1.489 1.00 94.56 356 GLY A O 1
ATOM 2792 N N . VAL A 1 357 ? -19.010 -1.495 0.035 1.00 94.94 357 VAL A N 1
ATOM 2793 C CA . VAL A 1 357 ? -20.035 -1.879 1.011 1.00 94.94 357 VAL A CA 1
ATOM 2794 C C . VAL A 1 357 ? -21.141 -0.834 1.025 1.00 94.94 357 VAL A C 1
ATOM 2796 O O . VAL A 1 357 ? -20.891 0.368 1.076 1.00 94.94 357 VAL A O 1
ATOM 2799 N N . THR A 1 358 ? -22.372 -1.315 1.002 1.00 92.75 358 THR A N 1
ATOM 2800 C CA . THR A 1 358 ? -23.621 -0.558 0.992 1.00 92.75 358 THR A CA 1
ATOM 2801 C C . THR A 1 358 ? -24.538 -1.107 2.081 1.00 92.75 358 THR A C 1
ATOM 2803 O O . THR A 1 358 ? -24.280 -2.166 2.649 1.00 92.75 358 THR A O 1
ATOM 2806 N N . GLU A 1 359 ? -25.644 -0.425 2.369 1.00 87.81 359 GLU A N 1
ATOM 2807 C CA . GLU A 1 359 ? -26.634 -0.948 3.319 1.00 87.81 359 GLU A CA 1
ATOM 2808 C C . GLU A 1 359 ? -27.236 -2.286 2.857 1.00 87.81 359 GLU A C 1
ATOM 2810 O O . GLU A 1 359 ? -27.494 -3.151 3.689 1.00 87.81 359 GLU A O 1
ATOM 2815 N N . GLY A 1 360 ? -27.389 -2.485 1.542 1.00 89.69 360 GLY A N 1
ATOM 2816 C CA . GLY A 1 360 ? -28.014 -3.678 0.964 1.00 89.69 360 GLY A CA 1
ATOM 2817 C C . GLY A 1 360 ? -27.136 -4.932 0.942 1.00 89.69 360 GLY A C 1
ATOM 2818 O O . GLY A 1 360 ? -27.676 -6.030 0.876 1.00 89.69 360 GLY A O 1
ATOM 2819 N N . ASN A 1 361 ? -25.806 -4.797 1.016 1.00 95.56 361 ASN A N 1
ATOM 2820 C CA . ASN A 1 361 ? -24.874 -5.937 1.025 1.00 95.56 361 ASN A CA 1
ATOM 2821 C C . ASN A 1 361 ? -24.052 -6.057 2.324 1.00 95.56 361 ASN A C 1
ATOM 2823 O O . ASN A 1 361 ? -23.215 -6.949 2.436 1.00 95.56 361 ASN A O 1
ATOM 2827 N N . MET A 1 362 ? -24.284 -5.190 3.319 1.00 96.12 362 MET A N 1
ATOM 2828 C CA . MET A 1 362 ? -23.544 -5.179 4.591 1.00 96.12 362 MET A CA 1
ATOM 2829 C C . MET A 1 362 ? -23.608 -6.526 5.321 1.00 96.12 362 MET A C 1
ATOM 2831 O O . MET A 1 362 ? -22.618 -6.988 5.886 1.00 96.12 362 MET A O 1
ATOM 2835 N N . GLU A 1 363 ? -24.781 -7.160 5.328 1.00 97.00 363 GLU A N 1
ATOM 2836 C CA . GLU A 1 363 ? -24.982 -8.427 6.031 1.00 97.00 363 GLU A CA 1
ATOM 2837 C C . GLU A 1 363 ? -24.211 -9.582 5.396 1.00 97.00 363 GLU A C 1
ATOM 2839 O O . GLU A 1 363 ? -23.632 -10.388 6.124 1.00 97.00 363 GLU A O 1
ATOM 2844 N N . GLU A 1 364 ? -24.182 -9.633 4.063 1.00 97.38 364 GLU A N 1
ATOM 2845 C CA . GLU A 1 364 ? -23.395 -10.587 3.278 1.00 97.38 364 GLU A CA 1
ATOM 2846 C C . GLU A 1 364 ? -21.896 -10.337 3.475 1.00 97.38 364 GLU A C 1
ATOM 2848 O O . GLU A 1 364 ? -21.135 -11.257 3.789 1.00 97.38 364 GLU A O 1
ATOM 2853 N N . PHE A 1 365 ? -21.482 -9.069 3.388 1.00 98.25 365 PHE A N 1
ATOM 2854 C CA . PHE A 1 365 ? -20.098 -8.664 3.594 1.00 98.25 365 PHE A CA 1
ATOM 2855 C C . PHE A 1 365 ? -19.572 -9.100 4.965 1.00 98.25 365 PHE A C 1
ATOM 2857 O O . PHE A 1 365 ? -18.462 -9.611 5.064 1.00 98.25 365 PHE A O 1
ATOM 2864 N N . LEU A 1 366 ? -20.373 -8.959 6.023 1.00 98.38 366 LEU A N 1
ATOM 2865 C CA . LEU A 1 366 ? -19.977 -9.336 7.382 1.00 98.38 366 LEU A CA 1
ATOM 2866 C C . LEU A 1 366 ? -20.254 -10.808 7.731 1.00 98.38 366 LEU A C 1
ATOM 2868 O O . LEU A 1 366 ? -19.858 -11.264 8.803 1.00 98.38 366 LEU A O 1
ATOM 2872 N N . ALA A 1 367 ? -20.912 -11.580 6.862 1.00 97.62 367 ALA A N 1
ATOM 2873 C CA . ALA A 1 367 ? -21.221 -12.979 7.138 1.00 97.62 367 ALA A CA 1
ATOM 2874 C C . ALA A 1 367 ? -19.941 -13.824 7.281 1.00 97.62 367 ALA A C 1
ATOM 2876 O O . ALA A 1 367 ? -19.123 -13.893 6.363 1.00 97.62 367 ALA A O 1
ATOM 2877 N N . GLY A 1 368 ? -19.780 -14.489 8.429 1.00 97.38 368 GLY A N 1
ATOM 2878 C CA . GLY A 1 368 ? -18.630 -15.357 8.709 1.00 97.38 368 GLY A CA 1
ATOM 2879 C C . GLY A 1 368 ? -17.309 -14.623 8.970 1.00 97.38 368 GLY A C 1
ATOM 2880 O O . GLY A 1 368 ? -16.265 -15.272 8.996 1.00 97.38 368 GLY A O 1
ATOM 2881 N N . ALA A 1 369 ? -17.329 -13.296 9.135 1.00 98.69 369 ALA A N 1
ATOM 2882 C CA . ALA A 1 369 ? -16.164 -12.548 9.592 1.00 98.69 369 ALA A CA 1
ATOM 2883 C C . ALA A 1 369 ? -16.003 -12.679 11.116 1.00 98.69 369 ALA A C 1
ATOM 2885 O O . ALA A 1 369 ? -16.967 -12.531 11.860 1.00 98.69 369 ALA A O 1
ATOM 2886 N N . ASP A 1 370 ? -14.774 -12.916 11.568 1.00 98.81 370 ASP A N 1
ATOM 2887 C CA . ASP A 1 370 ? -14.409 -13.012 12.985 1.00 98.81 370 ASP A CA 1
ATOM 2888 C C . ASP A 1 370 ? -14.069 -11.634 13.582 1.00 98.81 370 ASP A C 1
ATOM 2890 O O . ASP A 1 370 ? -14.148 -11.436 14.791 1.00 98.81 370 ASP A O 1
ATOM 2894 N N . ALA A 1 371 ? -13.686 -10.666 12.741 1.00 98.81 371 ALA A N 1
ATOM 2895 C CA . ALA A 1 371 ? -13.453 -9.273 13.123 1.00 98.81 371 ALA A CA 1
ATOM 2896 C C . ALA A 1 371 ? -13.573 -8.325 11.916 1.00 98.81 371 ALA A C 1
ATOM 2898 O O . ALA A 1 371 ? -13.418 -8.740 10.762 1.00 98.81 371 ALA A O 1
ATOM 2899 N N . VAL A 1 372 ? -13.780 -7.034 12.185 1.00 98.88 372 VAL A N 1
ATOM 2900 C CA . VAL A 1 372 ? -13.742 -5.954 11.185 1.00 98.88 372 VAL A CA 1
ATOM 2901 C C . VAL A 1 372 ? -12.644 -4.955 11.532 1.00 98.88 372 VAL A C 1
ATOM 2903 O O . VAL A 1 372 ? -12.555 -4.494 12.668 1.00 98.88 372 VAL A O 1
ATOM 2906 N N . VAL A 1 373 ? -11.852 -4.555 10.540 1.00 98.62 373 VAL A N 1
ATOM 2907 C CA . VAL A 1 373 ? -10.973 -3.376 10.621 1.00 98.62 373 VAL A CA 1
ATOM 2908 C C . VAL A 1 373 ? -11.542 -2.282 9.739 1.00 98.62 373 VAL A C 1
ATOM 2910 O O . VAL A 1 373 ? -11.531 -2.409 8.518 1.00 98.62 373 VAL A O 1
ATOM 2913 N N . ASP A 1 374 ? -12.033 -1.210 10.354 1.00 98.00 374 ASP A N 1
ATOM 2914 C CA . ASP A 1 374 ? -12.637 -0.073 9.659 1.00 98.00 374 ASP A CA 1
ATOM 2915 C C . ASP A 1 374 ? -11.602 0.637 8.774 1.00 98.00 374 ASP A C 1
ATOM 2917 O O . ASP A 1 374 ? -10.717 1.344 9.261 1.00 98.00 374 ASP A O 1
ATOM 2921 N N . GLY A 1 375 ? -11.727 0.428 7.462 1.00 96.50 375 GLY A N 1
ATOM 2922 C CA . GLY A 1 375 ? -10.946 1.089 6.419 1.00 96.50 375 GLY A CA 1
ATOM 2923 C C . GLY A 1 375 ? -11.753 2.108 5.613 1.00 96.50 375 GLY A C 1
ATOM 2924 O O . GLY A 1 375 ? -11.257 2.576 4.581 1.00 96.50 375 GLY A O 1
ATOM 2925 N N . LEU A 1 376 ? -12.982 2.428 6.043 1.00 95.31 376 LEU A N 1
ATOM 2926 C CA . LEU A 1 376 ? -13.899 3.268 5.281 1.00 95.31 376 LEU A CA 1
ATOM 2927 C C . LEU A 1 376 ? -13.364 4.697 5.222 1.00 95.31 376 LEU A C 1
ATOM 2929 O O . LEU A 1 376 ? -12.673 5.177 6.125 1.00 95.31 376 LEU A O 1
ATOM 2933 N N . ASP A 1 377 ? -13.741 5.431 4.182 1.00 88.94 377 ASP A N 1
ATOM 2934 C CA . ASP A 1 377 ? -13.421 6.850 4.128 1.00 88.94 377 ASP A CA 1
ATOM 2935 C C . ASP A 1 377 ? -14.098 7.603 5.296 1.00 88.94 377 ASP A C 1
ATOM 2937 O O . ASP A 1 377 ? -15.191 7.248 5.756 1.00 88.94 377 ASP A O 1
ATOM 2941 N N . GLY A 1 378 ? -13.428 8.628 5.832 1.00 83.12 378 GLY A N 1
ATOM 2942 C CA . GLY A 1 378 ? -13.940 9.431 6.944 1.00 83.12 378 GLY A CA 1
ATOM 2943 C C . GLY A 1 378 ? -15.318 10.036 6.657 1.00 83.12 378 GLY A C 1
ATOM 2944 O O . GLY A 1 378 ? -16.137 10.130 7.569 1.00 83.12 378 GLY A O 1
ATOM 2945 N N . PHE A 1 379 ? -15.607 10.360 5.394 1.00 83.75 379 PHE A N 1
ATOM 2946 C CA . PHE A 1 379 ? -16.867 10.963 4.960 1.00 83.75 379 PHE A CA 1
ATOM 2947 C C . PHE A 1 379 ? -18.011 9.944 4.782 1.00 83.75 379 PHE A C 1
ATOM 2949 O O . PHE A 1 379 ? -19.179 10.328 4.805 1.00 83.75 379 PHE A O 1
ATOM 2956 N N . CYS A 1 380 ? -17.729 8.636 4.713 1.00 90.31 380 CYS A N 1
ATOM 2957 C CA . CYS A 1 380 ? -18.731 7.564 4.578 1.00 90.31 380 CYS A CA 1
ATOM 2958 C C . CYS A 1 380 ? -19.421 7.202 5.911 1.00 90.31 380 CYS A C 1
ATOM 2960 O O . CYS A 1 380 ? -19.566 6.030 6.268 1.00 90.31 380 CYS A O 1
ATOM 2962 N N . VAL A 1 381 ? -19.845 8.205 6.684 1.00 92.56 381 VAL A N 1
ATOM 2963 C CA . VAL A 1 381 ? -20.267 8.019 8.081 1.00 92.56 381 VAL A CA 1
ATOM 2964 C C . VAL A 1 381 ? -21.569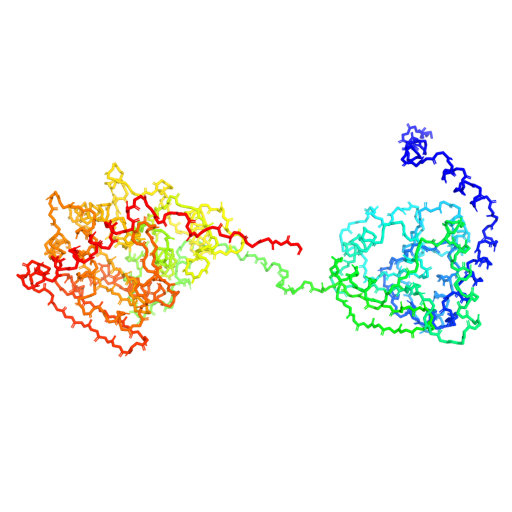 7.222 8.246 1.00 92.56 381 VAL A C 1
ATOM 2966 O O . VAL A 1 381 ? -21.698 6.483 9.219 1.00 92.56 381 VAL A O 1
ATOM 2969 N N . ARG A 1 382 ? -22.514 7.296 7.295 1.00 93.25 382 ARG A N 1
ATOM 2970 C CA . ARG A 1 382 ? -23.759 6.499 7.341 1.00 93.25 382 ARG A CA 1
ATOM 2971 C C . ARG A 1 382 ? -23.496 5.008 7.174 1.00 93.25 382 ARG A C 1
ATOM 2973 O O . ARG A 1 382 ? -23.897 4.215 8.022 1.00 93.25 382 ARG A O 1
ATOM 2980 N N . VAL A 1 383 ? -22.751 4.651 6.127 1.00 94.88 383 VAL A N 1
ATOM 2981 C CA . VAL A 1 383 ? -22.328 3.268 5.867 1.00 94.88 383 VAL A CA 1
ATOM 2982 C C . VAL A 1 383 ? -21.510 2.741 7.046 1.00 94.88 383 VAL A C 1
ATOM 2984 O O . VAL A 1 383 ? -21.764 1.636 7.519 1.00 94.88 383 VAL A O 1
ATOM 2987 N N . ARG A 1 384 ? -20.602 3.561 7.598 1.00 96.12 384 ARG A N 1
ATOM 2988 C CA . ARG A 1 384 ? -19.841 3.232 8.812 1.00 96.12 384 ARG A CA 1
ATOM 2989 C C . ARG A 1 384 ? -20.751 2.959 10.013 1.00 96.12 384 ARG A C 1
ATOM 2991 O O . ARG A 1 384 ? -20.571 1.946 10.682 1.00 96.12 384 ARG A O 1
ATOM 2998 N N . ARG A 1 385 ? -21.730 3.825 10.296 1.00 96.56 385 ARG A N 1
ATOM 2999 C CA . ARG A 1 385 ? -22.694 3.615 11.390 1.00 96.56 385 ARG A CA 1
ATOM 3000 C C . ARG A 1 385 ? -23.443 2.294 11.213 1.00 96.56 385 ARG A C 1
ATOM 3002 O O . ARG A 1 385 ? -23.488 1.502 12.153 1.00 96.56 385 ARG A O 1
ATOM 3009 N N . ARG A 1 386 ? -23.959 2.016 10.008 1.00 96.44 386 ARG A N 1
ATOM 3010 C CA . ARG A 1 386 ? -24.660 0.755 9.721 1.00 96.44 386 ARG A CA 1
ATOM 3011 C C . ARG A 1 386 ? -23.746 -0.459 9.892 1.00 96.44 386 ARG A C 1
ATOM 3013 O O . ARG A 1 386 ? -24.173 -1.448 10.477 1.00 96.44 386 ARG A O 1
ATOM 3020 N N . MET A 1 387 ? -22.488 -0.374 9.460 1.00 97.81 387 MET A N 1
ATOM 3021 C CA . MET A 1 387 ? -21.489 -1.427 9.671 1.00 97.81 387 MET A CA 1
ATOM 3022 C C . MET A 1 387 ? -21.305 -1.744 11.160 1.00 97.81 387 MET A C 1
ATOM 3024 O O . MET A 1 387 ? -21.328 -2.914 11.528 1.00 97.81 387 MET A O 1
ATOM 3028 N N . PHE A 1 388 ? -21.176 -0.734 12.029 1.00 97.94 388 PHE A N 1
ATOM 3029 C CA . PHE A 1 388 ? -21.070 -0.961 13.476 1.00 97.94 388 PHE A CA 1
ATOM 3030 C C . PHE A 1 388 ? -22.307 -1.645 14.068 1.00 97.94 388 PHE A C 1
ATOM 3032 O O . PHE A 1 388 ? -22.168 -2.508 14.933 1.00 97.94 388 PHE A O 1
ATOM 3039 N N . GLN A 1 389 ? -23.504 -1.268 13.613 1.00 96.94 389 GLN A N 1
ATOM 3040 C CA . GLN A 1 389 ? -24.758 -1.876 14.064 1.00 96.94 389 GLN A CA 1
ATOM 3041 C C . GLN A 1 389 ? -24.827 -3.355 13.662 1.00 96.94 389 GLN A C 1
ATOM 3043 O O . GLN A 1 389 ? -24.970 -4.211 14.530 1.00 96.94 389 GLN A O 1
ATOM 3048 N N . VAL A 1 390 ? -24.612 -3.664 12.378 1.00 98.12 390 VAL A N 1
ATOM 3049 C CA . VAL A 1 390 ? -24.650 -5.046 11.866 1.00 98.12 390 VAL A CA 1
ATOM 3050 C C . VAL A 1 390 ? -23.541 -5.904 12.479 1.00 98.12 390 VAL A C 1
ATOM 3052 O O . VAL A 1 390 ? -23.778 -7.056 12.836 1.00 98.12 390 VAL A O 1
ATOM 3055 N N . ALA A 1 391 ? -22.331 -5.360 12.643 1.00 98.38 391 ALA A N 1
ATOM 3056 C CA . ALA A 1 391 ? -21.239 -6.073 13.301 1.00 98.38 391 ALA A CA 1
ATOM 3057 C C . ALA A 1 391 ? -21.607 -6.430 14.748 1.00 98.38 391 ALA A C 1
ATOM 3059 O O . ALA A 1 391 ? -21.434 -7.577 15.155 1.00 98.38 391 ALA A O 1
ATOM 3060 N N . ARG A 1 392 ? -22.202 -5.493 15.499 1.00 97.94 392 ARG A N 1
ATOM 3061 C CA . ARG A 1 392 ? -22.682 -5.753 16.861 1.00 97.94 392 ARG A CA 1
ATOM 3062 C C . ARG A 1 392 ? -23.779 -6.816 16.892 1.00 97.94 392 ARG A C 1
ATOM 3064 O O . ARG A 1 392 ? -23.689 -7.728 17.707 1.00 97.94 392 ARG A O 1
ATOM 3071 N N . GLU A 1 393 ? -24.774 -6.721 16.011 1.00 97.31 393 GLU A N 1
ATOM 3072 C CA . GLU A 1 393 ? -25.861 -7.707 15.878 1.00 97.31 393 GLU A CA 1
ATOM 3073 C C . GLU A 1 393 ? -25.321 -9.123 15.611 1.00 97.31 393 GLU A C 1
ATOM 3075 O O . GLU A 1 393 ? -25.863 -10.101 16.122 1.00 97.31 393 GLU A O 1
ATOM 3080 N N . LYS A 1 394 ? -24.224 -9.237 14.851 1.00 97.69 394 LYS A N 1
ATOM 3081 C CA . LYS A 1 394 ? -23.558 -10.509 14.526 1.00 97.69 394 LYS A CA 1
ATOM 3082 C C . LYS A 1 394 ? -22.504 -10.953 15.548 1.00 97.69 394 LYS A C 1
ATOM 3084 O O . LYS A 1 394 ? -21.891 -11.998 15.351 1.00 97.69 394 LYS A O 1
ATOM 3089 N N . GLY A 1 395 ? -22.267 -10.189 16.614 1.00 97.62 395 GLY A N 1
ATOM 3090 C CA . GLY A 1 395 ? -21.239 -10.517 17.604 1.00 97.62 395 GLY A CA 1
ATOM 3091 C C . GLY A 1 395 ? -19.799 -10.324 17.105 1.00 97.62 395 GLY A C 1
ATOM 3092 O O . GLY A 1 395 ? -18.883 -10.955 17.624 1.00 97.62 395 GLY A O 1
ATOM 3093 N N . ILE A 1 396 ? -19.584 -9.453 16.118 1.00 98.56 396 ILE A N 1
ATOM 3094 C CA . ILE A 1 396 ? -18.285 -9.224 15.478 1.00 98.56 396 ILE A CA 1
ATOM 3095 C C . ILE A 1 396 ? -17.632 -7.961 16.065 1.00 98.56 396 ILE A C 1
ATOM 3097 O O . ILE A 1 396 ? -18.227 -6.879 15.997 1.00 98.56 396 ILE A O 1
ATOM 3101 N N . PRO A 1 397 ? -16.409 -8.043 16.622 1.00 98.44 397 PRO A N 1
ATOM 3102 C CA . PRO A 1 397 ? -15.681 -6.869 17.078 1.00 98.44 397 PRO A CA 1
ATOM 3103 C C . PRO A 1 397 ? -15.217 -6.000 15.901 1.00 98.44 397 PRO A C 1
ATOM 3105 O O . PRO A 1 397 ? -14.781 -6.503 14.862 1.00 98.44 397 PRO A O 1
ATOM 3108 N N . VAL A 1 398 ? -15.256 -4.681 16.091 1.00 98.75 398 VAL A N 1
ATOM 3109 C CA . VAL A 1 398 ? -14.782 -3.690 15.118 1.00 98.75 398 VAL A CA 1
ATOM 3110 C C . VAL A 1 398 ? -13.631 -2.885 15.708 1.00 98.75 398 VAL A C 1
ATOM 3112 O O . VAL A 1 398 ? -13.759 -2.291 16.779 1.00 98.75 398 VAL A O 1
ATOM 3115 N N . VAL A 1 399 ? -12.518 -2.822 14.984 1.00 98.69 399 VAL A N 1
ATOM 3116 C CA . VAL A 1 399 ? -11.357 -1.992 15.312 1.00 98.69 399 VAL A CA 1
ATOM 3117 C C . VAL A 1 399 ? -11.284 -0.834 14.323 1.00 98.69 399 VAL A C 1
ATOM 3119 O O . VAL A 1 399 ? -11.211 -1.047 13.115 1.00 98.69 399 VAL A O 1
ATOM 3122 N N . THR A 1 400 ? -11.251 0.395 14.831 1.00 98.12 400 THR A N 1
ATOM 3123 C CA . THR A 1 400 ? -11.073 1.606 14.024 1.00 98.12 400 THR A CA 1
ATOM 3124 C C . THR A 1 400 ? -9.752 2.260 14.377 1.00 98.12 400 THR A C 1
ATOM 3126 O O . THR A 1 400 ? -9.543 2.663 15.521 1.00 98.12 400 THR A O 1
ATOM 3129 N N . ALA A 1 401 ? -8.881 2.414 13.378 1.00 97.31 401 ALA A N 1
ATOM 3130 C CA . ALA A 1 401 ? -7.663 3.204 13.488 1.00 97.31 401 ALA A CA 1
ATOM 3131 C C . ALA A 1 401 ? -7.687 4.351 12.469 1.00 97.31 401 ALA A C 1
ATOM 3133 O O . ALA A 1 401 ? -7.408 4.155 11.288 1.00 97.31 401 ALA A O 1
ATOM 3134 N N . GLY A 1 402 ? -8.018 5.558 12.922 1.00 94.75 402 GLY A N 1
ATOM 3135 C CA . GLY A 1 402 ? -8.164 6.725 12.054 1.00 94.75 402 GLY A CA 1
ATOM 3136 C C . GLY A 1 402 ? -6.928 7.631 12.065 1.00 94.75 402 GLY A C 1
ATOM 3137 O O . GLY A 1 402 ? -6.438 7.961 13.150 1.00 94.75 402 GLY A O 1
ATOM 3138 N N . PRO A 1 403 ? -6.411 8.058 10.897 1.00 94.81 403 PRO A N 1
ATOM 3139 C CA . PRO A 1 403 ? -5.275 8.968 10.833 1.00 94.81 403 PRO A CA 1
ATOM 3140 C C . PRO A 1 403 ? -5.719 10.389 11.199 1.00 94.81 403 PRO A C 1
ATOM 3142 O O . PRO A 1 403 ? -6.673 10.914 10.629 1.00 94.81 403 PRO A O 1
ATOM 3145 N N . MET A 1 404 ? -5.003 11.025 12.125 1.00 92.12 404 MET A N 1
ATOM 3146 C CA . MET A 1 404 ? -5.287 12.375 12.621 1.00 92.12 404 MET A CA 1
ATOM 3147 C C . MET A 1 404 ? -4.010 13.217 12.532 1.00 92.12 404 MET A C 1
ATOM 3149 O O . MET A 1 404 ? -3.151 13.154 13.410 1.00 92.12 404 MET A O 1
ATOM 3153 N N . GLY A 1 405 ? -3.854 13.984 11.448 1.00 92.62 405 GLY A N 1
ATOM 3154 C CA . GLY A 1 405 ? -2.596 14.678 11.152 1.00 92.62 405 GLY A CA 1
ATOM 3155 C C . GLY A 1 405 ? -1.449 13.684 10.931 1.00 92.62 405 GLY A C 1
ATOM 3156 O O . GLY A 1 405 ? -1.550 12.822 10.064 1.00 92.62 405 GLY A O 1
ATOM 3157 N N . HIS A 1 406 ? -0.373 13.791 11.713 1.00 95.00 406 HIS A N 1
ATOM 3158 C CA . HIS A 1 406 ? 0.717 12.810 11.792 1.00 95.00 406 HIS A CA 1
ATOM 3159 C C . HIS A 1 406 ? 0.432 11.646 12.753 1.00 95.00 406 HIS A C 1
ATOM 3161 O O . HIS A 1 406 ? 1.192 10.675 12.756 1.00 95.00 406 HIS A O 1
ATOM 3167 N N . GLY A 1 407 ? -0.619 11.748 13.568 1.00 95.88 407 GLY A N 1
ATOM 3168 C CA . GLY A 1 407 ? -1.001 10.759 14.567 1.00 95.88 407 GLY A CA 1
ATOM 3169 C C . GLY A 1 407 ? -2.043 9.750 14.101 1.00 95.88 407 GLY A C 1
ATOM 3170 O O . GLY A 1 407 ? -2.545 9.796 12.979 1.00 95.88 407 GLY A O 1
ATOM 3171 N N . ALA A 1 408 ? -2.383 8.843 15.009 1.00 96.75 408 ALA A N 1
ATOM 3172 C CA . ALA A 1 408 ? -3.417 7.839 14.840 1.00 96.75 408 ALA A CA 1
ATOM 3173 C C . ALA A 1 408 ? -4.276 7.747 16.102 1.00 96.75 408 ALA A C 1
ATOM 3175 O O . ALA A 1 408 ? -3.766 7.759 17.226 1.00 96.75 408 ALA A O 1
ATOM 3176 N N . ALA A 1 409 ? -5.580 7.638 15.897 1.00 97.00 409 ALA A N 1
ATOM 3177 C CA . ALA A 1 409 ? -6.562 7.365 16.930 1.00 97.00 409 ALA A CA 1
ATOM 3178 C C . ALA A 1 409 ? -7.067 5.930 16.797 1.00 97.00 409 ALA A C 1
ATOM 3180 O O . ALA A 1 409 ? -7.357 5.494 15.688 1.00 97.00 409 ALA A O 1
ATOM 3181 N N . LEU A 1 410 ? -7.180 5.219 17.913 1.00 98.00 410 LEU A N 1
ATOM 3182 C CA . LEU A 1 410 ? -7.573 3.821 18.004 1.00 98.00 410 LEU A CA 1
ATOM 3183 C C . LEU A 1 410 ? -8.800 3.683 18.911 1.00 98.00 410 LEU A C 1
ATOM 3185 O O . LEU A 1 410 ? -8.789 4.129 20.064 1.00 98.00 410 LEU A O 1
ATOM 3189 N N . LEU A 1 411 ? -9.828 3.024 18.381 1.00 98.19 411 LEU A N 1
ATOM 3190 C CA . LEU A 1 411 ? -11.049 2.637 19.078 1.00 98.19 411 LEU A CA 1
ATOM 3191 C C . LEU A 1 411 ? -11.367 1.172 18.789 1.00 98.19 411 LEU A C 1
ATOM 3193 O O . LEU A 1 411 ? -11.163 0.689 17.675 1.00 98.19 411 LEU A O 1
ATOM 3197 N N . VAL A 1 412 ? -11.902 0.484 19.793 1.00 98.31 412 VAL A N 1
ATOM 3198 C CA . VAL A 1 412 ? -12.324 -0.914 19.695 1.00 98.31 412 VAL A CA 1
ATOM 3199 C C . VAL A 1 412 ? -13.768 -1.011 20.167 1.00 98.31 412 VAL A C 1
ATOM 3201 O O . VAL A 1 412 ? -14.113 -0.504 21.233 1.00 98.31 412 VAL A O 1
ATOM 3204 N N . PHE A 1 413 ? -14.618 -1.666 19.389 1.00 98.44 413 PHE A N 1
ATOM 3205 C CA . PHE A 1 413 ? -16.020 -1.901 19.711 1.00 98.44 413 PHE A CA 1
ATOM 3206 C C . PHE A 1 413 ? -16.270 -3.402 19.732 1.00 98.44 413 PHE A C 1
ATOM 3208 O O . PHE A 1 413 ? -16.258 -4.049 18.689 1.00 98.44 413 PHE A O 1
ATOM 3215 N N . THR A 1 414 ? -16.474 -3.961 20.921 1.00 96.88 414 THR A N 1
ATOM 3216 C CA . THR A 1 414 ? -16.841 -5.370 21.101 1.00 96.88 414 THR A CA 1
ATOM 3217 C C . THR A 1 414 ? -18.361 -5.519 21.246 1.00 96.88 414 THR A C 1
ATOM 3219 O O . THR A 1 414 ? -19.041 -4.542 21.590 1.00 96.88 414 THR A O 1
ATOM 3222 N N . PRO A 1 415 ? -18.915 -6.725 21.026 1.00 93.62 415 PRO A N 1
ATOM 3223 C CA . PRO A 1 415 ? -20.352 -6.980 21.169 1.00 93.62 415 PRO A CA 1
ATOM 3224 C C . PRO A 1 415 ? -20.897 -6.634 22.559 1.00 93.62 415 PRO A C 1
ATOM 3226 O O . PRO A 1 415 ? -21.958 -6.024 22.671 1.00 93.62 415 PRO A O 1
ATOM 3229 N N . ASP A 1 416 ? -20.125 -6.927 23.606 1.00 92.75 416 ASP A N 1
ATOM 3230 C CA . ASP A 1 416 ? -20.523 -6.704 25.003 1.00 92.75 416 ASP A CA 1
ATOM 3231 C C . ASP A 1 416 ? -20.153 -5.304 25.527 1.00 92.75 416 ASP A C 1
ATOM 3233 O O . ASP A 1 416 ? -20.559 -4.903 26.617 1.00 92.75 416 ASP A O 1
ATOM 3237 N N . GLY A 1 417 ? -19.373 -4.539 24.755 1.00 94.19 417 GLY A N 1
ATOM 3238 C CA . GLY A 1 417 ? -18.937 -3.189 25.107 1.00 94.19 417 GLY A CA 1
ATOM 3239 C C . GLY A 1 417 ? -19.977 -2.106 24.808 1.00 94.19 417 GLY A C 1
ATOM 3240 O O . GLY A 1 417 ? -21.087 -2.380 24.335 1.00 94.19 417 GLY A O 1
ATOM 3241 N N . MET A 1 418 ? -19.594 -0.845 25.041 1.00 97.25 418 MET A N 1
ATOM 3242 C CA . MET A 1 418 ? -20.392 0.318 24.636 1.00 97.25 418 MET A CA 1
ATOM 3243 C C . MET A 1 418 ? -20.591 0.317 23.116 1.00 97.25 418 MET A C 1
ATOM 3245 O O . MET A 1 418 ? -19.636 0.113 22.367 1.00 97.25 418 MET A O 1
ATOM 3249 N N . SER A 1 419 ? -21.819 0.562 22.656 1.00 97.81 419 SER A N 1
ATOM 3250 C CA . SER A 1 419 ? -22.115 0.628 21.223 1.00 97.81 419 SER A CA 1
ATOM 3251 C C . SER A 1 419 ? -21.469 1.859 20.568 1.00 97.81 419 SER A C 1
ATOM 3253 O O . SER A 1 419 ? -21.220 2.871 21.228 1.00 97.81 419 SER A O 1
ATOM 3255 N N . ALA A 1 420 ? -21.219 1.801 19.256 1.00 97.62 420 ALA A N 1
ATOM 3256 C CA . ALA A 1 420 ? -20.738 2.964 18.506 1.00 97.62 420 ALA A CA 1
ATOM 3257 C C . ALA A 1 420 ? -21.744 4.126 18.548 1.00 97.62 420 ALA A C 1
ATOM 3259 O O . ALA A 1 420 ? -21.338 5.275 18.715 1.00 97.62 420 ALA A O 1
ATOM 3260 N N . ASP A 1 421 ? -23.047 3.830 18.487 1.00 97.62 421 ASP A N 1
ATOM 3261 C CA . ASP A 1 421 ? -24.106 4.837 18.609 1.00 97.62 421 ASP A CA 1
ATOM 3262 C C . ASP A 1 421 ? -24.059 5.541 19.974 1.00 97.62 421 ASP A C 1
ATOM 3264 O O . ASP A 1 421 ? -24.087 6.771 20.032 1.00 97.62 421 ASP A O 1
ATOM 3268 N N . ASP A 1 422 ? -23.870 4.798 21.070 1.00 97.44 422 ASP A N 1
ATOM 3269 C CA . ASP A 1 422 ? -23.717 5.377 22.410 1.00 97.44 422 ASP A CA 1
ATOM 3270 C C . ASP A 1 422 ? -22.413 6.161 22.578 1.00 97.44 422 ASP A C 1
ATOM 3272 O O . ASP A 1 422 ? -22.392 7.209 23.234 1.00 97.44 422 ASP A O 1
ATOM 3276 N N . TYR A 1 423 ? -21.318 5.657 22.009 1.00 98.06 423 TYR A N 1
ATOM 3277 C CA . TYR A 1 423 ? -20.002 6.273 22.128 1.00 98.06 423 TYR A CA 1
ATOM 3278 C C . TYR A 1 423 ? -19.918 7.582 21.341 1.00 98.06 423 TYR A C 1
ATOM 3280 O O . TYR A 1 423 ? -19.510 8.609 21.884 1.00 98.06 423 TYR A O 1
ATOM 3288 N N . PHE A 1 424 ? -20.336 7.580 20.075 1.00 97.69 424 PHE A N 1
ATOM 3289 C CA . PHE A 1 424 ? -20.321 8.775 19.235 1.00 97.69 424 PHE A CA 1
ATOM 3290 C C . PHE A 1 424 ? -21.531 9.686 19.476 1.00 97.69 424 PHE A C 1
ATOM 3292 O O . PHE A 1 424 ? -21.486 10.850 19.072 1.00 97.69 424 PHE A O 1
ATOM 3299 N N . ASP A 1 425 ? -22.557 9.219 20.200 1.00 97.12 425 ASP A N 1
ATOM 3300 C CA . ASP A 1 425 ? -23.871 9.867 20.325 1.00 97.12 425 ASP A CA 1
ATOM 3301 C C . ASP A 1 425 ? -24.478 10.118 18.939 1.00 97.12 425 ASP A C 1
ATOM 3303 O O . ASP A 1 425 ? -24.850 11.250 18.608 1.00 97.12 425 ASP A O 1
ATOM 3307 N N . TRP A 1 426 ? -24.486 9.059 18.123 1.00 97.12 426 TRP A N 1
ATOM 3308 C CA . TRP A 1 426 ? -25.199 9.001 16.851 1.00 97.12 426 TRP A CA 1
ATOM 3309 C C . TRP A 1 426 ? -26.655 8.619 17.094 1.00 97.12 426 TRP A C 1
ATOM 3311 O O . TRP A 1 426 ? -26.961 7.762 17.920 1.00 97.12 426 TRP A O 1
ATOM 3321 N N . ARG A 1 427 ? -27.557 9.283 16.375 1.00 94.62 427 ARG A N 1
ATOM 3322 C CA . ARG A 1 427 ? -29.003 9.122 16.513 1.00 94.62 427 ARG A CA 1
ATOM 3323 C C . ARG A 1 427 ? -29.660 9.158 15.150 1.00 94.62 427 ARG A C 1
ATOM 3325 O O . ARG A 1 427 ? -29.123 9.721 14.192 1.00 94.62 427 ARG A O 1
ATOM 3332 N N . ASP A 1 428 ? -30.848 8.588 15.092 1.00 93.56 428 ASP A N 1
ATOM 3333 C CA . ASP A 1 428 ? -31.655 8.624 13.884 1.00 93.56 428 ASP A CA 1
ATOM 3334 C C . ASP A 1 428 ? -32.099 10.058 13.580 1.00 93.56 428 ASP A C 1
ATOM 3336 O O . ASP A 1 428 ? -32.286 10.879 14.479 1.00 93.56 428 ASP A O 1
ATOM 3340 N N . GLY A 1 429 ? -32.189 10.382 12.290 1.00 92.31 429 GLY A N 1
ATOM 3341 C CA . GLY A 1 429 ? -32.505 11.731 11.813 1.00 92.31 429 GLY A CA 1
ATOM 3342 C C . GLY A 1 429 ? -31.333 12.722 11.789 1.00 92.31 429 GLY A C 1
ATOM 3343 O O . GLY A 1 429 ? -31.499 13.807 11.240 1.00 92.31 429 GLY A O 1
ATOM 3344 N N . MET A 1 430 ? -30.148 12.375 12.309 1.00 94.50 430 MET A N 1
ATOM 3345 C CA . MET A 1 430 ? -28.967 13.244 12.194 1.00 94.50 430 MET A CA 1
ATOM 3346 C C . MET A 1 430 ? -28.509 13.389 10.735 1.00 94.50 430 MET A C 1
ATOM 3348 O O . MET A 1 430 ? -28.485 12.424 9.957 1.00 94.50 430 MET A O 1
ATOM 3352 N N . SER A 1 431 ? -28.104 14.604 10.373 1.00 93.12 431 SER A N 1
ATOM 3353 C CA . SER A 1 431 ? -27.462 14.914 9.096 1.00 93.12 431 SER A CA 1
ATOM 3354 C C . SER A 1 431 ? -26.045 14.333 9.017 1.00 93.12 431 SER A C 1
ATOM 3356 O O . SER A 1 431 ? -25.406 14.049 10.033 1.00 93.12 431 SER A O 1
ATOM 3358 N N . ASP A 1 432 ? -25.511 14.196 7.801 1.00 90.62 432 ASP A N 1
ATOM 3359 C CA . ASP A 1 432 ? -24.162 13.650 7.573 1.00 90.62 432 ASP A CA 1
ATOM 3360 C C . ASP A 1 432 ? -23.090 14.480 8.279 1.00 90.62 432 ASP A C 1
ATOM 3362 O O . ASP A 1 432 ? -22.153 13.931 8.853 1.00 90.62 432 ASP A O 1
ATOM 3366 N N . LEU A 1 433 ? -23.257 15.806 8.295 1.00 90.75 433 LEU A N 1
ATOM 3367 C CA . LEU A 1 433 ? -22.337 16.713 8.972 1.00 90.75 433 LEU A CA 1
ATOM 3368 C C . LEU A 1 433 ? -22.353 16.500 10.492 1.00 90.75 433 LEU A C 1
ATOM 3370 O O . LEU A 1 433 ? -21.292 16.480 11.113 1.00 90.75 433 LEU A O 1
ATOM 3374 N N . GLU A 1 434 ? -23.525 16.310 11.101 1.00 94.38 434 GLU A N 1
ATOM 3375 C CA . GLU A 1 434 ? -23.617 16.033 12.539 1.00 94.38 434 GLU A CA 1
ATOM 3376 C C . GLU A 1 434 ? -22.991 14.681 12.895 1.00 94.38 434 GLU A C 1
ATOM 3378 O O . GLU A 1 434 ? -22.240 14.590 13.871 1.00 94.38 434 GLU A O 1
ATOM 3383 N N . LEU A 1 435 ? -23.249 13.645 12.087 1.00 95.19 435 LEU A N 1
ATOM 3384 C CA . LEU A 1 435 ? -22.632 12.328 12.245 1.00 95.19 435 LEU A CA 1
ATOM 3385 C C . LEU A 1 435 ? -21.101 12.411 12.112 1.00 95.19 435 LEU A C 1
ATOM 3387 O O . LEU A 1 435 ? -20.383 11.816 12.917 1.00 95.19 435 LEU A O 1
ATOM 3391 N N . LEU A 1 436 ? -20.596 13.176 11.141 1.00 93.44 436 LEU A N 1
ATOM 3392 C CA . LEU A 1 436 ? -19.166 13.368 10.891 1.00 93.44 436 LEU A CA 1
ATOM 3393 C C . LEU A 1 436 ? -18.469 14.111 12.041 1.00 93.44 436 LEU A C 1
ATOM 3395 O O . LEU A 1 436 ? -17.412 13.690 12.510 1.00 93.44 436 LEU A O 1
ATOM 3399 N N . ILE A 1 437 ? -19.073 15.193 12.540 1.00 93.56 437 ILE A N 1
ATOM 3400 C CA . ILE A 1 437 ? -18.555 15.943 13.697 1.00 93.56 437 ILE A CA 1
ATOM 3401 C C . ILE A 1 437 ? -18.512 15.041 14.932 1.00 93.56 437 ILE A C 1
ATOM 3403 O O . ILE A 1 437 ? -17.528 15.040 15.672 1.00 93.56 437 ILE A O 1
ATOM 3407 N N . ALA A 1 438 ? -19.571 14.259 15.151 1.00 95.81 438 ALA A N 1
ATOM 3408 C CA . ALA A 1 438 ? -19.642 13.279 16.225 1.00 95.81 438 ALA A CA 1
ATOM 3409 C C . ALA A 1 438 ? -18.526 12.234 16.134 1.00 95.81 438 ALA A C 1
ATOM 3411 O O . ALA A 1 438 ? -17.866 11.959 17.138 1.00 95.81 438 ALA A O 1
ATOM 3412 N N . PHE A 1 439 ? -18.285 11.712 14.931 1.00 95.75 439 PHE A N 1
ATOM 3413 C CA . PHE A 1 439 ? -17.234 10.742 14.661 1.00 95.75 439 PHE A CA 1
ATOM 3414 C C . PHE A 1 439 ? -15.858 11.287 15.045 1.00 95.75 439 PHE A C 1
ATOM 3416 O O . PHE A 1 439 ? -15.207 10.727 15.921 1.00 95.75 439 PHE A O 1
ATOM 3423 N N . PHE A 1 440 ? -15.439 12.422 14.476 1.00 92.81 440 PHE A N 1
ATOM 3424 C CA . PHE A 1 440 ? -14.109 12.978 14.746 1.00 92.81 440 PHE A CA 1
ATOM 3425 C C . PHE A 1 440 ? -13.923 13.426 16.202 1.00 92.81 440 PHE A C 1
ATOM 3427 O O . PHE A 1 440 ? -12.849 13.223 16.769 1.00 92.81 440 PHE A O 1
ATOM 3434 N N . ALA A 1 441 ? -14.968 13.976 16.835 1.00 93.75 441 ALA A N 1
ATOM 3435 C CA . ALA A 1 441 ? -14.926 14.372 18.244 1.00 93.75 441 ALA A CA 1
ATOM 3436 C C . ALA A 1 441 ? -14.795 13.178 19.206 1.00 93.75 441 ALA A C 1
ATOM 3438 O O . ALA A 1 441 ? -14.236 13.329 20.294 1.00 93.75 441 ALA A O 1
ATOM 3439 N N . GLY A 1 442 ? -15.331 12.011 18.828 1.00 95.00 442 GLY A N 1
ATOM 3440 C CA . GLY A 1 442 ? -15.156 10.768 19.582 1.00 95.00 442 GLY A CA 1
ATOM 3441 C C . GLY A 1 442 ? -13.840 10.062 19.255 1.00 95.00 442 GLY A C 1
ATOM 3442 O O . GLY A 1 442 ? -13.194 9.539 20.152 1.00 95.00 442 GLY A O 1
ATOM 3443 N N . LEU A 1 443 ? -13.424 10.084 17.987 1.00 94.12 443 LEU A N 1
ATOM 3444 C CA . LEU A 1 443 ? -12.230 9.400 17.500 1.00 94.12 443 LEU A CA 1
ATOM 3445 C C . LEU A 1 443 ? -10.959 9.940 18.165 1.00 94.12 443 LEU A C 1
ATOM 3447 O O . LEU A 1 443 ? -10.160 9.164 18.672 1.00 94.12 443 LEU A O 1
ATOM 3451 N N . SER A 1 444 ? -10.791 11.265 18.214 1.00 93.31 444 SER A N 1
ATOM 3452 C CA . SER A 1 444 ? -9.651 11.900 18.883 1.00 93.31 444 SER A CA 1
ATOM 3453 C C . SER A 1 444 ? -10.126 13.007 19.828 1.00 93.31 444 SER A C 1
ATOM 3455 O O . SER A 1 444 ? -10.202 14.169 19.432 1.00 93.31 444 SER A O 1
ATOM 3457 N N . PRO A 1 445 ? -10.453 12.683 21.091 1.00 92.38 445 PRO A N 1
ATOM 3458 C CA . PRO A 1 445 ? -11.133 13.605 22.004 1.00 92.38 445 PRO A CA 1
ATOM 3459 C C . PRO A 1 445 ? -10.388 14.906 22.321 1.00 92.38 445 PRO A C 1
ATOM 3461 O O . PRO A 1 445 ? -11.037 15.900 22.645 1.00 92.38 445 PRO A O 1
ATOM 3464 N N . THR A 1 446 ? -9.055 14.898 22.267 1.00 89.62 446 THR A N 1
ATOM 3465 C CA . THR A 1 446 ? -8.191 16.061 22.542 1.00 89.62 446 THR A CA 1
ATOM 3466 C C . THR A 1 446 ? -7.716 16.780 21.280 1.00 89.62 446 THR A C 1
ATOM 3468 O O . THR A 1 446 ? -7.139 17.862 21.383 1.00 89.62 446 THR A O 1
ATOM 3471 N N . LEU A 1 447 ? -7.982 16.211 20.095 1.00 89.75 447 LEU A N 1
ATOM 3472 C CA . LEU A 1 447 ? -7.704 16.790 18.776 1.00 89.75 447 LEU A CA 1
ATOM 3473 C C . LEU A 1 447 ? -6.286 17.408 18.634 1.00 89.75 447 LEU A C 1
ATOM 3475 O O . LEU A 1 447 ? -6.156 18.540 18.160 1.00 89.75 447 LEU A O 1
ATOM 3479 N N . PRO A 1 448 ? -5.196 16.700 19.001 1.00 90.25 448 PRO A N 1
ATOM 3480 C CA . PRO A 1 448 ? -3.848 17.280 19.063 1.00 90.25 448 PRO A CA 1
ATOM 3481 C C . PRO A 1 448 ? -3.351 17.796 17.702 1.00 90.25 448 PRO A C 1
ATOM 3483 O O . PRO A 1 448 ? -2.678 18.825 17.630 1.00 90.25 448 PRO A O 1
ATOM 3486 N N . HIS A 1 449 ? -3.761 17.136 16.619 1.00 90.50 449 HIS A N 1
ATOM 3487 C CA . HIS A 1 449 ? -3.438 17.498 15.240 1.00 90.50 449 HIS A CA 1
ATOM 3488 C C . HIS A 1 449 ? -3.878 18.917 14.838 1.00 90.50 449 HIS A C 1
ATOM 3490 O O . HIS A 1 449 ? -3.267 19.514 13.952 1.00 90.50 449 HIS A O 1
ATOM 3496 N N . LEU A 1 450 ? -4.877 19.506 15.511 1.00 90.62 450 LEU A N 1
ATOM 3497 C CA . LEU A 1 450 ? -5.308 20.885 15.247 1.00 90.62 450 LEU A CA 1
ATOM 3498 C C . LEU A 1 450 ? -4.221 21.928 15.547 1.00 90.62 450 LEU A C 1
ATOM 3500 O O . LEU A 1 450 ? -4.337 23.066 15.106 1.00 90.62 450 LEU A O 1
ATOM 3504 N N . ARG A 1 451 ? -3.156 21.561 16.273 1.00 91.19 451 ARG A N 1
ATOM 3505 C CA . ARG A 1 451 ? -2.023 22.455 16.560 1.00 91.19 451 ARG A CA 1
ATOM 3506 C C . ARG A 1 451 ? -1.137 22.737 15.344 1.00 91.19 451 ARG A C 1
ATOM 3508 O O . ARG A 1 451 ? -0.396 23.713 15.374 1.00 91.19 451 ARG A O 1
ATOM 3515 N N . TYR A 1 452 ? -1.172 21.886 14.319 1.00 92.62 452 TYR A N 1
ATOM 3516 C CA . TYR A 1 452 ? -0.317 22.012 13.130 1.00 92.62 452 TYR A CA 1
ATOM 3517 C C . TYR A 1 452 ? -1.054 21.785 11.805 1.00 92.62 452 TYR A C 1
ATOM 3519 O O . TYR A 1 452 ? -0.491 22.034 10.742 1.00 92.62 452 TYR A O 1
ATOM 3527 N N . MET A 1 453 ? -2.293 21.294 11.837 1.00 90.50 453 MET A N 1
ATOM 3528 C CA . MET A 1 453 ? -3.101 21.140 10.634 1.00 90.50 453 MET A CA 1
ATOM 3529 C C . MET A 1 453 ? -3.633 22.498 10.176 1.00 90.50 453 MET A C 1
ATOM 3531 O O . MET A 1 453 ? -4.271 23.203 10.951 1.00 90.50 453 MET A O 1
ATOM 3535 N N . ASP A 1 454 ? -3.418 22.828 8.903 1.00 87.38 454 ASP A N 1
ATOM 3536 C CA . ASP A 1 454 ? -4.003 24.010 8.271 1.00 87.38 454 ASP A CA 1
ATOM 3537 C C . ASP A 1 454 ? -5.500 23.778 7.975 1.00 87.38 454 ASP A C 1
ATOM 3539 O O . ASP A 1 454 ? -5.829 22.958 7.107 1.00 87.38 454 ASP A O 1
ATOM 3543 N N . PRO A 1 455 ? -6.425 24.491 8.648 1.00 82.50 455 PRO A N 1
ATOM 3544 C CA . PRO A 1 455 ? -7.857 24.327 8.420 1.00 82.50 455 PRO A CA 1
ATOM 3545 C C . PRO A 1 455 ? -8.295 24.722 7.005 1.00 82.50 455 PRO A C 1
ATOM 3547 O O . PRO A 1 455 ? -9.299 24.201 6.528 1.00 82.50 455 PRO A O 1
ATOM 3550 N N . ALA A 1 456 ? -7.557 25.599 6.312 1.00 83.56 456 ALA A N 1
ATOM 3551 C CA . ALA A 1 456 ? -7.894 26.031 4.952 1.00 83.56 456 ALA A CA 1
ATOM 3552 C C . ALA A 1 456 ? -7.709 24.919 3.905 1.00 83.56 456 ALA A C 1
ATOM 3554 O O . ALA A 1 456 ? -8.200 25.029 2.783 1.00 83.56 456 ALA A O 1
ATOM 3555 N N . ARG A 1 457 ? -7.008 23.835 4.261 1.00 84.88 457 ARG A N 1
ATOM 3556 C CA . ARG A 1 457 ? -6.802 22.653 3.409 1.00 84.88 457 ARG A CA 1
ATOM 3557 C C . ARG A 1 457 ? -7.851 21.561 3.617 1.00 84.88 457 ARG A C 1
ATOM 3559 O O . ARG A 1 457 ? -7.751 20.510 2.985 1.00 84.88 457 ARG A O 1
ATOM 3566 N N . VAL A 1 458 ? -8.826 21.785 4.498 1.00 82.06 458 VAL A N 1
ATOM 3567 C CA . VAL A 1 458 ? -9.954 20.877 4.716 1.00 82.06 458 VAL A CA 1
ATOM 3568 C C . VAL A 1 458 ? -11.134 21.358 3.881 1.00 82.06 458 VAL A C 1
ATOM 3570 O O . VAL A 1 458 ? -11.744 22.381 4.180 1.00 82.06 458 VAL A O 1
ATOM 3573 N N . ASP A 1 459 ? -11.469 20.596 2.847 1.00 80.81 459 ASP A N 1
ATOM 3574 C CA . ASP A 1 459 ? -12.624 20.837 1.992 1.00 80.81 459 ASP A CA 1
ATOM 3575 C C . ASP A 1 459 ? -13.687 19.771 2.263 1.00 80.81 459 ASP A C 1
ATOM 3577 O O . ASP A 1 459 ? -13.643 18.648 1.755 1.00 80.81 459 ASP A O 1
ATOM 3581 N N . LEU A 1 460 ? -14.659 20.138 3.096 1.00 76.06 460 LEU A N 1
ATOM 3582 C CA . LEU A 1 460 ? -15.779 19.267 3.440 1.00 76.06 460 LEU A CA 1
ATOM 3583 C C . LEU A 1 460 ? -16.745 19.058 2.269 1.00 76.06 460 LEU A C 1
ATOM 3585 O O . LEU A 1 460 ? -17.459 18.064 2.277 1.00 76.06 460 LEU A O 1
ATOM 3589 N N . ALA A 1 461 ? -16.805 19.968 1.291 1.00 73.06 461 ALA A N 1
ATOM 3590 C CA . ALA A 1 461 ? -17.697 19.823 0.142 1.00 73.06 461 ALA A CA 1
ATOM 3591 C C . ALA A 1 461 ? -17.118 18.839 -0.881 1.00 73.06 461 ALA A C 1
ATOM 3593 O O . ALA A 1 461 ? -17.850 18.023 -1.432 1.00 73.06 461 ALA A O 1
ATOM 3594 N N . ALA A 1 462 ? -15.800 18.881 -1.088 1.00 75.00 462 ALA A N 1
ATOM 3595 C CA . ALA A 1 462 ? -15.090 17.949 -1.957 1.00 75.00 462 ALA A CA 1
ATOM 3596 C C . ALA A 1 462 ? -14.663 16.645 -1.257 1.00 75.00 462 ALA A C 1
ATOM 3598 O O . ALA A 1 462 ? -13.987 15.832 -1.886 1.00 75.00 462 ALA A O 1
ATOM 3599 N N . HIS A 1 463 ? -15.004 16.456 0.025 1.00 81.44 463 HIS A N 1
ATOM 3600 C CA . HIS A 1 463 ? -14.570 15.314 0.844 1.00 81.44 463 HIS A CA 1
ATOM 3601 C C . HIS A 1 463 ? -13.039 15.130 0.841 1.00 81.44 463 HIS A C 1
ATOM 3603 O O . HIS A 1 463 ? -12.510 14.031 0.672 1.00 81.44 463 HIS A O 1
ATOM 3609 N N . ARG A 1 464 ? -12.293 16.230 1.004 1.00 81.12 464 ARG A N 1
ATOM 3610 C CA . ARG A 1 464 ? -10.824 16.243 0.967 1.00 81.12 464 ARG A CA 1
ATOM 3611 C C . ARG A 1 464 ? -10.245 16.849 2.236 1.00 81.12 464 ARG A C 1
ATOM 3613 O O . ARG A 1 464 ? -10.685 17.886 2.720 1.00 81.12 464 ARG A O 1
ATOM 3620 N N . GLY A 1 465 ? -9.197 16.216 2.745 1.00 83.62 465 GLY A N 1
ATOM 3621 C CA . GLY A 1 465 ? -8.404 16.725 3.857 1.00 83.62 465 GLY A CA 1
ATOM 3622 C C . GLY A 1 465 ? -6.933 16.346 3.703 1.00 83.62 465 GLY A C 1
ATOM 3623 O O . GLY A 1 465 ? -6.606 15.414 2.956 1.00 83.62 465 GLY A O 1
ATOM 3624 N N . PRO A 1 466 ? -6.026 17.060 4.387 1.00 89.38 466 PRO A N 1
ATOM 3625 C CA . PRO A 1 466 ? -4.614 16.720 4.385 1.00 89.38 466 PRO A CA 1
ATOM 3626 C C . PRO A 1 466 ? -4.408 15.339 5.011 1.00 89.38 466 PRO A C 1
ATOM 3628 O O . PRO A 1 466 ? -4.999 14.995 6.032 1.00 89.38 466 PRO A O 1
ATOM 3631 N N . SER A 1 467 ? -3.548 14.535 4.394 1.00 90.69 467 SER A N 1
ATOM 3632 C CA . SER A 1 467 ? -3.224 13.198 4.878 1.00 90.69 467 SER A CA 1
ATOM 3633 C C . SER A 1 467 ? -1.781 12.856 4.537 1.00 90.69 467 SER A C 1
ATOM 3635 O O . SER A 1 467 ? -1.293 13.185 3.453 1.00 90.69 467 SER A O 1
ATOM 3637 N N . VAL A 1 468 ? -1.099 12.196 5.469 1.00 94.50 468 VAL A N 1
ATOM 3638 C CA . VAL A 1 468 ? 0.314 11.822 5.358 1.00 94.50 468 VAL A CA 1
ATOM 3639 C C . VAL A 1 468 ? 0.482 10.317 5.538 1.00 94.50 468 VAL A C 1
ATOM 3641 O O . VAL A 1 468 ? -0.223 9.683 6.326 1.00 94.50 468 VAL A O 1
ATOM 3644 N N . ASN A 1 469 ? 1.449 9.736 4.824 1.00 96.19 469 ASN A N 1
ATOM 3645 C CA . ASN A 1 469 ? 1.706 8.295 4.871 1.00 96.19 469 ASN A CA 1
ATOM 3646 C C . ASN A 1 469 ? 2.076 7.798 6.277 1.00 96.19 469 ASN A C 1
ATOM 3648 O O . ASN A 1 469 ? 1.676 6.709 6.673 1.00 96.19 469 ASN A O 1
ATOM 3652 N N . SER A 1 470 ? 2.822 8.601 7.048 1.00 95.56 470 SER A N 1
ATOM 3653 C CA . SER A 1 470 ? 3.276 8.212 8.389 1.00 95.56 470 SER A CA 1
ATOM 3654 C C . SER A 1 470 ? 2.108 7.881 9.320 1.00 95.56 470 SER A C 1
ATOM 3656 O O . SER A 1 470 ? 2.173 6.901 10.055 1.00 95.56 470 SER A O 1
ATOM 3658 N N . ALA A 1 471 ? 1.026 8.660 9.246 1.00 96.56 471 ALA A N 1
ATOM 3659 C CA . ALA A 1 471 ? -0.186 8.413 10.016 1.00 96.56 471 ALA A CA 1
ATOM 3660 C C . ALA A 1 471 ? -0.894 7.136 9.546 1.00 96.56 471 ALA A C 1
ATOM 3662 O O . ALA A 1 471 ? -1.297 6.323 10.369 1.00 96.56 471 ALA A O 1
ATOM 3663 N N . CYS A 1 472 ? -0.977 6.910 8.230 1.00 96.81 472 CYS A N 1
ATOM 3664 C CA . CYS A 1 472 ? -1.613 5.714 7.675 1.00 96.81 472 CYS A CA 1
ATOM 3665 C C . CYS A 1 472 ? -0.882 4.420 8.082 1.00 96.81 472 CYS A C 1
ATOM 3667 O O . CYS A 1 472 ? -1.519 3.434 8.449 1.00 96.81 472 CYS A O 1
ATOM 3669 N N . LEU A 1 473 ? 0.455 4.437 8.076 1.00 97.06 473 LEU A N 1
ATOM 3670 C CA . LEU A 1 473 ? 1.280 3.320 8.549 1.00 97.06 473 LEU A CA 1
ATOM 3671 C C . LEU A 1 473 ? 1.126 3.087 10.056 1.00 97.06 473 LEU A C 1
ATOM 3673 O O . LEU A 1 473 ? 1.046 1.941 10.498 1.00 97.06 473 LEU A O 1
ATOM 3677 N N . LEU A 1 474 ? 1.044 4.162 10.844 1.00 97.50 474 LEU A N 1
ATOM 3678 C CA . LEU A 1 474 ? 0.800 4.063 12.280 1.00 97.50 474 LEU A CA 1
ATOM 3679 C C . LEU A 1 474 ? -0.575 3.441 12.572 1.00 97.50 474 LEU A C 1
ATOM 3681 O O . LEU A 1 474 ? -0.667 2.531 13.396 1.00 97.50 474 LEU A O 1
ATOM 3685 N N . CYS A 1 475 ? -1.621 3.863 11.854 1.00 98.06 475 CYS A N 1
ATOM 3686 C CA . CYS A 1 475 ? -2.941 3.238 11.920 1.00 98.06 475 CYS A CA 1
ATOM 3687 C C . CYS A 1 475 ? -2.864 1.744 11.606 1.00 98.06 475 CYS A C 1
ATOM 3689 O O . CYS A 1 475 ? -3.458 0.945 12.324 1.00 98.06 475 CYS A O 1
ATOM 3691 N N . ALA A 1 476 ? -2.110 1.349 10.575 1.00 97.56 476 ALA A N 1
ATOM 3692 C CA . ALA A 1 476 ? -1.956 -0.055 10.209 1.00 97.56 476 ALA A CA 1
ATOM 3693 C C . ALA A 1 476 ? -1.349 -0.898 11.334 1.00 97.56 476 ALA A C 1
ATOM 3695 O O . ALA A 1 476 ? -1.887 -1.962 11.642 1.00 97.56 476 ALA A O 1
ATOM 3696 N N . GLY A 1 477 ? -0.294 -0.402 11.986 1.00 97.75 477 GLY A N 1
ATOM 3697 C CA . GLY A 1 477 ? 0.313 -1.073 13.136 1.00 97.75 477 GLY A CA 1
ATOM 3698 C C . GLY A 1 477 ? -0.648 -1.203 14.321 1.00 97.75 477 GLY A C 1
ATOM 3699 O O . GLY A 1 477 ? -0.802 -2.297 14.867 1.00 97.75 477 GLY A O 1
ATOM 3700 N N . LEU A 1 478 ? -1.341 -0.115 14.681 1.00 97.75 478 LEU A N 1
ATOM 3701 C CA . LEU A 1 478 ? -2.292 -0.107 15.799 1.00 97.75 478 LEU A CA 1
ATOM 3702 C C . LEU A 1 478 ? -3.486 -1.036 15.546 1.00 97.75 478 LEU A C 1
ATOM 3704 O O . LEU A 1 478 ? -3.782 -1.888 16.379 1.00 97.75 478 LEU A O 1
ATOM 3708 N N . ALA A 1 479 ? -4.141 -0.916 14.387 1.00 98.19 479 ALA A N 1
ATOM 3709 C CA . ALA A 1 479 ? -5.333 -1.705 14.081 1.00 98.19 479 ALA A CA 1
ATOM 3710 C C . ALA A 1 479 ? -5.014 -3.196 13.962 1.00 98.19 479 ALA A C 1
ATOM 3712 O O . ALA A 1 479 ? -5.737 -4.025 14.499 1.00 98.19 479 ALA A O 1
ATOM 3713 N N . THR A 1 480 ? -3.905 -3.541 13.299 1.00 98.19 480 THR A N 1
ATOM 3714 C CA . THR A 1 480 ? -3.477 -4.940 13.154 1.00 98.19 480 THR A CA 1
ATOM 3715 C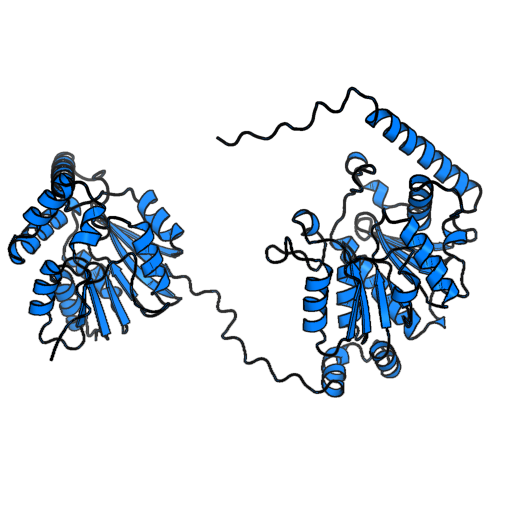 C . THR A 1 480 ? -3.190 -5.568 14.515 1.00 98.19 480 THR A C 1
ATOM 3717 O O . THR A 1 480 ? -3.623 -6.687 14.773 1.00 98.19 480 THR A O 1
ATOM 3720 N N . THR A 1 481 ? -2.511 -4.835 15.402 1.00 97.69 481 THR A N 1
ATOM 3721 C CA . THR A 1 481 ? -2.227 -5.299 16.768 1.00 97.69 481 THR A CA 1
ATOM 3722 C C . THR A 1 481 ? -3.518 -5.562 17.544 1.00 97.69 481 THR A C 1
ATOM 3724 O O . THR A 1 481 ? -3.649 -6.608 18.175 1.00 97.69 481 THR A O 1
ATOM 3727 N N . GLU A 1 482 ? -4.499 -4.660 17.464 1.00 98.19 482 GLU A N 1
ATOM 3728 C CA . GLU A 1 482 ? -5.775 -4.848 18.160 1.00 98.19 482 GLU A CA 1
ATOM 3729 C C . GLU A 1 482 ? -6.659 -5.928 17.532 1.00 98.19 482 GLU A C 1
ATOM 3731 O O . GLU A 1 482 ? -7.348 -6.630 18.264 1.00 98.19 482 GLU A O 1
ATOM 3736 N N . ILE A 1 483 ? -6.615 -6.135 16.212 1.00 98.44 483 ILE A N 1
ATOM 3737 C CA . ILE A 1 483 ? -7.295 -7.274 15.579 1.00 98.44 483 ILE A CA 1
ATOM 3738 C C . ILE A 1 483 ? -6.703 -8.589 16.071 1.00 98.44 483 ILE A C 1
ATOM 3740 O O . ILE A 1 483 ? -7.452 -9.482 16.456 1.00 98.44 483 ILE A O 1
ATOM 3744 N N . VAL A 1 484 ? -5.372 -8.703 16.109 1.00 97.81 484 VAL A N 1
ATOM 3745 C CA . VAL A 1 484 ? -4.703 -9.893 16.651 1.00 97.81 484 VAL A CA 1
ATOM 3746 C C . VAL A 1 484 ? -5.146 -10.120 18.093 1.00 97.81 484 VAL A C 1
ATOM 3748 O O . VAL A 1 484 ? -5.606 -11.212 18.407 1.00 97.81 484 VAL A O 1
ATOM 3751 N N . ARG A 1 485 ? -5.131 -9.076 18.932 1.00 97.12 485 ARG A N 1
ATOM 3752 C CA . ARG A 1 485 ? -5.633 -9.144 20.310 1.00 97.12 485 ARG A CA 1
ATOM 3753 C C . ARG A 1 485 ? -7.084 -9.625 20.371 1.00 97.12 485 ARG A C 1
ATOM 3755 O O . ARG A 1 485 ? -7.362 -10.567 21.098 1.00 97.12 485 ARG A O 1
ATOM 3762 N N . CYS A 1 486 ? -7.993 -9.045 19.587 1.00 97.38 486 CYS A N 1
ATOM 3763 C CA . CYS A 1 486 ? -9.403 -9.447 19.571 1.00 97.38 486 CYS A CA 1
ATOM 3764 C C . CYS A 1 486 ? -9.594 -10.921 19.176 1.00 97.38 486 CYS A C 1
ATOM 3766 O O . CYS A 1 486 ? -10.488 -11.577 19.701 1.00 97.38 486 CYS A O 1
ATOM 3768 N N . LEU A 1 487 ? -8.764 -11.447 18.272 1.00 97.75 487 LEU A N 1
ATOM 3769 C CA . LEU A 1 487 ? -8.873 -12.822 17.779 1.00 97.75 487 LEU A CA 1
ATOM 3770 C C . LEU A 1 487 ? -8.185 -13.853 18.684 1.00 97.75 487 LEU A C 1
ATOM 3772 O O . LEU A 1 487 ? -8.581 -15.020 18.698 1.00 97.75 487 LEU A O 1
ATOM 3776 N N . THR A 1 488 ? -7.129 -13.464 19.403 1.00 96.75 488 THR A N 1
ATOM 3777 C CA . THR A 1 488 ? -6.285 -14.413 20.147 1.00 96.75 488 THR A CA 1
ATOM 3778 C C . THR A 1 488 ? -6.400 -14.288 21.659 1.00 96.75 488 THR A C 1
ATOM 3780 O O . THR A 1 488 ? -6.246 -15.294 22.348 1.00 96.75 488 THR A O 1
ATOM 3783 N N . GLU A 1 489 ? -6.657 -13.080 22.161 1.00 94.81 489 GLU A N 1
ATOM 3784 C CA . GLU A 1 489 ? -6.670 -12.686 23.579 1.00 94.81 489 GLU A CA 1
ATOM 3785 C C . GLU A 1 489 ? -7.810 -11.668 23.838 1.00 94.81 489 GLU A C 1
ATOM 3787 O O . GLU A 1 489 ? -7.555 -10.522 24.237 1.00 94.81 489 GLU A O 1
ATOM 3792 N N . PRO A 1 490 ? -9.079 -12.029 23.542 1.00 93.31 490 PRO A N 1
ATOM 3793 C CA . PRO A 1 490 ? -10.207 -11.091 23.556 1.00 93.31 490 PRO A CA 1
ATOM 3794 C C . PRO A 1 490 ? -10.452 -10.447 24.928 1.00 93.31 490 PRO A C 1
ATOM 3796 O O . PRO A 1 490 ? -10.934 -9.319 25.003 1.00 93.31 490 PRO A O 1
ATOM 3799 N N . ASP A 1 491 ? -10.078 -11.127 26.010 1.00 93.06 491 ASP A N 1
ATOM 3800 C CA . ASP A 1 491 ? -10.149 -10.650 27.393 1.00 93.06 491 ASP A CA 1
ATOM 3801 C C . ASP A 1 491 ? -9.232 -9.447 27.672 1.00 93.06 491 ASP A C 1
ATOM 3803 O O . ASP A 1 491 ? -9.500 -8.654 28.576 1.00 93.06 491 ASP A O 1
ATOM 3807 N N . GLN A 1 492 ? -8.176 -9.267 26.874 1.00 93.44 492 GLN A N 1
ATOM 3808 C CA . GLN A 1 492 ? -7.269 -8.127 26.994 1.00 93.44 492 GLN A CA 1
ATOM 3809 C C . GLN A 1 492 ? -7.689 -6.920 26.150 1.00 93.44 492 GLN A C 1
ATOM 3811 O O . GLN A 1 492 ? -7.085 -5.847 26.281 1.00 93.44 492 GLN A O 1
ATOM 3816 N N . ALA A 1 493 ? -8.675 -7.071 25.259 1.00 92.94 493 ALA A N 1
ATOM 3817 C CA . ALA A 1 493 ? -9.166 -5.965 24.450 1.00 92.94 493 ALA A CA 1
ATOM 3818 C C . ALA A 1 493 ? -9.726 -4.855 25.352 1.00 92.94 493 ALA A C 1
ATOM 3820 O O . ALA A 1 493 ? -10.376 -5.104 26.368 1.00 92.94 493 ALA A O 1
ATOM 3821 N N . ARG A 1 494 ? -9.478 -3.596 24.979 1.00 95.12 494 ARG A N 1
ATOM 3822 C CA . ARG A 1 494 ? -9.991 -2.426 25.705 1.00 95.12 494 ARG A CA 1
ATOM 3823 C C . ARG A 1 494 ? -11.087 -1.756 24.884 1.00 95.12 494 ARG A C 1
ATOM 3825 O O . ARG A 1 494 ? -10.797 -0.777 24.196 1.00 95.12 494 ARG A O 1
ATOM 3832 N N . PRO A 1 495 ? -12.334 -2.257 24.930 1.00 97.12 495 PRO A N 1
ATOM 3833 C CA . PRO A 1 495 ? -13.409 -1.666 24.155 1.00 97.12 495 PRO A CA 1
ATOM 3834 C C . PRO A 1 495 ? -13.771 -0.264 24.655 1.00 97.12 495 PRO A C 1
ATOM 3836 O O . PRO A 1 495 ? -13.445 0.138 25.785 1.00 97.12 495 PRO A O 1
ATOM 3839 N N . ALA A 1 496 ? -14.503 0.466 23.811 1.00 96.94 496 ALA A N 1
ATOM 3840 C CA . ALA A 1 496 ? -15.217 1.679 24.172 1.00 96.94 496 ALA A CA 1
ATOM 3841 C C . ALA A 1 496 ? -15.904 1.483 25.543 1.00 96.94 496 ALA A C 1
ATOM 3843 O O . ALA A 1 496 ? -16.579 0.471 25.760 1.00 96.94 496 ALA A O 1
ATOM 3844 N N . PRO A 1 497 ? -15.702 2.405 26.504 1.00 96.81 497 PRO A N 1
ATOM 3845 C CA . PRO A 1 497 ? -15.356 3.811 26.294 1.00 96.81 497 PRO A CA 1
ATOM 3846 C C . PRO A 1 497 ? -13.859 4.161 26.243 1.00 96.81 497 PRO A C 1
ATOM 3848 O O . PRO A 1 497 ? -13.530 5.352 26.257 1.00 96.81 497 PRO A O 1
ATOM 3851 N N . HIS A 1 498 ? -12.950 3.183 26.234 1.00 97.44 498 HIS A N 1
ATOM 3852 C CA . HIS A 1 498 ? -11.520 3.469 26.121 1.00 97.44 498 HIS A CA 1
ATOM 3853 C C . HIS A 1 498 ? -11.169 4.051 24.753 1.00 97.44 498 HIS A C 1
ATOM 3855 O O . HIS A 1 498 ? -11.719 3.638 23.735 1.00 97.44 498 HIS A O 1
ATOM 3861 N N . TYR A 1 499 ? -10.232 4.993 24.742 1.00 96.62 499 TYR A N 1
ATOM 3862 C CA . TYR A 1 499 ? -9.646 5.524 23.519 1.00 96.62 499 TYR A CA 1
ATOM 3863 C C . TYR A 1 499 ? -8.138 5.682 23.681 1.00 96.62 499 TYR A C 1
ATOM 3865 O O . TYR A 1 499 ? -7.642 5.915 24.789 1.00 96.62 499 TYR A O 1
ATOM 3873 N N . THR A 1 500 ? -7.433 5.609 22.556 1.00 97.12 500 THR A N 1
ATOM 3874 C CA . THR A 1 500 ? -5.997 5.876 22.467 1.00 97.12 500 THR A CA 1
ATOM 3875 C C . THR A 1 500 ? -5.741 6.775 21.268 1.00 97.12 500 THR A C 1
ATOM 3877 O O . THR A 1 500 ? -6.111 6.435 20.154 1.00 97.12 500 THR A O 1
ATOM 3880 N N . THR A 1 501 ? -5.094 7.917 21.469 1.00 96.50 501 THR A N 1
ATOM 3881 C CA . THR A 1 501 ? -4.561 8.769 20.402 1.00 96.50 501 THR A CA 1
ATOM 3882 C C . THR A 1 501 ? -3.059 8.898 20.597 1.00 96.50 501 THR A C 1
ATOM 3884 O O . THR A 1 501 ? -2.598 9.326 21.653 1.00 96.50 501 THR A O 1
ATOM 3887 N N . TYR A 1 502 ? -2.285 8.563 19.571 1.00 96.62 502 TYR A N 1
ATOM 3888 C CA . TYR A 1 502 ? -0.844 8.783 19.558 1.00 96.62 502 TYR A CA 1
ATOM 3889 C C . TYR A 1 502 ? -0.470 9.726 18.419 1.00 96.62 502 TYR A C 1
ATOM 3891 O O . TYR A 1 502 ? -0.787 9.458 17.263 1.00 96.62 502 TYR A O 1
ATOM 3899 N N . ASP A 1 503 ? 0.214 10.821 18.743 1.00 96.62 503 ASP A N 1
ATOM 3900 C CA . ASP A 1 503 ? 0.753 11.773 17.774 1.00 96.62 503 ASP A CA 1
ATOM 3901 C C . ASP A 1 503 ? 2.288 11.792 17.882 1.00 96.62 503 ASP A C 1
ATOM 3903 O O . ASP A 1 503 ? 2.833 12.362 18.834 1.00 96.62 503 ASP A O 1
ATOM 3907 N N . PRO A 1 504 ? 3.014 11.169 16.935 1.00 96.31 504 PRO A N 1
ATOM 3908 C CA . PRO A 1 504 ? 4.471 11.115 16.969 1.00 96.31 504 PRO A CA 1
ATOM 3909 C C . PRO A 1 504 ? 5.127 12.461 16.630 1.00 96.31 504 PRO A C 1
ATOM 3911 O O . PRO A 1 504 ? 6.276 12.679 17.012 1.00 96.31 504 PRO A O 1
ATOM 3914 N N . TYR A 1 505 ? 4.424 13.369 15.944 1.00 96.25 505 TYR A N 1
ATOM 3915 C CA . TYR A 1 505 ? 4.950 14.691 15.600 1.00 96.25 505 TYR A CA 1
ATOM 3916 C C . TYR A 1 505 ? 4.995 15.592 16.835 1.00 96.25 505 TYR A C 1
ATOM 3918 O O . TYR A 1 505 ? 6.017 16.214 17.119 1.00 96.25 505 TYR A O 1
ATOM 3926 N N . LEU A 1 506 ? 3.920 15.584 17.625 1.00 95.94 506 LEU A N 1
ATOM 3927 C CA . LEU A 1 506 ? 3.861 16.282 18.912 1.00 95.94 506 LEU A CA 1
ATOM 3928 C C . LEU A 1 506 ? 4.462 15.476 20.069 1.00 95.94 506 LEU A C 1
ATOM 3930 O O . LEU A 1 506 ? 4.643 16.018 21.157 1.00 95.94 506 LEU A O 1
ATOM 3934 N N . ARG A 1 507 ? 4.782 14.196 19.835 1.00 96.06 507 ARG A N 1
ATOM 3935 C CA . ARG A 1 507 ? 5.264 13.230 20.835 1.00 96.06 507 ARG A CA 1
ATOM 3936 C C . ARG A 1 507 ? 4.301 13.070 22.012 1.00 96.06 507 ARG A C 1
ATOM 3938 O O . ARG A 1 507 ? 4.723 12.929 23.157 1.00 96.06 507 ARG A O 1
ATOM 3945 N N . THR A 1 508 ? 3.004 13.086 21.729 1.00 95.12 508 THR A N 1
ATOM 3946 C CA . THR A 1 508 ? 1.957 12.956 22.746 1.00 95.12 508 THR A CA 1
ATOM 3947 C C . THR A 1 508 ? 1.243 11.623 22.621 1.00 95.12 508 THR A C 1
ATOM 3949 O O . THR A 1 508 ? 0.826 11.239 21.528 1.00 95.12 508 THR A O 1
ATOM 3952 N N . LEU A 1 509 ? 1.052 10.955 23.755 1.00 96.38 509 LEU A N 1
ATOM 3953 C CA . LEU A 1 509 ? 0.181 9.798 23.899 1.00 96.38 509 LEU A CA 1
ATOM 3954 C C . LEU A 1 509 ? -0.968 10.189 24.833 1.00 96.38 509 LEU A C 1
ATOM 3956 O O . LEU A 1 509 ? -0.740 10.474 26.005 1.00 96.38 509 LEU A O 1
ATOM 3960 N N . ASP A 1 510 ? -2.180 10.228 24.296 1.00 94.44 510 ASP A N 1
ATOM 3961 C CA . ASP A 1 510 ? -3.408 10.528 25.027 1.00 94.44 510 ASP A CA 1
ATOM 3962 C C . ASP A 1 510 ? -4.274 9.271 25.081 1.00 94.44 510 ASP A C 1
ATOM 3964 O O . ASP A 1 510 ? -4.773 8.790 24.063 1.00 94.44 510 ASP A O 1
ATOM 3968 N N . THR A 1 511 ? -4.432 8.719 26.277 1.00 96.00 511 THR A N 1
ATOM 3969 C CA . THR A 1 511 ? -5.248 7.530 26.525 1.00 96.00 511 THR A CA 1
ATOM 3970 C C . THR A 1 511 ? -6.215 7.821 27.651 1.00 96.00 511 THR A C 1
ATOM 3972 O O . THR A 1 511 ? -5.811 8.347 28.689 1.00 96.00 511 THR A O 1
ATOM 3975 N N . GLY A 1 512 ? -7.474 7.429 27.498 1.00 95.69 512 GLY A N 1
ATOM 3976 C CA . GLY A 1 512 ? -8.481 7.731 28.504 1.00 95.69 512 GLY A CA 1
ATOM 3977 C C . GLY A 1 512 ? -9.777 6.965 28.309 1.00 95.69 512 GLY A C 1
ATOM 3978 O O . GLY A 1 512 ? -9.846 5.987 27.565 1.00 95.69 512 GLY A O 1
ATOM 3979 N N . ARG A 1 513 ? -10.819 7.414 29.015 1.00 96.19 513 ARG A N 1
ATOM 3980 C CA . ARG A 1 513 ? -12.179 6.874 28.922 1.00 96.19 513 ARG A CA 1
ATOM 3981 C C . ARG A 1 513 ? -13.174 7.996 28.682 1.00 96.19 513 ARG A C 1
ATOM 3983 O O . ARG A 1 513 ? -13.240 8.944 29.464 1.00 96.19 513 ARG A O 1
ATOM 3990 N N . LEU A 1 514 ? -14.009 7.851 27.661 1.00 94.81 514 LEU A N 1
ATOM 3991 C CA . LEU A 1 514 ? -15.216 8.660 27.510 1.00 94.81 514 LEU A CA 1
ATOM 3992 C C . LEU A 1 514 ? -16.394 7.940 28.160 1.00 94.81 514 LEU A C 1
ATOM 3994 O O . LEU A 1 514 ? -17.175 7.295 27.474 1.00 94.81 514 LEU A O 1
ATOM 3998 N N . TRP A 1 515 ? -16.528 8.030 29.486 1.00 93.88 515 TRP A N 1
ATOM 3999 C CA . TRP A 1 515 ? -17.530 7.272 30.259 1.00 93.88 515 TRP A CA 1
ATOM 4000 C C . TRP A 1 515 ? -18.970 7.366 29.729 1.00 93.88 515 TRP A C 1
ATOM 4002 O O . TRP A 1 515 ? -19.716 6.398 29.805 1.00 93.88 515 TRP A O 1
ATOM 4012 N N . TRP A 1 516 ? -19.341 8.508 29.148 1.00 93.81 516 TRP A N 1
ATOM 4013 C CA . TRP A 1 516 ? -20.653 8.738 28.533 1.00 93.81 516 TRP A CA 1
ATOM 4014 C C . TRP A 1 516 ? -20.584 8.823 27.002 1.00 93.81 516 TRP A C 1
ATOM 4016 O O . TRP A 1 516 ? -21.532 9.284 26.369 1.00 93.81 516 TRP A O 1
ATOM 4026 N N . GLY A 1 517 ? -19.450 8.464 26.402 1.00 94.19 517 GLY A N 1
ATOM 4027 C CA . GLY A 1 517 ? -19.133 8.826 25.028 1.00 94.19 517 GLY A CA 1
ATOM 4028 C C . GLY A 1 517 ? -19.255 10.339 24.818 1.00 94.19 517 GLY A C 1
ATOM 4029 O O . GLY A 1 517 ? -18.990 11.156 25.710 1.00 94.19 517 GLY A O 1
ATOM 4030 N N . ASN A 1 518 ? -19.767 10.715 23.657 1.00 95.62 518 ASN A N 1
ATOM 4031 C CA . ASN A 1 518 ? -20.151 12.077 23.306 1.00 95.62 518 ASN A CA 1
ATOM 4032 C C . ASN A 1 518 ? -21.525 12.498 23.859 1.00 95.62 518 ASN A C 1
ATOM 4034 O O . ASN A 1 518 ? -21.965 13.616 23.577 1.00 95.62 518 ASN A O 1
ATOM 4038 N N . ARG A 1 519 ? -22.200 11.659 24.664 1.00 95.00 519 ARG A N 1
ATOM 4039 C CA . ARG A 1 519 ? -23.514 11.976 25.264 1.00 95.00 519 ARG A CA 1
ATOM 4040 C C . ARG A 1 519 ? -23.420 12.962 26.430 1.00 95.00 519 ARG A C 1
ATOM 4042 O O . ARG A 1 519 ? -24.437 13.521 26.835 1.00 95.00 519 ARG A O 1
ATOM 4049 N N . SER A 1 520 ? -22.214 13.209 26.948 1.00 93.50 520 SER A N 1
ATOM 4050 C CA . SER A 1 520 ? -21.973 14.231 27.974 1.00 93.50 520 SER A CA 1
ATOM 4051 C C . SER A 1 520 ? -22.502 15.607 27.524 1.00 93.50 520 SER A C 1
ATOM 4053 O O . SER A 1 520 ? -22.213 16.010 26.391 1.00 93.50 520 SER A O 1
ATOM 4055 N N . PRO A 1 521 ? -23.210 16.369 28.389 1.00 93.56 521 PRO A N 1
ATOM 4056 C CA . PRO A 1 521 ? -23.734 17.695 28.047 1.00 93.56 521 PRO A CA 1
ATOM 4057 C C . PRO A 1 521 ? -22.673 18.642 27.472 1.00 93.56 521 PRO A C 1
ATOM 4059 O O . PRO A 1 521 ? -22.916 19.305 26.467 1.00 93.56 521 PRO A O 1
ATOM 4062 N N . TRP A 1 522 ? -21.460 18.630 28.034 1.00 91.69 522 TRP A N 1
ATOM 4063 C CA . TRP A 1 522 ? -20.340 19.452 27.565 1.00 91.69 522 TRP A CA 1
ATOM 4064 C C . TRP A 1 522 ? -19.866 19.066 26.161 1.00 91.69 522 TRP A C 1
ATOM 4066 O O . TRP A 1 522 ? -19.567 19.935 25.344 1.00 91.69 522 TRP A O 1
ATOM 4076 N N . ARG A 1 523 ? -19.848 17.765 25.841 1.00 92.81 523 ARG A N 1
ATOM 4077 C CA . ARG A 1 523 ? -19.480 17.283 24.500 1.00 92.81 523 ARG A CA 1
ATOM 4078 C C . ARG A 1 523 ? -20.574 17.558 23.475 1.00 92.81 523 ARG A C 1
ATOM 4080 O O . ARG A 1 523 ? -20.263 17.932 22.348 1.00 92.81 523 ARG A O 1
ATOM 4087 N N . ARG A 1 524 ? -21.849 17.435 23.856 1.00 94.31 524 ARG A N 1
ATOM 4088 C CA . ARG A 1 524 ? -22.981 17.857 23.015 1.00 94.31 524 ARG A CA 1
ATOM 4089 C C . ARG A 1 524 ? -22.905 19.347 22.697 1.00 94.31 524 ARG A C 1
ATOM 4091 O O . ARG A 1 524 ? -23.004 19.707 21.529 1.00 94.31 524 ARG A O 1
ATOM 4098 N N . LEU A 1 525 ? -22.639 20.185 23.699 1.00 94.44 525 LEU A N 1
ATOM 4099 C CA . LEU A 1 525 ? -22.467 21.624 23.508 1.00 94.44 525 LEU A CA 1
ATOM 4100 C C . LEU A 1 525 ? -21.269 21.948 22.600 1.00 94.44 525 LEU A C 1
ATOM 4102 O O . LEU A 1 525 ? -21.400 22.748 21.676 1.00 94.44 525 LEU A O 1
ATOM 4106 N N . GLY A 1 526 ? -20.121 21.295 22.809 1.00 92.69 526 GLY A N 1
ATOM 4107 C CA . GLY A 1 526 ? -18.941 21.467 21.955 1.00 92.69 526 GLY A CA 1
ATOM 4108 C C . GLY A 1 526 ? -19.195 21.084 20.492 1.00 92.69 526 GLY A C 1
ATOM 4109 O O . GLY A 1 526 ? -18.838 21.833 19.584 1.00 92.69 526 GLY A O 1
ATOM 4110 N N . ARG A 1 527 ? -19.878 19.957 20.246 1.00 94.06 527 ARG A N 1
ATOM 4111 C CA . ARG A 1 527 ? -20.272 19.543 18.887 1.00 94.06 527 ARG A CA 1
ATOM 4112 C C . ARG A 1 527 ? -21.295 20.485 18.262 1.00 94.06 527 ARG A C 1
ATOM 4114 O O . ARG A 1 527 ? -21.176 20.782 17.079 1.00 94.06 527 ARG A O 1
ATOM 4121 N N . TRP A 1 528 ? -22.257 20.984 19.038 1.00 93.25 528 TRP A N 1
ATOM 4122 C CA . TRP A 1 528 ? -23.216 21.985 18.567 1.00 93.25 528 TRP A CA 1
ATOM 4123 C C . TRP A 1 528 ? -22.506 23.262 18.088 1.00 93.25 528 TRP A C 1
ATOM 4125 O O . TRP A 1 528 ? -22.795 23.761 17.001 1.00 93.25 528 TRP A O 1
ATOM 4135 N N . TRP A 1 529 ? -21.506 23.738 18.838 1.00 91.81 529 TRP A N 1
ATOM 4136 C CA . TRP A 1 529 ? -20.665 24.866 18.423 1.00 91.81 529 TRP A CA 1
ATOM 4137 C C . TRP A 1 529 ? -19.880 24.575 17.139 1.00 91.81 529 TRP A C 1
ATOM 4139 O O . TRP A 1 529 ? -19.857 25.406 16.227 1.00 91.81 529 TRP A O 1
ATOM 4149 N N . ALA A 1 530 ? -19.262 23.394 17.040 1.00 89.69 530 ALA A N 1
ATOM 4150 C CA . ALA A 1 530 ? -18.552 22.972 15.833 1.00 89.69 530 ALA A CA 1
ATOM 4151 C C . ALA A 1 530 ? -19.485 22.922 14.611 1.00 89.69 530 ALA A C 1
ATOM 4153 O O . ALA A 1 530 ? -19.132 23.433 13.548 1.00 89.69 530 ALA A O 1
ATOM 4154 N N . TYR A 1 531 ? -20.696 22.386 14.785 1.00 90.94 531 TYR A N 1
ATOM 4155 C CA . TYR A 1 531 ? -21.722 22.331 13.747 1.00 90.94 531 TYR A CA 1
ATOM 4156 C C . TYR A 1 531 ? -22.090 23.731 13.253 1.00 90.94 531 TYR A C 1
ATOM 4158 O O . TYR A 1 531 ? -21.952 24.011 12.065 1.00 90.94 531 TYR A O 1
ATOM 4166 N N . ARG A 1 532 ? -22.444 24.652 14.161 1.00 89.81 532 ARG A N 1
ATOM 4167 C CA . ARG A 1 532 ? -22.781 26.047 13.820 1.00 89.81 532 ARG A CA 1
ATOM 4168 C C . ARG A 1 532 ? -21.657 26.752 13.056 1.00 89.81 532 ARG A C 1
ATOM 4170 O O . ARG A 1 532 ? -21.929 27.487 12.105 1.00 89.81 532 ARG A O 1
ATOM 4177 N N . ARG A 1 533 ? -20.396 26.520 13.438 1.00 85.50 533 ARG A N 1
ATOM 4178 C CA . ARG A 1 533 ? -19.226 27.110 12.767 1.00 85.50 533 ARG A CA 1
ATOM 4179 C C . ARG A 1 533 ? -19.047 26.576 11.342 1.00 85.50 533 ARG A C 1
ATOM 4181 O O . ARG A 1 533 ? -18.826 27.366 10.426 1.00 85.50 533 ARG A O 1
ATOM 4188 N N . LEU A 1 534 ? -19.151 25.261 11.150 1.00 83.62 534 LEU A N 1
ATOM 4189 C CA . LEU A 1 534 ? -18.975 24.620 9.841 1.00 83.62 534 LEU A CA 1
ATOM 4190 C C . LEU A 1 534 ? -20.156 24.879 8.897 1.00 83.62 534 LEU A C 1
ATOM 4192 O O . LEU A 1 534 ? -19.954 25.122 7.709 1.00 83.62 534 LEU A O 1
ATOM 4196 N N . GLU A 1 535 ? -21.379 24.898 9.421 1.00 80.25 535 GLU A N 1
ATOM 4197 C CA . GLU A 1 535 ? -22.591 25.225 8.666 1.00 80.25 535 GLU A CA 1
ATOM 4198 C C . GLU A 1 535 ? -22.553 26.671 8.149 1.00 80.25 535 GLU A C 1
ATOM 4200 O O . GLU A 1 535 ? -22.803 26.921 6.969 1.00 80.25 535 GLU A O 1
ATOM 4205 N N . SER A 1 536 ? -22.129 27.617 8.996 1.00 70.81 536 SER A N 1
ATOM 4206 C CA . SER A 1 536 ? -21.951 29.018 8.599 1.00 70.81 536 SER A CA 1
ATOM 4207 C C . SER A 1 536 ? -20.911 29.155 7.481 1.00 70.81 536 SER A C 1
ATOM 4209 O O . SER A 1 536 ? -21.162 29.834 6.488 1.00 70.81 536 SER A O 1
ATOM 4211 N N . ALA A 1 537 ? -19.780 28.448 7.573 1.00 65.62 537 ALA A N 1
ATOM 4212 C CA . ALA A 1 537 ? -18.756 28.442 6.524 1.00 65.62 537 ALA A CA 1
ATOM 4213 C C . ALA A 1 537 ? -19.279 27.860 5.194 1.00 65.62 537 ALA A C 1
ATOM 4215 O O . ALA A 1 537 ? -19.008 28.407 4.124 1.00 65.62 537 ALA A O 1
ATOM 4216 N N . ARG A 1 538 ? -20.102 26.805 5.257 1.00 63.25 538 ARG A N 1
ATOM 4217 C CA . ARG A 1 538 ? -20.742 26.190 4.084 1.00 63.25 538 ARG A CA 1
ATOM 4218 C C . ARG A 1 538 ? -21.768 27.120 3.423 1.00 63.25 538 ARG A C 1
ATOM 4220 O O . ARG A 1 538 ? -21.823 27.190 2.196 1.00 63.25 538 ARG A O 1
ATOM 4227 N N . SER A 1 539 ? -22.533 27.882 4.208 1.00 51.59 539 SER A N 1
ATOM 4228 C CA . SER A 1 539 ? -23.491 28.877 3.687 1.00 51.59 539 SER A CA 1
ATOM 4229 C C . SER A 1 539 ? -22.830 30.092 3.015 1.00 51.59 539 SER A C 1
ATOM 4231 O O . SER A 1 539 ? -23.430 30.727 2.151 1.00 51.59 539 SER A O 1
ATOM 4233 N N . VAL A 1 540 ? -21.583 30.416 3.377 1.00 44.12 540 VAL A N 1
ATOM 4234 C CA . VAL A 1 540 ? -20.826 31.529 2.779 1.00 44.12 540 VAL A CA 1
ATOM 4235 C C . VAL A 1 540 ? -20.235 31.128 1.424 1.00 44.12 540 VAL A C 1
ATOM 4237 O O . VAL A 1 540 ? -20.255 31.931 0.493 1.00 44.12 540 VAL A O 1
ATOM 4240 N N . LEU A 1 541 ? -19.778 29.880 1.283 1.00 38.25 541 LEU A N 1
ATOM 4241 C CA . LEU A 1 541 ? -19.247 29.334 0.025 1.00 38.25 541 LEU A CA 1
ATOM 4242 C C . LEU A 1 541 ? -20.331 29.043 -1.028 1.00 38.25 541 LEU A C 1
ATOM 4244 O O . LEU A 1 541 ? -20.031 28.996 -2.215 1.00 38.25 541 LEU A O 1
ATOM 4248 N N . THR A 1 542 ? -21.588 28.874 -0.613 1.00 39.16 542 THR A N 1
ATOM 4249 C CA . THR A 1 542 ? -22.729 28.565 -1.499 1.00 39.16 542 THR A CA 1
ATOM 4250 C C . THR A 1 542 ? -23.506 29.801 -1.973 1.00 39.16 542 THR A C 1
ATOM 4252 O O . THR A 1 542 ? -24.523 29.661 -2.652 1.00 39.16 542 THR A O 1
ATOM 4255 N N . ARG A 1 543 ? -23.040 31.027 -1.676 1.00 33.38 543 ARG A N 1
ATOM 4256 C CA . ARG A 1 543 ? -23.633 32.248 -2.250 1.00 33.38 543 ARG A CA 1
ATOM 4257 C C . ARG A 1 543 ? -23.319 32.339 -3.757 1.00 33.38 543 ARG A C 1
ATOM 4259 O O . ARG A 1 543 ? -22.148 32.209 -4.123 1.00 33.38 543 ARG A O 1
ATOM 4266 N N . PRO A 1 544 ? -24.313 32.611 -4.626 1.00 34.16 544 PRO A N 1
ATOM 4267 C CA . PRO A 1 544 ? -24.160 32.637 -6.085 1.00 34.16 544 PRO A CA 1
ATOM 4268 C C . PRO A 1 544 ? -23.419 33.897 -6.572 1.00 34.16 544 PRO A C 1
ATOM 4270 O O . PRO A 1 544 ? -23.987 34.756 -7.237 1.00 34.16 544 PRO A O 1
ATOM 4273 N N . GLY A 1 545 ? -22.144 34.028 -6.203 1.00 39.69 545 GLY A N 1
ATOM 4274 C CA . GLY A 1 545 ? -21.292 35.154 -6.602 1.00 39.69 545 GLY A CA 1
ATOM 4275 C C . GLY A 1 545 ? -19.780 34.934 -6.467 1.00 39.69 545 GLY A C 1
ATOM 4276 O O . GLY A 1 545 ? -19.026 35.825 -6.831 1.00 39.69 545 GLY A O 1
ATOM 4277 N N . ASN A 1 546 ? -19.317 33.775 -5.974 1.00 37.41 546 ASN A N 1
ATOM 4278 C CA . ASN A 1 546 ? -17.883 33.501 -5.756 1.00 37.41 546 ASN A CA 1
ATOM 4279 C C . ASN A 1 546 ? -17.321 32.307 -6.556 1.00 37.41 546 ASN A C 1
ATOM 4281 O O . ASN A 1 546 ? -16.177 31.917 -6.339 1.00 37.41 546 ASN A O 1
ATOM 4285 N N . VAL A 1 547 ? -18.084 31.736 -7.497 1.00 37.38 547 VAL A N 1
ATOM 4286 C CA . VAL A 1 547 ? -17.658 30.559 -8.290 1.00 37.38 547 VAL A CA 1
ATOM 4287 C C . VAL A 1 547 ? -16.792 30.936 -9.513 1.00 37.38 547 VAL A C 1
ATOM 4289 O O . VAL A 1 547 ? -16.179 30.068 -10.119 1.00 37.38 547 VAL A O 1
ATOM 4292 N N . GLU A 1 548 ? -16.630 32.222 -9.845 1.00 31.48 548 GLU A N 1
ATOM 4293 C CA . GLU A 1 548 ? -15.895 32.653 -11.056 1.00 31.48 548 GLU A CA 1
ATOM 4294 C C . GLU A 1 548 ? -14.392 32.951 -10.878 1.00 31.48 548 GLU A C 1
ATOM 4296 O O . GLU A 1 548 ? -13.743 33.413 -11.811 1.00 31.48 548 GLU A O 1
ATOM 4301 N N . ARG A 1 549 ? -13.772 32.669 -9.724 1.00 35.69 549 ARG A N 1
ATOM 4302 C CA . ARG A 1 549 ? -12.318 32.884 -9.549 1.00 35.69 549 ARG A CA 1
ATOM 4303 C C . ARG A 1 549 ? -11.605 31.672 -8.968 1.00 35.69 549 ARG A C 1
ATOM 4305 O O . ARG A 1 549 ? -11.238 31.683 -7.800 1.00 35.69 549 ARG A O 1
ATOM 4312 N N . SER A 1 550 ? -11.407 30.625 -9.766 1.00 34.72 550 SER A N 1
ATOM 4313 C CA . SER A 1 550 ? -10.287 29.674 -9.587 1.00 34.72 550 SER A CA 1
ATOM 4314 C C . SER A 1 550 ? -10.218 28.609 -10.691 1.00 34.72 550 SER A C 1
ATOM 4316 O O . SER A 1 550 ? -10.119 27.422 -10.412 1.00 34.72 550 SER A O 1
ATOM 4318 N N . VAL A 1 551 ? -10.219 29.018 -11.962 1.00 35.06 551 VAL A N 1
ATOM 4319 C CA . VAL A 1 551 ? -9.667 28.183 -13.044 1.00 35.06 551 VAL A CA 1
ATOM 4320 C C . VAL A 1 551 ? -8.900 29.090 -14.006 1.00 35.06 551 VAL A C 1
ATOM 4322 O O . VAL A 1 551 ? -9.353 29.387 -15.103 1.00 35.06 551 VAL A O 1
ATOM 4325 N N . GLU A 1 552 ? -7.733 29.571 -13.578 1.00 29.00 552 GLU A N 1
ATOM 4326 C CA . GLU A 1 552 ? -6.688 29.956 -14.528 1.00 29.00 552 GLU A CA 1
ATOM 4327 C C . GLU A 1 552 ? -5.846 28.707 -14.794 1.00 29.00 552 GLU A C 1
ATOM 4329 O O . GLU A 1 552 ? -5.015 28.289 -13.987 1.00 29.00 552 GLU A O 1
ATOM 4334 N N . THR A 1 553 ? -6.118 28.059 -15.922 1.00 31.91 553 THR A N 1
ATOM 4335 C CA . THR A 1 553 ? -5.196 27.114 -16.553 1.00 31.91 553 THR A CA 1
ATOM 4336 C C . THR A 1 553 ? -3.910 27.859 -16.925 1.00 31.91 553 THR A C 1
ATOM 4338 O O . THR A 1 553 ? -4.008 28.884 -17.604 1.00 31.91 553 THR A O 1
ATOM 4341 N N . PRO A 1 554 ? -2.705 27.383 -16.558 1.00 35.84 554 PRO A N 1
ATOM 4342 C CA . PRO A 1 554 ? -1.488 27.962 -17.099 1.00 35.84 554 PRO A CA 1
ATOM 4343 C C . PRO A 1 554 ? -1.397 27.591 -18.582 1.00 35.84 554 PRO A C 1
ATOM 4345 O O . PRO A 1 554 ? -1.308 26.410 -18.923 1.00 35.84 554 PRO A O 1
ATOM 4348 N N . ASN A 1 555 ? -1.424 28.604 -19.449 1.00 32.19 555 ASN A N 1
ATOM 4349 C CA . ASN A 1 555 ? -0.981 28.483 -20.834 1.00 32.19 555 ASN A CA 1
ATOM 4350 C C . ASN A 1 555 ? 0.468 27.983 -20.837 1.00 32.19 555 ASN A C 1
ATOM 4352 O O . ASN A 1 555 ? 1.345 28.609 -20.240 1.00 32.19 555 ASN A O 1
ATOM 4356 N N . ILE A 1 556 ? 0.697 26.856 -21.502 1.00 37.59 556 ILE A N 1
ATOM 4357 C CA . ILE A 1 556 ? 2.028 26.397 -21.886 1.00 37.59 556 ILE A CA 1
ATOM 4358 C C . ILE A 1 556 ? 2.163 26.736 -23.371 1.00 37.59 556 ILE A C 1
ATOM 4360 O O . ILE A 1 556 ? 1.583 26.041 -24.205 1.00 37.59 556 ILE A O 1
ATOM 4364 N N . ASP A 1 557 ? 2.885 27.820 -23.649 1.00 36.34 557 ASP A N 1
ATOM 4365 C CA . ASP A 1 557 ? 3.646 28.003 -24.892 1.00 36.34 557 ASP A CA 1
ATOM 4366 C C . ASP A 1 557 ? 5.023 27.335 -24.750 1.00 36.34 557 ASP A C 1
ATOM 4368 O O . ASP A 1 557 ? 5.608 27.412 -23.637 1.00 36.34 557 ASP A O 1
#